Protein AF-0000000066530459 (afdb_homodimer)

Sequence (394 aa):
MNVKSRQQENAEATREALLESALSAFIEHGYGGVSIDAIAREARVTKGAFYHHFGSKQELLAECYERQVRTIAEDLDRVPAHVDKWAEAAALAEAFIDSVMARGKRQLSLQEVITVVGWERWKRIDSRHTLRYVGRLVDELAASGELKDYRRETLVGQLYGFLTQAAMSLRDARNKRQAANEVKAIIRDFLYSLRRGMNVKSRQQENAEATREALLESALSAFIEHGYGGVSIDAIAREARVTKGAFYHHFGSKQELLAECYERQVRTIAEDLDRVPAHVDKWAEAAALAEAFIDSVMARGKRQLSLQEVITVVGWERWKRIDSRHTLRYVGRLVDELAASGELKDYRRETLVGQLYGFLTQAAMSLRDARNKRQAANEVKAIIRDFLYSLRRG

InterPro domains:
  IPR001647 DNA-binding HTH domain, TetR-type [PF00440] (18-64)
  IPR001647 DNA-binding HTH domain, TetR-type [PR00455] (18-31)
  IPR001647 DNA-binding HTH domain, TetR-type [PR00455] (39-62)
  IPR001647 DNA-binding HTH domain, TetR-type [PS50977] (12-72)
  IPR009057 Homedomain-like superfamily [SSF46689] (5-86)
  IPR023772 DNA-binding HTH domain, TetR-type, conserved site [PS01081] (30-61)
  IPR049484 Transcriptional regulator Rv0078-like, C-terminal domain [PF21351] (86-192)
  IPR050109 HTH-type, TetR-like transcriptional regulator [PTHR30055] (4-196)

pLDDT: mean 91.23, std 6.56, range [52.97, 97.25]

Foldseek 3Di:
DPDDDPVRVVLVLLLVLLLVLLLQCCLVQNLVRDDLCNSCVSSVHDSVSVCVNAVDSLRSLLVNQLVLLQVLLVQLVPQDDDPPLLVNVLSSLLSSLVSLVVCQSSGHQPVRNCVRNHVVSSCVSNCVRPLVVLLVSLVVCVVVVFFPDDDSVVVSVVLVVLSVVLSNVLNPDPDNVVSSVVSSVVSSVVSNVRTDD/DPDDDPVRVVLVLLLVLLLVLLLQCCLVQNLVRDDLCNSCVSSPHDSVSVCVNAVDSLRSLLVNQLVLLQVLLVQLVPQDDDPPLLVNVLSSLLSSLVSLVVCQSSGHQPVRNCVRNHVVSSCVSNCVRPLVVLLVSLVVCVVVVFFPDDDSVVVSVVLVVLSVVLSNVLNPDPDNVVSSVVSSVVSSVVSNVRTDD

Solvent-accessible surface area (backbone atoms only — not comparable to full-atom values): 21341 Å² total; per-residue (Å²): 127,88,73,72,48,72,66,53,48,50,49,50,50,49,49,49,33,40,42,53,34,39,44,54,42,36,43,74,50,32,70,91,63,52,52,68,64,57,28,22,55,71,39,69,47,51,64,67,58,46,55,73,74,34,90,40,73,56,54,45,51,50,50,38,48,47,52,53,47,46,52,47,35,53,55,48,68,66,52,69,87,46,90,54,58,66,59,29,52,45,49,42,52,43,43,50,53,48,50,54,55,74,39,48,80,71,41,74,54,64,68,55,47,34,40,70,58,26,59,69,56,45,50,51,53,46,47,75,48,53,44,54,59,52,44,49,51,52,51,52,36,47,73,71,59,44,36,49,96,61,56,64,71,59,50,41,50,50,55,47,33,39,51,50,39,50,55,58,52,44,71,72,40,90,54,43,70,61,47,49,54,47,49,47,53,51,50,42,34,35,59,59,39,44,44,44,128,127,89,73,73,48,72,69,54,50,49,49,50,50,50,49,49,34,40,42,53,34,38,43,52,41,36,44,74,51,32,70,90,64,51,52,68,63,57,28,22,53,71,38,70,47,51,64,67,59,47,55,74,74,34,90,40,73,55,54,45,50,49,52,38,48,46,51,53,47,46,53,46,34,54,57,47,68,67,53,69,89,46,89,54,57,67,59,30,52,45,49,44,52,43,44,48,53,49,49,53,56,74,40,48,80,72,40,72,55,64,67,56,47,34,41,70,58,27,58,68,56,44,50,52,55,44,46,74,50,53,44,52,59,53,45,52,51,51,50,53,35,47,73,72,60,44,35,50,98,62,58,64,72,60,50,42,49,51,54,49,35,40,51,53,39,51,55,58,52,46,71,72,40,90,53,43,69,62,47,50,55,46,50,46,52,51,50,44,35,37,58,60,39,45,45,44,128

Radius of gyration: 23.61 Å; Cα contacts (8 Å, |Δi|>4): 405; chains: 2; bounding box: 79×58×45 Å

Structure (mmCIF, N/CA/C/O backbone):
data_AF-0000000066530459-model_v1
#
loop_
_entity.id
_entity.type
_entity.pdbx_description
1 polymer 'Probable transcriptional regulator'
#
loop_
_atom_site.group_PDB
_atom_site.id
_atom_site.type_symbol
_atom_site.label_atom_id
_atom_site.label_alt_id
_atom_site.label_comp_id
_atom_site.label_asym_id
_atom_site.label_entity_id
_atom_site.label_seq_id
_atom_site.pdbx_PDB_ins_code
_atom_site.Cartn_x
_atom_site.Cartn_y
_atom_site.Cartn_z
_atom_site.occupancy
_atom_site.B_iso_or_equiv
_atom_site.auth_seq_id
_atom_site.auth_comp_id
_atom_site.auth_asym_id
_atom_site.auth_atom_id
_atom_site.pdbx_PDB_model_num
ATOM 1 N N . MET A 1 1 ? -39.531 2.322 19.219 1 52.97 1 MET A N 1
ATOM 2 C CA . MET A 1 1 ? -38.75 3.045 18.219 1 52.97 1 MET A CA 1
ATOM 3 C C . MET A 1 1 ? -38.344 4.422 18.734 1 52.97 1 MET A C 1
ATOM 5 O O . MET A 1 1 ? -39.188 5.277 18.969 1 52.97 1 MET A O 1
ATOM 9 N N . ASN A 1 2 ? -37.344 4.508 19.516 1 60.09 2 ASN A N 1
ATOM 10 C CA . ASN A 1 2 ? -36.938 5.781 20.109 1 60.09 2 ASN A CA 1
ATOM 11 C C . ASN A 1 2 ? -36.812 6.875 19.062 1 60.09 2 ASN A C 1
ATOM 13 O O . ASN A 1 2 ? -35.906 6.852 18.234 1 60.09 2 ASN A O 1
ATOM 17 N N . VAL A 1 3 ? -37.844 7.559 18.812 1 75.12 3 VAL A N 1
ATOM 18 C CA . VAL A 1 3 ? -38 8.641 17.844 1 75.12 3 VAL A CA 1
ATOM 19 C C . VAL A 1 3 ? -37 9.75 18.141 1 75.12 3 VAL A C 1
ATOM 21 O O . VAL A 1 3 ? -36.906 10.227 19.281 1 75.12 3 VAL A O 1
ATOM 24 N N . LYS A 1 4 ? -36 9.938 17.203 1 76.38 4 LYS A N 1
ATOM 25 C CA . LYS A 1 4 ? -35.031 11.023 17.344 1 76.38 4 LYS A CA 1
ATOM 26 C C . LYS A 1 4 ? -35.75 12.359 17.562 1 76.38 4 LYS A C 1
ATOM 28 O O . LYS A 1 4 ? -36.781 12.633 16.953 1 76.38 4 LYS A O 1
ATOM 33 N N . SER A 1 5 ? -35.344 13.102 18.453 1 87.75 5 SER A N 1
ATOM 34 C CA . SER A 1 5 ? -35.844 14.461 18.656 1 87.75 5 SER A CA 1
ATOM 35 C C . SER A 1 5 ? -35.562 15.352 17.453 1 87.75 5 SER A C 1
ATOM 37 O O . SER A 1 5 ? -34.719 15 16.609 1 87.75 5 SER A O 1
ATOM 39 N N . ARG A 1 6 ? -36.344 16.344 17.25 1 87.94 6 ARG A N 1
ATOM 40 C CA . ARG A 1 6 ? -36.094 17.281 16.156 1 87.94 6 ARG A CA 1
ATOM 41 C C . ARG A 1 6 ? -34.656 17.797 16.172 1 87.94 6 ARG A C 1
ATOM 43 O O . ARG A 1 6 ? -34.062 17.984 15.117 1 87.94 6 ARG A O 1
ATOM 50 N N . GLN A 1 7 ? -34.156 18.062 17.453 1 86.5 7 GLN A N 1
ATOM 51 C CA . GLN A 1 7 ? -32.781 18.531 17.594 1 86.5 7 GLN A CA 1
ATOM 52 C C . GLN A 1 7 ? -31.781 17.5 17.078 1 86.5 7 GLN A C 1
ATOM 54 O O . GLN A 1 7 ? -30.812 17.844 16.406 1 86.5 7 GLN A O 1
ATOM 59 N N . GLN A 1 8 ? -32.062 16.266 17.406 1 86 8 GLN A N 1
ATOM 60 C CA . GLN A 1 8 ? -31.188 15.195 16.922 1 86 8 GLN A CA 1
ATOM 61 C C . GLN A 1 8 ? -31.25 15.07 15.406 1 86 8 GLN A C 1
ATOM 63 O O . GLN A 1 8 ? -30.234 14.859 14.758 1 86 8 GLN A O 1
ATOM 68 N N . GLU A 1 9 ? -32.344 15.211 14.898 1 86.69 9 GLU A N 1
ATOM 69 C CA . GLU A 1 9 ? -32.531 15.133 13.453 1 86.69 9 GLU A CA 1
ATOM 70 C C . GLU A 1 9 ? -31.797 16.25 12.734 1 86.69 9 GLU A C 1
ATOM 72 O O . GLU A 1 9 ? -31.156 16.031 11.703 1 86.69 9 GLU A O 1
ATOM 77 N N . ASN A 1 10 ? -31.938 17.422 13.289 1 88.06 10 ASN A N 1
ATOM 78 C CA . ASN A 1 10 ? -31.25 18.578 12.719 1 88.06 10 ASN A CA 1
ATOM 79 C C . ASN A 1 10 ? -29.734 18.406 12.781 1 88.06 10 ASN A C 1
ATOM 81 O O . ASN A 1 10 ? -29.031 18.75 11.828 1 88.06 10 ASN A O 1
ATOM 85 N N . ALA A 1 11 ? -29.328 17.906 13.867 1 90.38 11 ALA A N 1
ATOM 86 C CA . ALA A 1 11 ? -27.891 17.672 14.023 1 90.38 11 ALA A CA 1
ATOM 87 C C . ALA A 1 11 ? -27.391 16.641 13.008 1 90.38 11 ALA A C 1
ATOM 89 O O . ALA A 1 11 ? -26.328 16.828 12.398 1 90.38 11 ALA A O 1
ATOM 90 N N . GLU A 1 12 ? -28.141 15.641 12.883 1 92.06 12 GLU A N 1
ATOM 91 C CA . GLU A 1 12 ? -27.781 14.609 11.922 1 92.06 12 GLU A CA 1
ATOM 92 C C . GLU A 1 12 ? -27.797 15.156 10.492 1 92.06 12 GLU A C 1
ATOM 94 O O . GLU A 1 12 ? -26.922 14.82 9.688 1 92.06 12 GLU A O 1
ATOM 99 N N . ALA A 1 13 ? -28.766 15.953 10.273 1 92.75 13 ALA A N 1
ATOM 100 C CA . ALA A 1 13 ? -28.859 16.562 8.953 1 92.75 13 ALA A CA 1
ATOM 101 C C . ALA A 1 13 ? -27.656 17.469 8.672 1 92.75 13 ALA A C 1
ATOM 103 O O . ALA A 1 13 ? -27.125 17.484 7.562 1 92.75 13 ALA A O 1
ATOM 104 N N . THR A 1 14 ? -27.312 18.219 9.656 1 93.56 14 THR A N 1
ATOM 105 C CA . THR A 1 14 ? -26.156 19.109 9.523 1 93.56 14 THR A CA 1
ATOM 106 C C . THR A 1 14 ? -24.875 18.297 9.305 1 93.56 14 THR A C 1
ATOM 108 O O . THR A 1 14 ? -24.078 18.609 8.422 1 93.56 14 THR A O 1
ATOM 111 N N . ARG A 1 15 ? -24.734 17.312 10.086 1 95.44 15 ARG A N 1
ATOM 112 C CA . ARG A 1 15 ? -23.562 16.453 9.961 1 95.44 15 ARG A CA 1
ATOM 113 C C . ARG A 1 15 ? -23.484 15.836 8.57 1 95.44 15 ARG A C 1
ATOM 115 O O . ARG A 1 15 ? -22.406 15.805 7.961 1 95.44 15 ARG A O 1
ATOM 122 N N . GLU A 1 16 ? -24.578 15.375 8.086 1 95.44 16 GLU A N 1
ATOM 123 C CA . GLU A 1 16 ? -24.641 14.758 6.766 1 95.44 16 GLU A CA 1
ATOM 124 C C . GLU A 1 16 ? -24.312 15.773 5.672 1 95.44 16 GLU A C 1
ATOM 126 O O . GLU A 1 16 ? -23.609 15.453 4.715 1 95.44 16 GLU A O 1
ATOM 131 N N . ALA A 1 17 ? -24.828 16.938 5.832 1 95.56 17 ALA A N 1
ATOM 132 C CA . ALA A 1 17 ? -24.562 18 4.855 1 95.56 17 ALA A CA 1
ATOM 133 C C . ALA A 1 17 ? -23.078 18.328 4.809 1 95.56 17 ALA A C 1
ATOM 135 O O . ALA A 1 17 ? -22.516 18.531 3.729 1 95.56 17 ALA A O 1
ATOM 136 N N . LEU A 1 18 ? -22.5 18.375 5.93 1 96.38 18 LEU A N 1
ATOM 137 C CA . LEU A 1 18 ? -21.062 18.641 6.02 1 96.38 18 LEU A CA 1
ATOM 138 C C . LEU A 1 18 ? -20.25 17.516 5.387 1 96.38 18 LEU A C 1
ATOM 140 O O . LEU A 1 18 ? -19.312 17.766 4.633 1 96.38 18 LEU A O 1
ATOM 144 N N . LEU A 1 19 ? -20.625 16.312 5.648 1 96.5 19 LEU A N 1
ATOM 145 C CA . LEU A 1 19 ? -19.938 15.148 5.102 1 96.5 19 LEU A CA 1
ATOM 146 C C . LEU A 1 19 ? -20.031 15.125 3.58 1 96.5 19 LEU A C 1
ATOM 148 O O . LEU A 1 19 ? -19.047 14.898 2.887 1 96.5 19 LEU A O 1
ATOM 152 N N . GLU A 1 20 ? -21.188 15.375 3.111 1 95.38 20 GLU A N 1
ATOM 153 C CA . GLU A 1 20 ? -21.422 15.367 1.67 1 95.38 20 GLU A CA 1
ATOM 154 C C . GLU A 1 20 ? -20.625 16.469 0.978 1 95.38 20 GLU A C 1
ATOM 156 O O . GLU A 1 20 ? -20 16.234 -0.057 1 95.38 20 GLU A O 1
ATOM 161 N N . SER A 1 21 ? -20.703 17.609 1.563 1 96.06 21 SER A N 1
ATOM 162 C CA . SER A 1 21 ? -19.969 18.75 1.021 1 96.06 21 SER A CA 1
ATOM 163 C C . SER A 1 21 ? -18.469 18.484 1.033 1 96.06 21 SER A C 1
ATOM 165 O O . SER A 1 21 ? -17.781 18.781 0.053 1 96.06 21 SER A O 1
ATOM 167 N N . ALA A 1 22 ? -18.031 18 2.115 1 97.12 22 ALA A N 1
ATOM 168 C CA . ALA A 1 22 ? -16.609 17.734 2.277 1 97.12 22 ALA A CA 1
ATOM 169 C C . ALA A 1 22 ? -16.141 16.672 1.286 1 97.12 22 ALA A C 1
ATOM 171 O O . ALA A 1 22 ? -15.094 16.844 0.641 1 97.12 22 ALA A O 1
ATOM 172 N N . LEU A 1 23 ? -16.891 15.609 1.197 1 95.31 23 LEU A N 1
ATOM 173 C CA . LEU A 1 23 ? -16.531 14.523 0.299 1 95.31 23 LEU A CA 1
ATOM 174 C C . LEU A 1 23 ? -16.375 15.023 -1.134 1 95.31 23 LEU A C 1
ATOM 176 O O . LEU A 1 23 ? -15.359 14.781 -1.781 1 95.31 23 LEU A O 1
ATOM 180 N N . SER A 1 24 ? -17.359 15.773 -1.554 1 94.31 24 SER A N 1
ATOM 181 C CA . SER A 1 24 ? -17.312 16.328 -2.9 1 94.31 24 SER A CA 1
ATOM 182 C C . SER A 1 24 ? -16.125 17.266 -3.082 1 94.31 24 SER A C 1
ATOM 184 O O . SER A 1 24 ? -15.438 17.203 -4.102 1 94.31 24 SER A O 1
ATOM 186 N N . ALA A 1 25 ? -15.859 18.062 -2.143 1 95.94 25 ALA A N 1
ATOM 187 C CA . ALA A 1 25 ? -14.781 19.047 -2.211 1 95.94 25 ALA A CA 1
ATOM 188 C C . ALA A 1 25 ? -13.414 18.375 -2.209 1 95.94 25 ALA A C 1
ATOM 190 O O . ALA A 1 25 ? -12.539 18.734 -2.996 1 95.94 25 ALA A O 1
ATOM 191 N N . PHE A 1 26 ? -13.273 17.391 -1.336 1 96.31 26 PHE A N 1
ATOM 192 C CA . PHE A 1 26 ? -12.008 16.672 -1.255 1 96.31 26 PHE A CA 1
ATOM 193 C C . PHE A 1 26 ? -11.719 15.938 -2.559 1 96.31 26 PHE A C 1
ATOM 195 O O . PHE A 1 26 ? -10.57 15.875 -3.004 1 96.31 26 PHE A O 1
ATOM 202 N N . ILE A 1 27 ? -12.734 15.391 -3.133 1 93.25 27 ILE A N 1
ATOM 203 C CA . ILE A 1 27 ? -12.578 14.648 -4.375 1 93.25 27 ILE A CA 1
ATOM 204 C C . ILE A 1 27 ? -12.211 15.602 -5.508 1 93.25 27 ILE A C 1
ATOM 206 O O . ILE A 1 27 ? -11.32 15.312 -6.312 1 93.25 27 ILE A O 1
ATOM 210 N N . GLU A 1 28 ? -12.805 16.75 -5.535 1 92.25 28 GLU A N 1
ATOM 211 C CA . GLU A 1 28 ? -12.656 17.688 -6.641 1 92.25 28 GLU A CA 1
ATOM 212 C C . GLU A 1 28 ? -11.367 18.484 -6.508 1 92.25 28 GLU A C 1
ATOM 214 O O . GLU A 1 28 ? -10.68 18.734 -7.5 1 92.25 28 GLU A O 1
ATOM 219 N N . HIS A 1 29 ? -10.992 18.859 -5.258 1 93.69 29 HIS A N 1
ATOM 220 C CA . HIS A 1 29 ? -9.938 19.859 -5.102 1 93.69 29 HIS A CA 1
ATOM 221 C C . HIS A 1 29 ? -8.758 19.297 -4.309 1 93.69 29 HIS A C 1
ATOM 223 O O . HIS A 1 29 ? -7.719 19.938 -4.195 1 93.69 29 HIS A O 1
ATOM 229 N N . GLY A 1 30 ? -8.977 18.078 -3.826 1 93.31 30 GLY A N 1
ATOM 230 C CA . GLY A 1 30 ? -7.953 17.562 -2.93 1 93.31 30 GLY A CA 1
ATOM 231 C C . GLY A 1 30 ? -8.047 18.125 -1.525 1 93.31 30 GLY A C 1
ATOM 232 O O . GLY A 1 30 ? -8.664 19.172 -1.312 1 93.31 30 GLY A O 1
ATOM 233 N N . TYR A 1 31 ? -7.426 17.453 -0.611 1 93.94 31 TYR A N 1
ATOM 234 C CA . TYR A 1 31 ? -7.477 17.844 0.796 1 93.94 31 TYR A CA 1
ATOM 235 C C . TYR A 1 31 ? -6.91 19.234 1.004 1 93.94 31 TYR A C 1
ATOM 237 O O . TYR A 1 31 ? -7.512 20.062 1.705 1 93.94 31 TYR A O 1
ATOM 245 N N . GLY A 1 32 ? -5.754 19.484 0.498 1 92.75 32 GLY A N 1
ATOM 246 C CA . GLY A 1 32 ? -5.086 20.766 0.668 1 92.75 32 GLY A CA 1
ATOM 247 C C . GLY A 1 32 ? -5.801 21.906 -0.029 1 92.75 32 GLY A C 1
ATOM 248 O O . GLY A 1 32 ? -5.594 23.078 0.308 1 92.75 32 GLY A O 1
ATOM 249 N N . GLY A 1 33 ? -6.621 21.625 -0.946 1 94.62 33 GLY A N 1
ATOM 250 C CA . GLY A 1 33 ? -7.258 22.625 -1.778 1 94.62 33 GLY A CA 1
ATOM 251 C C . GLY A 1 33 ? -8.594 23.094 -1.236 1 94.62 33 GLY A C 1
ATOM 252 O O . GLY A 1 33 ? -9.297 23.875 -1.885 1 94.62 33 GLY A O 1
ATOM 253 N N . VAL A 1 34 ? -8.961 22.578 -0.111 1 95.56 34 VAL A N 1
ATOM 254 C CA . VAL A 1 34 ? -10.281 22.906 0.428 1 95.56 34 VAL A CA 1
ATOM 255 C C . VAL A 1 34 ? -10.141 23.391 1.869 1 95.56 34 VAL A C 1
ATOM 257 O O . VAL A 1 34 ? -9.359 22.828 2.646 1 95.56 34 VAL A O 1
ATOM 260 N N . SER A 1 35 ? -10.836 24.438 2.205 1 96.5 35 SER A N 1
ATOM 261 C CA . SER A 1 35 ? -10.844 24.938 3.576 1 96.5 35 SER A CA 1
ATOM 262 C C . SER A 1 35 ? -12.125 24.547 4.301 1 96.5 35 SER A C 1
ATOM 264 O O . SER A 1 35 ? -13.133 24.219 3.666 1 96.5 35 SER A O 1
ATOM 266 N N . ILE A 1 36 ? -12.07 24.562 5.578 1 96.38 36 ILE A N 1
ATOM 267 C CA . ILE A 1 36 ? -13.242 24.297 6.398 1 96.38 36 ILE A CA 1
ATOM 268 C C . ILE A 1 36 ? -14.328 25.328 6.109 1 96.38 36 ILE A C 1
ATOM 270 O O . ILE A 1 36 ? -15.508 25 6.035 1 96.38 36 ILE A O 1
ATOM 274 N N . ASP A 1 37 ? -13.891 26.562 5.91 1 96.38 37 ASP A N 1
ATOM 275 C CA . ASP A 1 37 ? -14.836 27.625 5.598 1 96.38 37 ASP A CA 1
ATOM 276 C C . ASP A 1 37 ? -15.602 27.312 4.312 1 96.38 37 ASP A C 1
ATOM 278 O O . ASP A 1 37 ? -16.812 27.484 4.25 1 96.38 37 ASP A O 1
ATOM 282 N N . ALA A 1 38 ? -14.938 26.906 3.346 1 96.75 38 ALA A N 1
ATOM 283 C CA . ALA A 1 38 ? -15.562 26.578 2.064 1 96.75 38 ALA A CA 1
ATOM 284 C C . ALA A 1 38 ? -16.547 25.406 2.209 1 96.75 38 ALA A C 1
ATOM 286 O O . ALA A 1 38 ? -17.625 25.438 1.63 1 96.75 38 ALA A O 1
ATOM 287 N N . ILE A 1 39 ? -16.156 24.391 2.949 1 97.25 39 ILE A N 1
ATOM 288 C CA . ILE A 1 39 ? -17 23.219 3.182 1 97.25 39 ILE A CA 1
ATOM 289 C C . ILE A 1 39 ? -18.281 23.641 3.904 1 97.25 39 ILE A C 1
ATOM 291 O O . ILE A 1 39 ? -19.391 23.266 3.512 1 97.25 39 ILE A O 1
ATOM 295 N N . ALA A 1 40 ? -18.078 24.422 4.969 1 97.06 40 ALA A N 1
ATOM 296 C CA . ALA A 1 40 ? -19.219 24.891 5.754 1 97.06 40 ALA A CA 1
ATOM 297 C C . ALA A 1 40 ? -20.156 25.734 4.902 1 97.06 40 ALA A C 1
ATOM 299 O O . ALA A 1 40 ? -21.375 25.547 4.969 1 97.06 40 ALA A O 1
ATOM 300 N N . ARG A 1 41 ? -19.641 26.594 4.141 1 96.62 41 ARG A N 1
ATOM 301 C CA . ARG A 1 41 ? -20.438 27.438 3.256 1 96.62 41 ARG A CA 1
ATOM 302 C C . ARG A 1 41 ? -21.25 26.594 2.279 1 96.62 41 ARG A C 1
ATOM 304 O O . ARG A 1 41 ? -22.438 26.844 2.088 1 96.62 41 ARG A O 1
ATOM 311 N N . GLU A 1 42 ? -20.609 25.656 1.695 1 96 42 GLU A N 1
ATOM 312 C CA . GLU A 1 42 ? -21.297 24.781 0.745 1 96 42 GLU A CA 1
ATOM 313 C C . GLU A 1 42 ? -22.391 23.984 1.427 1 96 42 GLU A C 1
ATOM 315 O O . GLU A 1 42 ? -23.438 23.703 0.825 1 96 42 GLU A O 1
ATOM 320 N N . ALA A 1 43 ? -22.125 23.562 2.617 1 96.31 43 ALA A N 1
ATOM 321 C CA . ALA A 1 43 ? -23.094 22.797 3.396 1 96.31 43 ALA A CA 1
ATOM 322 C C . ALA A 1 43 ? -24.172 23.719 3.963 1 96.31 43 ALA A C 1
ATOM 324 O O . ALA A 1 43 ? -25.141 23.25 4.578 1 96.31 43 ALA A O 1
ATOM 325 N N . ARG A 1 44 ? -23.953 25.031 3.809 1 96.69 44 ARG A N 1
ATOM 326 C CA . ARG A 1 44 ? -24.891 26.031 4.281 1 96.69 44 ARG A CA 1
ATOM 327 C C . ARG A 1 44 ? -25.016 26 5.801 1 96.69 44 ARG A C 1
ATOM 329 O O . ARG A 1 44 ? -26.125 26.016 6.336 1 96.69 44 ARG A O 1
ATOM 336 N N . VAL A 1 45 ? -23.953 25.859 6.465 1 95.31 45 VAL A N 1
ATOM 337 C CA . VAL A 1 45 ? -23.891 25.906 7.922 1 95.31 45 VAL A CA 1
ATOM 338 C C . VAL A 1 45 ? -22.781 26.859 8.359 1 95.31 45 VAL A C 1
ATOM 340 O O . VAL A 1 45 ? -21.953 27.281 7.543 1 95.31 45 VAL A O 1
ATOM 343 N N . THR A 1 46 ? -22.797 27.188 9.633 1 92.5 46 THR A N 1
ATOM 344 C CA . THR A 1 46 ? -21.75 28.062 10.164 1 92.5 46 THR A CA 1
ATOM 345 C C . THR A 1 46 ? -20.484 27.281 10.461 1 92.5 46 THR A C 1
ATOM 347 O O . THR A 1 46 ? -20.531 26.062 10.633 1 92.5 46 THR A O 1
ATOM 350 N N . LYS A 1 47 ? -19.375 27.938 10.484 1 92.31 47 LYS A N 1
ATOM 351 C CA . LYS A 1 47 ? -18.109 27.344 10.883 1 92.31 47 LYS A CA 1
ATOM 352 C C . LYS A 1 47 ? -18.203 26.766 12.297 1 92.31 47 LYS A C 1
ATOM 354 O O . LYS A 1 47 ? -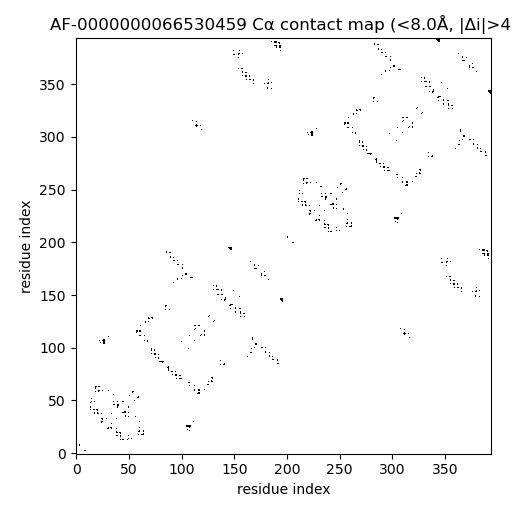17.609 25.719 12.586 1 92.31 47 LYS A O 1
ATOM 359 N N . GLY A 1 48 ? -18.922 27.469 13.133 1 92.81 48 GLY A N 1
ATOM 360 C CA . GLY A 1 48 ? -19.156 26.969 14.477 1 92.81 48 GLY A CA 1
ATOM 361 C C . GLY A 1 48 ? -19.859 25.625 14.508 1 92.81 48 GLY A C 1
ATOM 362 O O . GLY A 1 48 ? -19.5 24.734 15.281 1 92.81 48 GLY A O 1
ATOM 363 N N . ALA A 1 49 ? -20.875 25.516 13.719 1 92.62 49 ALA A N 1
ATOM 364 C CA . ALA A 1 49 ? -21.594 24.25 13.602 1 92.62 49 ALA A CA 1
ATOM 365 C C . ALA A 1 49 ? -20.656 23.125 13.164 1 92.62 49 ALA A C 1
ATOM 367 O O . ALA A 1 49 ? -20.781 21.984 13.617 1 92.62 49 ALA A O 1
ATOM 368 N N . PHE A 1 50 ? -19.688 23.422 12.211 1 94.38 50 PHE A N 1
ATOM 369 C CA . PHE A 1 50 ? -18.688 22.438 11.805 1 94.38 50 PHE A CA 1
ATOM 370 C C . PHE A 1 50 ? -17.953 21.875 13.016 1 94.38 50 PHE A C 1
ATOM 372 O O . PHE A 1 50 ? -17.891 20.656 13.18 1 94.38 50 PHE A O 1
ATOM 379 N N . TYR A 1 51 ? -17.5 22.703 13.844 1 94.38 51 TYR A N 1
ATOM 380 C CA . TYR A 1 51 ? -16.656 22.297 14.953 1 94.38 51 TYR A CA 1
ATOM 381 C C . TYR A 1 51 ? -17.469 21.609 16.047 1 94.38 51 TYR A C 1
ATOM 383 O O . TYR A 1 51 ? -16.922 20.938 16.906 1 94.38 51 TYR A O 1
ATOM 391 N N . HIS A 1 52 ? -18.781 21.844 16.031 1 93.94 52 HIS A N 1
ATOM 392 C CA . HIS A 1 52 ? -19.656 21.062 16.906 1 93.94 52 HIS A CA 1
ATOM 393 C C . HIS A 1 52 ? -19.688 19.594 16.5 1 93.94 52 HIS A C 1
ATOM 395 O O . HIS A 1 52 ? -19.812 18.719 17.359 1 93.94 52 HIS A O 1
ATOM 401 N N . HIS A 1 53 ? -19.5 19.391 15.219 1 95 53 HIS A N 1
ATOM 402 C CA . HIS A 1 53 ? -19.672 18.031 14.688 1 95 53 HIS A CA 1
ATOM 403 C C . HIS A 1 53 ? -18.312 17.375 14.422 1 95 53 HIS A C 1
ATOM 405 O O . HIS A 1 53 ? -18.203 16.156 14.508 1 95 53 HIS A O 1
ATOM 411 N N . PHE A 1 54 ? -17.328 18.156 14.008 1 95.88 54 PHE A N 1
ATOM 412 C CA . PHE A 1 54 ? -16.016 17.609 13.656 1 95.88 54 PHE A CA 1
ATOM 413 C C . PHE A 1 54 ? -14.914 18.406 14.336 1 95.88 54 PHE A C 1
ATOM 415 O O . PHE A 1 54 ? -14.961 19.641 14.367 1 95.88 54 PHE A O 1
ATOM 422 N N . GLY A 1 55 ? -13.945 17.719 14.812 1 93.25 55 GLY A N 1
ATOM 423 C CA . GLY A 1 55 ? -12.867 18.344 15.547 1 93.25 55 GLY A CA 1
ATOM 424 C C . GLY A 1 55 ? -11.836 19 14.656 1 93.25 55 GLY A C 1
ATOM 425 O O . GLY A 1 55 ? -11.109 19.906 15.086 1 93.25 55 GLY A O 1
ATOM 426 N N . SER A 1 56 ? -11.68 18.469 13.445 1 95.56 56 SER A N 1
ATOM 427 C CA . SER A 1 56 ? -10.672 18.969 12.523 1 95.56 56 SER A CA 1
ATOM 428 C C . SER A 1 56 ? -11 18.578 11.086 1 95.56 56 SER A C 1
ATOM 430 O O . SER A 1 56 ? -11.852 17.719 10.852 1 95.56 56 SER A O 1
ATOM 432 N N . LYS A 1 57 ? -10.352 19.25 10.219 1 96.12 57 LYS A N 1
ATOM 433 C CA . LYS A 1 57 ? -10.469 18.875 8.812 1 96.12 57 LYS A CA 1
ATOM 434 C C . LYS A 1 57 ? -10.023 17.438 8.578 1 96.12 57 LYS A C 1
ATOM 436 O O . LYS A 1 57 ? -10.609 16.719 7.766 1 96.12 57 LYS A O 1
ATOM 441 N N . GLN A 1 58 ? -9 16.984 9.305 1 95.12 58 GLN A N 1
ATOM 442 C CA . GLN A 1 58 ? -8.5 15.609 9.219 1 95.12 58 GLN A CA 1
ATOM 443 C C . GLN A 1 58 ? -9.562 14.609 9.656 1 95.12 58 GLN A C 1
ATOM 445 O O . GLN A 1 58 ? -9.75 13.57 9.016 1 95.12 58 GLN A O 1
ATOM 450 N N . GLU A 1 59 ? -10.148 14.914 10.711 1 95.88 59 GLU A N 1
ATOM 451 C CA . GLU A 1 59 ? -11.227 14.055 11.188 1 95.88 59 GLU A CA 1
ATOM 452 C C . GLU A 1 59 ? -12.359 13.961 10.172 1 95.88 59 GLU A C 1
ATOM 454 O O . GLU A 1 59 ? -12.938 12.891 9.977 1 95.88 59 GLU A O 1
ATOM 459 N N . LEU A 1 60 ? -12.648 15.109 9.656 1 97 60 LEU A N 1
ATOM 460 C CA . LEU A 1 60 ? -13.68 15.133 8.625 1 97 60 LEU A CA 1
ATOM 461 C C . LEU A 1 60 ? -13.297 14.25 7.445 1 97 60 LEU A C 1
ATOM 463 O O . LEU A 1 60 ? -14.125 13.492 6.938 1 97 60 LEU A O 1
ATOM 467 N N . LEU A 1 61 ? -12.078 14.281 7.004 1 97.19 61 LEU A N 1
ATOM 468 C CA . LEU A 1 61 ? -11.602 13.422 5.922 1 97.19 61 LEU A CA 1
ATOM 469 C C . LEU A 1 61 ? -11.734 11.953 6.297 1 97.19 61 LEU A C 1
ATOM 471 O O . LEU A 1 61 ? -12.156 11.133 5.477 1 97.19 61 LEU A O 1
ATOM 475 N N . ALA A 1 62 ? -11.375 11.641 7.477 1 96.38 62 ALA A N 1
ATOM 476 C CA . ALA A 1 62 ? -11.469 10.266 7.957 1 96.38 62 ALA A CA 1
ATOM 477 C C . ALA A 1 62 ? -12.906 9.758 7.895 1 96.38 62 ALA A C 1
ATOM 479 O O . ALA A 1 62 ? -13.156 8.625 7.484 1 96.38 62 ALA A O 1
ATOM 480 N N . GLU A 1 63 ? -13.781 10.586 8.273 1 96.56 63 GLU A N 1
ATOM 481 C CA . GLU A 1 63 ? -15.18 10.18 8.266 1 96.56 63 GLU A CA 1
ATOM 482 C C . GLU A 1 63 ? -15.719 10.07 6.84 1 96.56 63 GLU A C 1
ATOM 484 O O . GLU A 1 63 ? -16.547 9.219 6.547 1 96.56 63 GLU A O 1
ATOM 489 N N . CYS A 1 64 ? -15.297 11 6 1 96.5 64 CYS A N 1
ATOM 490 C CA . CYS A 1 64 ? -15.633 10.867 4.586 1 96.5 64 CYS A CA 1
ATOM 491 C C . CYS A 1 64 ? -15.133 9.539 4.027 1 96.5 64 CYS A C 1
ATOM 493 O O . CYS A 1 64 ? -15.867 8.852 3.307 1 96.5 64 CYS A O 1
ATOM 495 N N . TYR A 1 65 ? -13.969 9.203 4.355 1 95.81 65 TYR A N 1
ATOM 496 C CA . TYR A 1 65 ? -13.391 7.941 3.895 1 95.81 65 TYR A CA 1
ATOM 497 C C . TYR A 1 65 ? -14.172 6.754 4.445 1 95.81 65 TYR A C 1
ATOM 499 O O . TYR A 1 65 ? -14.438 5.785 3.725 1 95.81 65 TYR A O 1
ATOM 507 N N . GLU A 1 66 ? -14.484 6.82 5.707 1 95.81 66 GLU A N 1
ATOM 508 C CA . GLU A 1 66 ? -15.258 5.734 6.301 1 95.81 66 GLU A CA 1
ATOM 509 C C . GLU A 1 66 ? -16.578 5.539 5.57 1 95.81 66 GLU A C 1
ATOM 511 O O . GLU A 1 66 ? -17.016 4.406 5.359 1 95.81 66 GLU A O 1
ATOM 516 N N . ARG A 1 67 ? -17.203 6.633 5.227 1 93.69 67 ARG A N 1
ATOM 517 C CA . ARG A 1 67 ? -18.438 6.551 4.441 1 93.69 67 ARG A CA 1
ATOM 518 C C . ARG A 1 67 ? -18.188 5.844 3.111 1 93.69 67 ARG A C 1
ATOM 520 O O . ARG A 1 67 ? -19 5.02 2.684 1 93.69 67 ARG A O 1
ATOM 527 N N . GLN A 1 68 ? -17.156 6.211 2.49 1 92.75 68 GLN A N 1
ATOM 528 C CA . GLN A 1 68 ? -16.781 5.578 1.229 1 92.75 68 GLN A CA 1
ATOM 529 C C . GLN A 1 68 ? -16.578 4.074 1.406 1 92.75 68 GLN A C 1
ATOM 531 O O . GLN A 1 68 ? -17.094 3.277 0.61 1 92.75 68 GLN A O 1
ATOM 536 N N . VAL A 1 69 ? -15.914 3.67 2.416 1 93 69 VAL A N 1
ATOM 537 C CA . VAL A 1 69 ? -15.633 2.264 2.684 1 93 69 VAL A CA 1
ATOM 538 C C . VAL A 1 69 ? -16.938 1.526 3.002 1 93 69 VAL A C 1
ATOM 540 O O . VAL A 1 69 ? -17.109 0.375 2.598 1 93 69 VAL A O 1
ATOM 543 N N . ARG A 1 70 ? -17.797 2.188 3.723 1 93.31 70 ARG A N 1
ATOM 544 C CA . ARG A 1 70 ? -19.078 1.587 4.062 1 93.31 70 ARG A CA 1
ATOM 545 C C . ARG A 1 70 ? -19.906 1.309 2.809 1 93.31 70 ARG A C 1
ATOM 547 O O . ARG A 1 70 ? -20.594 0.297 2.73 1 93.31 70 ARG A O 1
ATOM 554 N N . THR A 1 71 ? -19.828 2.193 1.953 1 92.25 71 THR A N 1
ATOM 555 C CA . THR A 1 71 ? -20.547 2.002 0.703 1 92.25 71 THR A CA 1
ATOM 556 C C . THR A 1 71 ? -20.016 0.783 -0.048 1 92.25 71 THR A C 1
ATOM 558 O O . THR A 1 71 ? -20.797 0.009 -0.611 1 92.25 71 THR A O 1
ATOM 561 N N . ILE A 1 72 ? -18.75 0.613 -0.074 1 92.94 72 ILE A N 1
ATOM 562 C CA . ILE 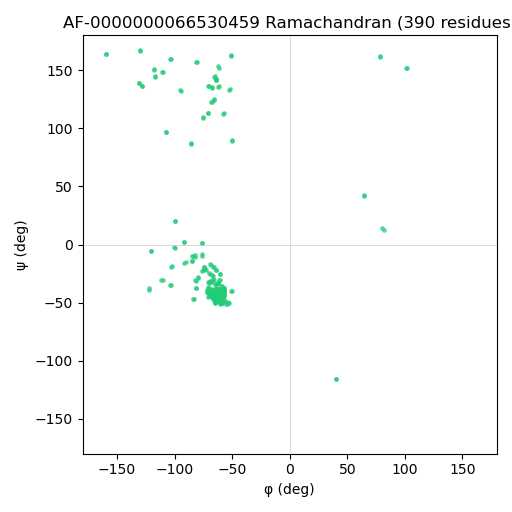A 1 72 ? -18.141 -0.556 -0.697 1 92.94 72 ILE A CA 1
ATOM 563 C C . ILE A 1 72 ? -18.578 -1.821 0.036 1 92.94 72 ILE A C 1
ATOM 565 O O . ILE A 1 72 ? -18.953 -2.814 -0.595 1 92.94 72 ILE A O 1
ATOM 569 N N . ALA A 1 73 ? -18.531 -1.74 1.356 1 93.94 73 ALA A N 1
ATOM 570 C CA . ALA A 1 73 ? -18.969 -2.875 2.17 1 93.94 73 ALA A CA 1
ATOM 571 C C . ALA A 1 73 ? -20.406 -3.256 1.857 1 93.94 73 ALA A C 1
ATOM 573 O O . ALA A 1 73 ? -20.734 -4.441 1.784 1 93.94 73 ALA A O 1
ATOM 574 N N . GLU A 1 74 ? -21.234 -2.262 1.656 1 94.19 74 GLU A N 1
ATOM 575 C CA . GLU A 1 74 ? -22.625 -2.508 1.313 1 94.19 74 GLU A CA 1
ATOM 576 C C . GLU A 1 74 ? -22.75 -3.236 -0.022 1 94.19 74 GLU A C 1
ATOM 578 O O . GLU A 1 74 ? -23.609 -4.105 -0.186 1 94.19 74 GLU A O 1
ATOM 583 N N . ASP A 1 75 ? -21.922 -2.857 -0.962 1 94.56 75 ASP A N 1
ATOM 584 C CA . ASP A 1 75 ? -21.891 -3.555 -2.244 1 94.56 75 ASP A CA 1
ATOM 585 C C . ASP A 1 75 ? -21.484 -5.012 -2.066 1 94.56 75 ASP A C 1
ATOM 587 O O . ASP A 1 75 ? -22.016 -5.902 -2.725 1 94.56 75 ASP A O 1
ATOM 591 N N . LEU A 1 76 ? -20.547 -5.242 -1.175 1 95.38 76 LEU A N 1
ATOM 592 C CA . LEU A 1 76 ? -20.062 -6.594 -0.932 1 95.38 76 LEU A CA 1
ATOM 593 C C . LEU A 1 76 ? -21.109 -7.434 -0.219 1 95.38 76 LEU A C 1
ATOM 595 O O . LEU A 1 76 ? -21.203 -8.641 -0.453 1 95.38 76 LEU A O 1
ATOM 599 N N . ASP A 1 77 ? -21.891 -6.766 0.621 1 95.38 77 ASP A N 1
ATOM 600 C CA . ASP A 1 77 ? -22.953 -7.453 1.343 1 95.38 77 ASP A CA 1
ATOM 601 C C . ASP A 1 77 ? -24 -7.992 0.38 1 95.38 77 ASP A C 1
ATOM 603 O O . ASP A 1 77 ? -24.766 -8.906 0.724 1 95.38 77 ASP A O 1
ATOM 607 N N . ARG A 1 78 ? -24.078 -7.441 -0.774 1 95.69 78 ARG A N 1
ATOM 608 C CA . ARG A 1 78 ? -25.094 -7.816 -1.746 1 95.69 78 ARG A CA 1
ATOM 609 C C . ARG A 1 78 ? -24.656 -9.031 -2.557 1 95.69 78 ARG A C 1
ATOM 611 O O . ARG A 1 78 ? -25.453 -9.602 -3.309 1 95.69 78 ARG A O 1
ATOM 618 N N . VAL A 1 79 ? -23.359 -9.359 -2.469 1 96 79 VAL A N 1
ATOM 619 C CA . VAL A 1 79 ? -22.891 -10.539 -3.174 1 96 79 VAL A CA 1
ATOM 620 C C . VAL A 1 79 ? -23.516 -11.797 -2.568 1 96 79 VAL A C 1
ATOM 622 O O . VAL A 1 79 ? -23.406 -12.031 -1.363 1 96 79 VAL A O 1
ATOM 625 N N . PRO A 1 80 ? -24.141 -12.523 -3.387 1 94.31 80 PRO A N 1
ATOM 626 C CA . PRO A 1 80 ? -24.781 -13.727 -2.857 1 94.31 80 PRO A CA 1
ATOM 627 C C . PRO A 1 80 ? -23.781 -14.742 -2.314 1 94.31 80 PRO A C 1
ATOM 629 O O . PRO A 1 80 ? -22.672 -14.859 -2.834 1 94.31 80 PRO A O 1
ATOM 632 N N . ALA A 1 81 ? -24.25 -15.383 -1.25 1 91.5 81 ALA A N 1
ATOM 633 C CA . ALA A 1 81 ? -23.453 -16.5 -0.766 1 91.5 81 ALA A CA 1
ATOM 634 C C . ALA A 1 81 ? -23.375 -17.625 -1.807 1 91.5 81 ALA A C 1
ATOM 636 O O . ALA A 1 81 ? -24.312 -17.797 -2.598 1 91.5 81 ALA A O 1
ATOM 637 N N . HIS A 1 82 ? -22.203 -18.25 -1.892 1 93.25 82 HIS A N 1
ATOM 638 C CA . HIS A 1 82 ? -22 -19.422 -2.748 1 93.25 82 HIS A CA 1
ATOM 639 C C . HIS A 1 82 ? -21.641 -20.656 -1.926 1 93.25 82 HIS A C 1
ATOM 641 O O . HIS A 1 82 ? -20.938 -20.547 -0.921 1 93.25 82 HIS A O 1
ATOM 647 N N . VAL A 1 83 ? -22.172 -21.75 -2.443 1 92.62 83 VAL A N 1
ATOM 648 C CA . VAL A 1 83 ? -21.781 -23.016 -1.815 1 92.62 83 VAL A CA 1
ATOM 649 C C . VAL A 1 83 ? -20.281 -23.234 -1.977 1 92.62 83 VAL A C 1
ATOM 651 O O . VAL A 1 83 ? -19.594 -23.578 -1.016 1 92.62 83 VAL A O 1
ATOM 654 N N . ASP A 1 84 ? -19.828 -23.031 -3.229 1 95.19 84 ASP A N 1
ATOM 655 C CA . ASP A 1 84 ? -18.391 -23.047 -3.475 1 95.19 84 ASP A CA 1
ATOM 656 C C . ASP A 1 84 ? -17.734 -21.766 -2.969 1 95.19 84 ASP A C 1
ATOM 658 O O . ASP A 1 84 ? -17.875 -20.703 -3.584 1 95.19 84 ASP A O 1
ATOM 662 N N . LYS A 1 85 ? -16.969 -21.875 -1.903 1 95.31 85 LYS A N 1
ATOM 663 C CA . LYS A 1 85 ? -16.406 -20.703 -1.235 1 95.31 85 LYS A CA 1
ATOM 664 C C . LYS A 1 85 ? -15.328 -20.047 -2.094 1 95.31 85 LYS A C 1
ATOM 666 O O . LYS A 1 85 ? -15.055 -18.844 -1.954 1 95.31 85 LYS A O 1
ATOM 671 N N . TRP A 1 86 ? -14.703 -20.812 -2.994 1 95.94 86 TRP A N 1
ATOM 672 C CA . TRP A 1 86 ? -13.773 -20.203 -3.934 1 95.94 86 TRP A CA 1
ATOM 673 C C . TRP A 1 86 ? -14.508 -19.312 -4.926 1 95.94 86 TRP A C 1
ATOM 675 O O . TRP A 1 86 ? -14.047 -18.219 -5.258 1 95.94 86 TRP A O 1
ATOM 685 N N . ALA A 1 87 ? -15.672 -19.797 -5.395 1 95.94 87 ALA A N 1
ATOM 686 C CA . ALA A 1 87 ? -16.5 -18.984 -6.266 1 95.94 87 ALA A CA 1
ATOM 687 C C . ALA A 1 87 ? -17 -17.734 -5.539 1 95.94 87 ALA A C 1
ATOM 689 O O . ALA A 1 87 ? -17.078 -16.656 -6.133 1 95.94 87 ALA A O 1
ATOM 690 N N . GLU A 1 88 ? -17.312 -17.891 -4.309 1 96.44 88 GLU A N 1
ATOM 691 C CA . GLU A 1 88 ? -17.719 -16.734 -3.51 1 96.44 88 GLU A CA 1
ATOM 692 C C . GLU A 1 88 ? -16.594 -15.727 -3.371 1 96.44 88 GLU A C 1
ATOM 694 O O . GLU A 1 88 ? -16.797 -14.516 -3.48 1 96.44 88 GLU A O 1
ATOM 699 N N . ALA A 1 89 ? -15.391 -16.219 -3.084 1 96.25 89 ALA A N 1
ATOM 700 C CA . ALA A 1 89 ? -14.219 -15.352 -2.959 1 96.25 89 ALA A CA 1
ATOM 701 C C . ALA A 1 89 ? -13.977 -14.57 -4.246 1 96.25 89 ALA A C 1
ATOM 703 O O . ALA A 1 89 ? -13.734 -13.359 -4.207 1 96.25 89 ALA A O 1
ATOM 704 N N . ALA A 1 90 ? -14.094 -15.289 -5.332 1 96.12 90 ALA A N 1
ATOM 705 C CA . ALA A 1 90 ? -13.906 -14.633 -6.629 1 96.12 90 ALA A CA 1
ATOM 706 C C . ALA A 1 90 ? -14.992 -13.586 -6.875 1 96.12 90 ALA A C 1
ATOM 708 O O . ALA A 1 90 ? -14.695 -12.484 -7.344 1 96.12 90 ALA A O 1
ATOM 709 N N . ALA A 1 91 ? -16.203 -13.914 -6.523 1 96.94 91 ALA A N 1
ATOM 710 C CA . ALA A 1 91 ? -17.312 -12.992 -6.719 1 96.94 91 ALA A CA 1
ATOM 711 C C . ALA A 1 91 ? -17.156 -11.75 -5.852 1 96.94 91 ALA A C 1
ATOM 713 O O . ALA A 1 91 ? -17.453 -10.633 -6.293 1 96.94 91 ALA A O 1
ATOM 714 N N . LEU A 1 92 ? -16.75 -11.938 -4.66 1 96.5 92 LEU A N 1
ATOM 715 C CA . LEU A 1 92 ? -16.531 -10.812 -3.756 1 96.5 92 LEU A CA 1
ATOM 716 C C . LEU A 1 92 ? -15.406 -9.914 -4.262 1 96.5 92 LEU A C 1
ATOM 718 O O . LEU A 1 92 ? -15.516 -8.688 -4.223 1 96.5 92 LEU A O 1
ATOM 722 N N . ALA A 1 93 ? -14.32 -10.523 -4.695 1 95.94 93 ALA A N 1
ATOM 723 C CA . ALA A 1 93 ? -13.219 -9.742 -5.254 1 95.94 93 ALA A CA 1
ATOM 724 C C . ALA A 1 93 ? -13.68 -8.93 -6.461 1 95.94 93 ALA A C 1
ATOM 726 O O . ALA A 1 93 ? -13.344 -7.754 -6.59 1 95.94 93 ALA A O 1
ATOM 727 N N . GLU A 1 94 ? -14.461 -9.562 -7.312 1 96 94 GLU A N 1
ATOM 728 C CA . GLU A 1 94 ? -14.984 -8.867 -8.492 1 96 94 GLU A CA 1
ATOM 729 C C . GLU A 1 94 ? -15.914 -7.73 -8.094 1 96 94 GLU A C 1
ATOM 731 O O . GLU A 1 94 ? -15.852 -6.641 -8.664 1 96 94 GLU A O 1
ATOM 736 N N . ALA A 1 95 ? -16.734 -8.008 -7.129 1 95.62 95 ALA A N 1
ATOM 737 C CA . ALA A 1 95 ? -17.656 -6.977 -6.645 1 95.62 95 ALA A CA 1
ATOM 738 C C . ALA A 1 95 ? -16.875 -5.793 -6.07 1 95.62 95 ALA A C 1
ATOM 740 O O . ALA A 1 95 ? -17.281 -4.637 -6.242 1 95.62 95 ALA A O 1
ATOM 741 N N . PHE A 1 96 ? -15.836 -6.086 -5.359 1 95.19 96 PHE A N 1
ATOM 742 C CA . PHE A 1 96 ? -14.984 -5.035 -4.812 1 95.19 96 PHE A CA 1
ATOM 743 C C . PHE A 1 96 ? -14.422 -4.164 -5.93 1 95.19 96 PHE A C 1
ATOM 745 O O . PHE A 1 96 ? -14.531 -2.938 -5.883 1 95.19 96 PHE A O 1
ATOM 752 N N . ILE A 1 97 ? -13.852 -4.789 -6.93 1 94.75 97 ILE A N 1
ATOM 753 C CA . ILE A 1 97 ? -13.266 -4.074 -8.062 1 94.75 97 ILE A CA 1
ATOM 754 C C . ILE A 1 97 ? -14.344 -3.254 -8.766 1 94.75 97 ILE A C 1
ATOM 756 O O . ILE A 1 97 ? -14.133 -2.086 -9.094 1 94.75 97 ILE A O 1
ATOM 760 N N . ASP A 1 98 ? -15.5 -3.857 -8.961 1 94.44 98 ASP A N 1
ATOM 761 C CA . ASP A 1 98 ? -16.594 -3.168 -9.625 1 94.44 98 ASP A CA 1
ATOM 762 C C . ASP A 1 98 ? -17.062 -1.958 -8.82 1 94.44 98 ASP A C 1
ATOM 764 O O . ASP A 1 98 ? -17.406 -0.922 -9.383 1 94.44 98 ASP A O 1
ATOM 768 N N . SER A 1 99 ? -17.078 -2.133 -7.535 1 92.94 99 SER A N 1
ATOM 769 C CA . SER A 1 99 ? -17.484 -1.032 -6.668 1 92.94 99 SER A CA 1
ATOM 770 C C . SER A 1 99 ? -16.516 0.133 -6.758 1 92.94 99 SER A C 1
ATOM 772 O O . SER A 1 99 ? -16.922 1.293 -6.824 1 92.94 99 SER A O 1
ATOM 774 N N . VAL A 1 100 ? -15.273 -0.205 -6.742 1 90.06 100 VAL A N 1
ATOM 775 C CA . VAL A 1 100 ? -14.234 0.809 -6.867 1 90.06 100 VAL A CA 1
ATOM 776 C C . VAL A 1 100 ? -14.352 1.502 -8.219 1 90.06 100 VAL A C 1
ATOM 778 O O . VAL A 1 100 ? -14.25 2.729 -8.312 1 90.06 100 VAL A O 1
ATOM 781 N N . MET A 1 101 ? -14.625 0.76 -9.273 1 88.56 101 MET A N 1
ATOM 782 C CA . MET A 1 101 ? -14.742 1.28 -10.633 1 88.56 101 MET A CA 1
ATOM 783 C C . MET A 1 101 ? -15.969 2.174 -10.766 1 88.56 101 MET A C 1
ATOM 785 O O . MET A 1 101 ? -15.922 3.205 -11.438 1 88.56 101 MET A O 1
ATOM 789 N N . ALA A 1 102 ? -17.031 1.747 -10.18 1 86.06 102 ALA A N 1
ATOM 790 C CA . ALA A 1 102 ? -18.297 2.451 -10.32 1 86.06 102 ALA A CA 1
ATOM 791 C C . ALA A 1 102 ? -18.203 3.877 -9.781 1 86.06 102 ALA A C 1
ATOM 793 O O . ALA A 1 102 ? -18.859 4.785 -10.289 1 86.06 102 ALA A O 1
ATOM 794 N N . ARG A 1 103 ? -17.328 4.078 -8.914 1 81.5 103 ARG A N 1
ATOM 795 C CA . ARG A 1 103 ? -17.234 5.398 -8.297 1 81.5 103 ARG A CA 1
ATOM 796 C C . ARG A 1 103 ? -16.062 6.184 -8.883 1 81.5 103 ARG A C 1
ATOM 798 O O . ARG A 1 103 ? -16.047 7.414 -8.828 1 81.5 103 ARG A O 1
ATOM 805 N N . GLY A 1 104 ? -15.141 5.422 -9.5 1 69.5 104 GLY A N 1
ATOM 806 C CA . GLY A 1 104 ? -14.047 6.012 -10.266 1 69.5 104 GLY A CA 1
ATOM 807 C C . GLY A 1 104 ? -13.461 7.246 -9.602 1 69.5 104 GLY A C 1
ATOM 808 O O . GLY A 1 104 ? -12.977 7.18 -8.469 1 69.5 104 GLY A O 1
ATOM 809 N N . LYS A 1 105 ? -13.664 8.312 -10.352 1 66.62 105 LYS A N 1
ATOM 810 C CA . LYS A 1 105 ? -13.117 9.602 -9.945 1 66.62 105 LYS A CA 1
ATOM 811 C C . LYS A 1 105 ? -13.938 10.211 -8.805 1 66.62 105 LYS A C 1
ATOM 813 O O . LYS A 1 105 ? -13.562 11.25 -8.25 1 66.62 105 LYS A O 1
ATOM 818 N N . ARG A 1 106 ? -14.914 9.508 -8.398 1 79.88 106 ARG A N 1
ATOM 819 C CA . ARG A 1 106 ? -15.766 10.031 -7.34 1 79.88 106 ARG A CA 1
ATOM 820 C C . ARG A 1 106 ? -15.391 9.438 -5.988 1 79.88 106 ARG A C 1
ATOM 822 O O . ARG A 1 106 ? -16.219 9.391 -5.07 1 79.88 106 ARG A O 1
ATOM 829 N N . GLN A 1 107 ? -14.219 8.945 -5.926 1 88.38 107 GLN A N 1
ATOM 830 C CA . GLN A 1 107 ? -13.727 8.406 -4.664 1 88.38 107 GLN A CA 1
ATOM 831 C C . GLN A 1 107 ? -12.508 9.18 -4.172 1 88.38 107 GLN A C 1
ATOM 833 O O . GLN A 1 107 ? -11.781 9.773 -4.973 1 88.38 107 GLN A O 1
ATOM 838 N N . LEU A 1 108 ? -12.477 9.148 -2.895 1 91.94 108 LEU A N 1
ATOM 839 C CA . LEU A 1 108 ? -11.273 9.719 -2.297 1 91.94 108 LEU A 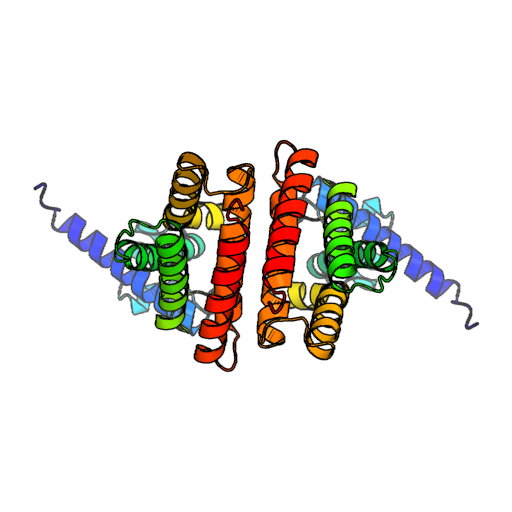CA 1
ATOM 840 C C . LEU A 1 108 ? -10.039 8.906 -2.686 1 91.94 108 LEU A C 1
ATOM 842 O O . LEU A 1 108 ? -10.094 7.676 -2.756 1 91.94 108 LEU A O 1
ATOM 846 N N . SER A 1 109 ? -8.984 9.609 -2.914 1 86.69 109 SER A N 1
ATOM 847 C CA . SER A 1 109 ? -7.707 8.961 -3.178 1 86.69 109 SER A CA 1
ATOM 848 C C . SER A 1 109 ? -7.176 8.258 -1.932 1 86.69 109 SER A C 1
ATOM 850 O O . SER A 1 109 ? -6.957 8.898 -0.899 1 86.69 109 SER A O 1
ATOM 852 N N . LEU A 1 110 ? -6.945 6.973 -2.092 1 86.5 110 LEU A N 1
ATOM 853 C CA . LEU A 1 110 ? -6.402 6.207 -0.972 1 86.5 110 LEU A CA 1
ATOM 854 C C . LEU A 1 110 ? -5.055 6.766 -0.537 1 86.5 110 LEU A C 1
ATOM 856 O O . LEU A 1 110 ? -4.762 6.84 0.659 1 86.5 110 LEU A O 1
ATOM 860 N N . GLN A 1 111 ? -4.301 7.148 -1.506 1 82.56 111 GLN A N 1
ATOM 861 C CA . GLN A 1 111 ? -2.977 7.695 -1.245 1 82.56 111 GLN A CA 1
ATOM 862 C C . GLN A 1 111 ? -3.061 8.953 -0.38 1 82.56 111 GLN A C 1
ATOM 864 O O . GLN A 1 111 ? -2.299 9.102 0.577 1 82.56 111 GLN A O 1
ATOM 869 N N . GLU A 1 112 ? -3.988 9.758 -0.695 1 85.94 112 GLU A N 1
ATOM 870 C CA . GLU A 1 112 ? -4.16 10.992 0.063 1 85.94 112 GLU A CA 1
ATOM 871 C C . GLU A 1 112 ? -4.691 10.711 1.466 1 85.94 112 GLU A C 1
ATOM 873 O O . GLU A 1 112 ? -4.223 11.297 2.443 1 85.94 112 GLU A O 1
ATOM 878 N N . VAL A 1 113 ? -5.637 9.766 1.508 1 91.12 113 VAL A N 1
ATOM 879 C CA . VAL A 1 113 ? -6.23 9.438 2.801 1 91.12 113 VAL A CA 1
ATOM 880 C C . VAL A 1 113 ? -5.156 8.883 3.734 1 91.12 113 VAL A C 1
ATOM 882 O O . VAL A 1 113 ? -5.043 9.305 4.883 1 91.12 113 VAL A O 1
ATOM 885 N N . ILE A 1 114 ? -4.375 8.039 3.215 1 85.19 114 ILE A N 1
ATOM 886 C CA . ILE A 1 114 ? -3.334 7.406 4.02 1 85.19 114 ILE A CA 1
ATOM 887 C C . ILE A 1 114 ? -2.336 8.461 4.488 1 85.19 114 ILE A C 1
ATOM 889 O O . ILE A 1 114 ? -1.911 8.453 5.645 1 85.19 114 ILE A O 1
ATOM 893 N N . THR A 1 115 ? -2.055 9.383 3.635 1 83.06 115 THR A N 1
ATOM 894 C CA . THR A 1 115 ? -1.081 10.422 3.941 1 83.06 115 THR A CA 1
ATOM 895 C C . THR A 1 115 ? -1.63 11.383 4.996 1 83.06 115 THR A C 1
ATOM 897 O O . THR A 1 115 ? -0.93 11.727 5.949 1 83.06 115 THR A O 1
ATOM 900 N N . VAL A 1 116 ? -2.814 11.781 4.918 1 88.31 116 VAL A N 1
ATOM 901 C CA . VAL A 1 116 ? -3.393 12.828 5.758 1 88.31 116 VAL A CA 1
ATOM 902 C C . VAL A 1 116 ? -3.85 12.227 7.086 1 88.31 116 VAL A C 1
ATOM 904 O O . VAL A 1 116 ? -3.529 12.758 8.156 1 88.31 116 VAL A O 1
ATOM 907 N N . VAL A 1 117 ? -4.547 11.117 7.004 1 90.88 117 VAL A N 1
ATOM 908 C CA . VAL A 1 117 ? -5.168 10.531 8.188 1 90.88 117 VAL A CA 1
ATOM 909 C C . VAL A 1 117 ? -4.137 9.711 8.961 1 90.88 117 VAL A C 1
ATOM 911 O O . VAL A 1 117 ? -4.219 9.602 10.188 1 90.88 117 VAL A O 1
ATOM 914 N N . GLY A 1 118 ? -3.219 9.18 8.219 1 83.56 118 GLY A N 1
ATOM 915 C CA . GLY A 1 118 ? -2.223 8.305 8.82 1 83.56 118 GLY A CA 1
ATOM 916 C C . GLY A 1 118 ? -2.504 6.832 8.594 1 83.56 118 GLY A C 1
ATOM 917 O O . GLY A 1 118 ? -3.664 6.418 8.531 1 83.56 118 GLY A O 1
ATOM 918 N N . TRP A 1 119 ? -1.466 6.02 8.578 1 80.12 119 TRP A N 1
ATOM 919 C CA . TRP A 1 119 ? -1.525 4.605 8.219 1 80.12 119 TRP A CA 1
ATOM 920 C C . TRP A 1 119 ? -2.365 3.824 9.227 1 80.12 119 TRP A C 1
ATOM 922 O O . TRP A 1 119 ? -3.26 3.068 8.844 1 80.12 119 TRP A O 1
ATOM 932 N N . GLU A 1 120 ? -2.08 4.02 10.461 1 82.81 120 GLU A N 1
ATOM 933 C CA . GLU A 1 120 ? -2.74 3.236 11.5 1 82.81 120 GLU A CA 1
ATOM 934 C C . GLU A 1 120 ? -4.242 3.514 11.531 1 82.81 120 GLU A C 1
ATOM 936 O O . GLU A 1 120 ? -5.047 2.588 11.648 1 82.81 120 GLU A O 1
ATOM 941 N N . ARG A 1 121 ? -4.512 4.781 11.453 1 88.31 121 ARG A N 1
ATOM 942 C CA . ARG A 1 121 ? -5.926 5.141 11.477 1 88.31 121 ARG A CA 1
ATOM 943 C C . ARG A 1 121 ? -6.633 4.66 10.211 1 88.31 121 ARG A C 1
ATOM 945 O O . ARG A 1 121 ? -7.762 4.168 10.281 1 88.31 121 ARG A O 1
ATOM 952 N N . TRP A 1 122 ? -6.035 4.828 9.109 1 88.25 122 TRP A N 1
ATOM 953 C CA . TRP A 1 122 ? -6.59 4.305 7.867 1 88.25 122 TRP A CA 1
ATOM 954 C C . TRP A 1 122 ? -6.855 2.805 7.98 1 88.25 122 TRP A C 1
ATOM 956 O O . TRP A 1 122 ? -7.941 2.334 7.645 1 88.25 122 TRP A O 1
ATOM 966 N N . LYS A 1 123 ? -5.895 2.055 8.406 1 83.75 123 LYS A N 1
ATOM 967 C CA . LYS A 1 123 ? -6.008 0.605 8.547 1 83.75 123 LYS A CA 1
ATOM 968 C C . LYS A 1 123 ? -7.16 0.229 9.469 1 83.75 123 LYS A C 1
ATOM 970 O O . LYS A 1 123 ? -7.887 -0.729 9.211 1 83.75 123 LYS A O 1
ATOM 975 N N . ARG A 1 124 ? -7.316 0.956 10.492 1 88.25 124 ARG A N 1
ATOM 976 C CA . ARG A 1 124 ? -8.391 0.697 11.445 1 88.25 124 ARG A CA 1
ATOM 977 C C . ARG A 1 124 ? -9.758 0.882 10.789 1 88.25 124 ARG A C 1
ATOM 979 O O . ARG A 1 124 ? -10.664 0.071 10.992 1 88.25 124 ARG A O 1
ATOM 986 N N . ILE A 1 125 ? -9.883 1.933 10.062 1 90.19 125 ILE A N 1
ATOM 987 C CA . ILE A 1 125 ? -11.141 2.201 9.375 1 90.19 125 ILE A CA 1
ATOM 988 C C . ILE A 1 125 ? -11.438 1.081 8.383 1 90.19 125 ILE A C 1
ATOM 990 O O . ILE A 1 125 ? -12.539 0.523 8.375 1 90.19 125 ILE A O 1
ATOM 994 N N . ASP A 1 126 ? -10.445 0.784 7.66 1 84.94 126 ASP A N 1
ATOM 995 C CA . ASP A 1 126 ? -10.633 -0.203 6.602 1 84.94 126 ASP A CA 1
ATOM 996 C C . ASP A 1 126 ? -10.875 -1.593 7.184 1 84.94 126 ASP A C 1
ATOM 998 O O . ASP A 1 126 ? -11.703 -2.352 6.664 1 84.94 126 ASP A O 1
ATOM 1002 N N . SER A 1 127 ? -10.172 -1.964 8.188 1 82.81 127 SER A N 1
ATOM 1003 C CA . SER A 1 127 ? -10.289 -3.273 8.82 1 82.81 127 SER A CA 1
ATOM 1004 C C . SER A 1 127 ? -11.688 -3.484 9.391 1 82.81 127 SER A C 1
ATOM 1006 O O . SER A 1 127 ? -12.203 -4.605 9.398 1 82.81 127 SER A O 1
ATOM 1008 N N . ARG A 1 128 ? -12.281 -2.428 9.789 1 86.88 128 ARG A N 1
ATOM 1009 C CA . ARG A 1 128 ? -13.602 -2.514 10.406 1 86.88 128 ARG A CA 1
ATOM 1010 C C . ARG A 1 128 ? -14.672 -2.834 9.367 1 86.88 128 ARG A C 1
ATOM 1012 O O . ARG A 1 128 ? -15.727 -3.381 9.703 1 86.88 128 ARG A O 1
ATOM 1019 N N . HIS A 1 129 ? -14.383 -2.559 8.148 1 87.5 129 HIS A N 1
ATOM 1020 C CA . HIS A 1 129 ? -15.477 -2.631 7.184 1 87.5 129 HIS A CA 1
ATOM 1021 C C . HIS A 1 129 ? -15.164 -3.621 6.066 1 87.5 129 HIS A C 1
ATOM 1023 O O . HIS A 1 129 ? -16.062 -4.328 5.59 1 87.5 129 HIS A O 1
ATOM 1029 N N . THR A 1 130 ? -13.969 -3.719 5.609 1 85.19 130 THR A N 1
ATOM 1030 C CA . THR A 1 130 ? -13.711 -4.488 4.398 1 85.19 130 THR A CA 1
ATOM 1031 C C . THR A 1 130 ? -12.906 -5.746 4.719 1 85.19 130 THR A C 1
ATOM 1033 O O . THR A 1 130 ? -13.125 -6.801 4.121 1 85.19 130 THR A O 1
ATOM 1036 N N . LEU A 1 131 ? -12.062 -5.73 5.738 1 87.25 131 LEU A N 1
ATOM 1037 C CA . LEU A 1 131 ? -11.188 -6.848 6.082 1 87.25 131 LEU A CA 1
ATOM 1038 C C . LEU A 1 131 ? -12 -8.047 6.555 1 87.25 131 LEU A C 1
ATOM 1040 O O . LEU A 1 131 ? -11.562 -9.188 6.414 1 87.25 131 LEU A O 1
ATOM 1044 N N . ARG A 1 132 ? -13.125 -7.793 7.078 1 89 132 ARG A N 1
ATOM 1045 C CA . ARG A 1 132 ? -13.953 -8.859 7.625 1 89 132 ARG A CA 1
ATOM 1046 C C . ARG A 1 132 ? -14.352 -9.852 6.535 1 89 132 ARG A C 1
ATOM 1048 O O . ARG A 1 132 ? -14.508 -11.047 6.805 1 89 132 ARG A O 1
ATOM 1055 N N . TYR A 1 133 ? -14.539 -9.391 5.328 1 93.38 133 TYR A N 1
ATOM 1056 C CA . TYR A 1 133 ? -14.914 -10.273 4.23 1 93.38 133 TYR A CA 1
ATOM 1057 C C . TYR A 1 133 ? -13.781 -11.234 3.891 1 93.38 133 TYR A C 1
ATOM 1059 O O . TYR A 1 133 ? -14.008 -12.438 3.699 1 93.38 133 TYR A O 1
ATOM 1067 N N . VAL A 1 134 ? -12.57 -10.703 3.863 1 94.31 134 VAL A N 1
ATOM 1068 C CA . VAL A 1 134 ? -11.406 -11.523 3.568 1 94.31 134 VAL A CA 1
ATOM 1069 C C . VAL A 1 134 ? -11.18 -12.531 4.695 1 94.31 134 VAL A C 1
ATOM 1071 O O . VAL A 1 134 ? -10.984 -13.719 4.441 1 94.31 134 VAL A O 1
ATOM 1074 N N . GLY A 1 135 ? -11.234 -12.023 5.91 1 94.31 135 GLY A N 1
ATOM 1075 C CA . GLY A 1 135 ? -11.055 -12.891 7.062 1 94.31 135 GLY A CA 1
ATOM 1076 C C . GLY A 1 135 ? -12.062 -14.023 7.121 1 94.31 135 GLY A C 1
ATOM 1077 O O . GLY A 1 135 ? -11.695 -15.18 7.363 1 94.31 135 GLY A O 1
ATOM 1078 N N . ARG A 1 136 ? -13.289 -13.695 6.887 1 94.5 136 ARG A N 1
ATOM 1079 C CA . ARG A 1 136 ? -14.359 -14.695 6.922 1 94.5 136 ARG A CA 1
ATOM 1080 C C . ARG A 1 136 ? -14.117 -15.789 5.887 1 94.5 136 ARG A C 1
ATOM 1082 O O . ARG A 1 136 ? -14.227 -16.969 6.195 1 94.5 136 ARG A O 1
ATOM 1089 N N . LEU A 1 137 ? -13.766 -15.422 4.676 1 94.69 137 LEU A N 1
ATOM 1090 C CA . LEU A 1 137 ? -13.562 -16.406 3.609 1 94.69 137 LEU A CA 1
ATOM 1091 C C . LEU A 1 137 ? -12.344 -17.266 3.891 1 94.69 137 LEU A C 1
ATOM 1093 O O . LEU A 1 137 ? -12.367 -18.484 3.658 1 94.69 137 LEU A O 1
ATOM 1097 N N . VAL A 1 138 ? -11.281 -16.641 4.41 1 96.19 138 VAL A N 1
ATOM 1098 C CA . VAL A 1 138 ? -10.086 -17.391 4.77 1 96.19 138 VAL A CA 1
ATOM 1099 C C . VAL A 1 138 ? -10.422 -18.406 5.848 1 96.19 138 VAL A C 1
ATOM 1101 O O . VAL A 1 138 ? -10.008 -19.578 5.762 1 96.19 138 VAL A O 1
ATOM 1104 N N . ASP A 1 139 ? -11.219 -17.969 6.832 1 96.5 139 ASP A N 1
ATOM 1105 C CA . ASP A 1 139 ? -11.625 -18.859 7.914 1 96.5 139 ASP A CA 1
ATOM 1106 C C . ASP A 1 139 ? -12.445 -20.031 7.379 1 96.5 139 ASP A C 1
ATOM 1108 O O . ASP A 1 139 ? -12.211 -21.188 7.75 1 96.5 139 ASP A O 1
ATOM 1112 N N . GLU A 1 140 ? -13.352 -19.797 6.52 1 95.81 140 GLU A N 1
ATOM 1113 C CA . GLU A 1 140 ? -14.234 -20.812 5.977 1 95.81 140 GLU A CA 1
ATOM 1114 C C . GLU A 1 140 ? -13.477 -21.797 5.082 1 95.81 140 GLU A C 1
ATOM 1116 O O . GLU A 1 140 ? -13.688 -23 5.152 1 95.81 140 GLU A O 1
ATOM 1121 N N . LEU A 1 141 ? -12.578 -21.281 4.27 1 96.12 141 LEU A N 1
ATOM 1122 C CA . LEU A 1 141 ? -11.797 -22.125 3.369 1 96.12 141 LEU A CA 1
ATOM 1123 C C . LEU A 1 141 ? -10.797 -22.969 4.152 1 96.12 141 LEU A C 1
ATOM 1125 O O . LEU A 1 141 ? -10.523 -24.109 3.787 1 96.12 141 LEU A O 1
ATOM 1129 N N . ALA A 1 142 ? -10.242 -22.359 5.195 1 95.75 142 ALA A N 1
ATOM 1130 C CA . ALA A 1 142 ? -9.344 -23.109 6.07 1 95.75 142 ALA A CA 1
ATOM 1131 C C . ALA A 1 142 ? -10.094 -24.234 6.781 1 95.75 142 ALA A C 1
ATOM 1133 O O . ALA A 1 142 ? -9.602 -25.359 6.867 1 95.75 142 ALA A O 1
ATOM 1134 N N . ALA A 1 143 ? -11.289 -23.953 7.258 1 95.19 143 ALA A N 1
ATOM 1135 C CA . ALA A 1 143 ? -12.102 -24.906 8.008 1 95.19 143 ALA A CA 1
ATOM 1136 C C . ALA A 1 143 ? -12.5 -26.094 7.125 1 95.19 143 ALA A C 1
ATOM 1138 O O . ALA A 1 143 ? -12.609 -27.219 7.605 1 95.19 143 ALA A O 1
ATOM 1139 N N . SER A 1 144 ? -12.711 -25.875 5.859 1 94.62 144 SER A N 1
ATOM 1140 C CA . SER A 1 144 ? -13.125 -26.922 4.934 1 94.62 144 SER A CA 1
ATOM 1141 C C . SER A 1 144 ? -11.922 -27.734 4.449 1 94.62 144 SER A C 1
ATOM 1143 O O . SER A 1 144 ? -12.078 -28.719 3.74 1 94.62 144 SER A O 1
ATOM 1145 N N . GLY A 1 145 ? -10.711 -27.25 4.746 1 94.44 145 GLY A N 1
ATOM 1146 C CA . GLY A 1 145 ? -9.5 -27.953 4.348 1 94.44 145 GLY A CA 1
ATOM 1147 C C . GLY A 1 145 ? -9.109 -27.688 2.904 1 94.44 145 GLY A C 1
ATOM 1148 O O . GLY A 1 145 ? -8.25 -28.375 2.357 1 94.44 145 GLY A O 1
ATOM 1149 N N . GLU A 1 146 ? -9.703 -26.719 2.271 1 95.44 146 GLU A N 1
ATOM 1150 C CA . GLU A 1 146 ? -9.469 -26.453 0.854 1 95.44 146 GLU A CA 1
ATOM 1151 C C . GLU A 1 146 ? -8.32 -25.469 0.657 1 95.44 146 GLU A C 1
ATOM 1153 O O . GLU A 1 146 ? -7.816 -25.312 -0.456 1 95.44 146 GLU A O 1
ATOM 1158 N N . LEU A 1 147 ? -7.961 -24.812 1.716 1 96.31 147 LEU A N 1
ATOM 115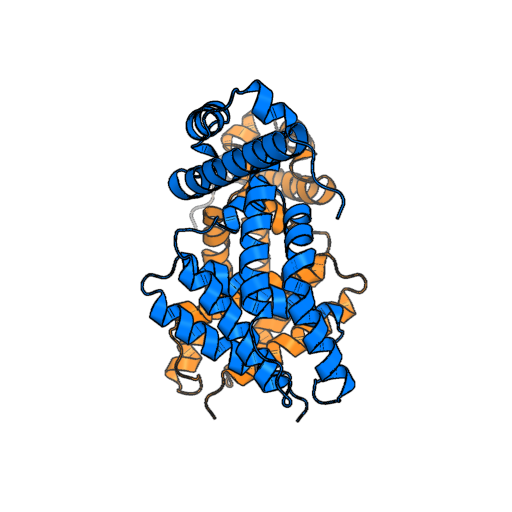9 C CA . LEU A 1 147 ? -6.918 -23.797 1.677 1 96.31 147 LEU A CA 1
ATOM 1160 C C . LEU A 1 147 ? -5.566 -24.391 2.074 1 96.31 147 LEU A C 1
ATOM 1162 O O . LEU A 1 147 ? -5.484 -25.172 3.018 1 96.31 147 LEU A O 1
ATOM 1166 N N . LYS A 1 148 ? -4.516 -24.125 1.318 1 96.44 148 LYS A N 1
ATOM 1167 C CA . LYS A 1 148 ? -3.168 -24.484 1.764 1 96.44 148 LYS A CA 1
ATOM 1168 C C . LYS A 1 148 ? -2.904 -23.969 3.174 1 96.44 148 LYS A C 1
ATOM 1170 O O . LYS A 1 148 ? -3.576 -23.047 3.639 1 96.44 148 LYS A O 1
ATOM 1175 N N . ASP A 1 149 ? -1.924 -24.5 3.803 1 92.75 149 ASP A N 1
ATOM 1176 C CA . ASP A 1 149 ? -1.699 -24.234 5.219 1 92.75 149 ASP A CA 1
ATOM 1177 C C . ASP A 1 149 ? -0.883 -22.953 5.41 1 92.75 149 ASP A C 1
ATOM 1179 O O . ASP A 1 149 ? 0.343 -23 5.531 1 92.75 149 ASP A O 1
ATOM 1183 N N . TYR A 1 150 ? -1.542 -21.781 5.469 1 93.12 150 TYR A N 1
ATOM 1184 C CA . TYR A 1 150 ? -0.956 -20.484 5.758 1 93.12 150 TYR A CA 1
ATOM 1185 C C . TYR A 1 150 ? -1.406 -19.969 7.121 1 93.12 150 TYR A C 1
ATOM 1187 O O . TYR A 1 150 ? -2.492 -20.328 7.594 1 93.12 150 TYR A O 1
ATOM 1195 N N . ARG A 1 151 ? -0.63 -19.297 7.691 1 91.94 151 ARG A N 1
ATOM 1196 C CA . ARG A 1 151 ? -1.11 -18.562 8.852 1 91.94 151 ARG A CA 1
ATOM 1197 C C . ARG A 1 151 ? -2.188 -17.562 8.461 1 91.94 151 ARG A C 1
ATOM 1199 O O . ARG A 1 151 ? -2.014 -16.797 7.508 1 91.94 151 ARG A O 1
ATOM 1206 N N . ARG A 1 152 ? -3.199 -17.531 9.234 1 92.25 152 ARG A N 1
ATOM 1207 C CA . ARG A 1 152 ? -4.375 -16.719 8.938 1 92.25 152 ARG A CA 1
ATOM 1208 C C . ARG A 1 152 ? -4.004 -15.242 8.805 1 92.25 152 ARG A C 1
ATOM 1210 O O . ARG A 1 152 ? -4.355 -14.586 7.82 1 92.25 152 ARG A O 1
ATOM 1217 N N . GLU A 1 153 ? -3.279 -14.727 9.789 1 88.94 153 GLU A N 1
ATOM 1218 C CA . GLU A 1 153 ? -2.957 -13.305 9.82 1 88.94 153 GLU A CA 1
ATOM 1219 C C . GLU A 1 153 ? -2.15 -12.891 8.594 1 88.94 153 GLU A C 1
ATOM 1221 O O . GLU A 1 153 ? -2.422 -11.852 7.984 1 88.94 153 GLU A O 1
ATOM 1226 N N . THR A 1 154 ? -1.251 -13.727 8.18 1 91.38 154 THR A N 1
ATOM 1227 C CA . THR A 1 154 ? -0.399 -13.422 7.035 1 91.38 154 THR A CA 1
ATOM 1228 C C . THR A 1 154 ? -1.203 -13.461 5.738 1 91.38 154 THR A C 1
ATOM 1230 O O . THR A 1 154 ? -1.1 -12.555 4.91 1 91.38 154 THR A O 1
ATOM 1233 N N . LEU A 1 155 ? -1.994 -14.438 5.594 1 93.38 155 LEU A N 1
ATOM 1234 C CA . LEU A 1 155 ? -2.762 -14.594 4.363 1 93.38 155 LEU A CA 1
ATOM 1235 C C . LEU A 1 155 ? -3.799 -13.484 4.227 1 93.38 155 LEU A C 1
ATOM 1237 O O . LEU A 1 155 ? -3.932 -12.883 3.158 1 93.38 155 LEU A O 1
ATOM 1241 N N . VAL A 1 156 ? -4.504 -13.188 5.301 1 92.38 156 VAL A N 1
ATOM 1242 C CA . VAL A 1 156 ? -5.516 -12.133 5.281 1 92.38 156 VAL A CA 1
ATOM 1243 C C . VAL A 1 156 ? -4.867 -10.797 4.938 1 92.38 156 VAL A C 1
ATOM 1245 O O . VAL A 1 156 ? -5.379 -10.047 4.105 1 92.38 156 VAL A O 1
ATOM 1248 N N . GLY A 1 157 ? -3.73 -10.531 5.543 1 88.31 157 GLY A N 1
ATOM 1249 C CA . GLY A 1 157 ? -3.004 -9.305 5.262 1 88.31 157 GLY A CA 1
ATOM 1250 C C . GLY A 1 157 ? -2.564 -9.188 3.814 1 88.31 157 GLY A C 1
ATOM 1251 O O . GLY A 1 157 ? -2.705 -8.125 3.199 1 88.31 157 GLY A O 1
ATOM 1252 N N . GLN A 1 158 ? -2.057 -10.25 3.297 1 90.38 158 GLN A N 1
ATOM 1253 C CA . GLN A 1 158 ? -1.564 -10.242 1.923 1 90.38 158 GLN A CA 1
ATOM 1254 C C . GLN A 1 158 ? -2.711 -10.078 0.929 1 90.38 158 GLN A C 1
ATOM 1256 O O . GLN A 1 158 ? -2.604 -9.312 -0.034 1 90.38 158 GLN A O 1
ATOM 1261 N N . LEU A 1 159 ? -3.807 -10.82 1.173 1 92.44 159 LEU A N 1
ATOM 1262 C CA . LEU A 1 159 ? -4.969 -10.703 0.3 1 92.44 159 LEU A CA 1
ATOM 1263 C C . LEU A 1 159 ? -5.523 -9.281 0.318 1 92.44 159 LEU A C 1
ATOM 1265 O O . LEU A 1 159 ? -5.828 -8.719 -0.735 1 92.44 159 LEU A O 1
ATOM 1269 N N . TYR A 1 160 ? -5.586 -8.836 1.463 1 87.75 160 TYR A N 1
ATOM 1270 C CA . TYR A 1 160 ? -6.082 -7.477 1.627 1 87.75 160 TYR A CA 1
ATOM 1271 C C . TYR A 1 160 ? -5.168 -6.477 0.926 1 87.75 160 TYR A C 1
ATOM 1273 O O . TYR A 1 160 ? -5.645 -5.59 0.212 1 87.75 160 TYR A O 1
ATOM 1281 N N . GLY A 1 161 ? -3.885 -6.602 1.162 1 85.81 161 GLY A N 1
ATOM 1282 C CA . GLY A 1 161 ? -2.932 -5.734 0.488 1 85.81 161 GLY A CA 1
ATOM 1283 C C . GLY A 1 161 ? -3.016 -5.82 -1.024 1 85.81 161 GLY A C 1
ATOM 1284 O O . GLY A 1 161 ? -2.906 -4.805 -1.716 1 85.81 161 GLY A O 1
ATOM 1285 N N . PHE A 1 162 ? -3.213 -6.969 -1.463 1 89.5 162 PHE A N 1
ATOM 1286 C CA . PHE A 1 162 ? -3.336 -7.215 -2.895 1 89.5 162 PHE A CA 1
ATOM 1287 C C . PHE A 1 162 ? -4.547 -6.484 -3.467 1 89.5 162 PHE A C 1
ATOM 1289 O O . PHE A 1 162 ? -4.453 -5.848 -4.52 1 89.5 162 PHE A O 1
ATOM 1296 N N . LEU A 1 163 ? -5.648 -6.48 -2.783 1 91.06 163 LEU A N 1
ATOM 1297 C CA . LEU A 1 163 ? -6.875 -5.828 -3.223 1 91.06 163 LEU A CA 1
ATOM 1298 C C . LEU A 1 163 ? -6.742 -4.312 -3.141 1 91.06 163 LEU A C 1
ATOM 1300 O O . LEU A 1 163 ? -7.223 -3.594 -4.023 1 91.06 163 LEU A O 1
ATOM 1304 N N . THR A 1 164 ? -6.141 -3.861 -2.096 1 86.81 164 THR A N 1
ATOM 1305 C CA . THR A 1 164 ? -5.902 -2.43 -1.944 1 86.81 164 THR A CA 1
ATOM 1306 C C . THR A 1 164 ? -5.031 -1.904 -3.082 1 86.81 164 THR A C 1
ATOM 1308 O O . THR A 1 164 ? -5.305 -0.84 -3.639 1 86.81 164 THR A O 1
ATOM 1311 N N . GLN A 1 165 ? -4.031 -2.654 -3.371 1 84.88 165 GLN A N 1
ATOM 1312 C CA . GLN A 1 165 ? -3.182 -2.291 -4.5 1 84.88 165 GLN A CA 1
ATOM 1313 C C . GLN A 1 165 ? -3.982 -2.234 -5.797 1 84.88 165 GLN A C 1
ATOM 1315 O O . GLN A 1 165 ? -3.76 -1.355 -6.633 1 84.88 165 GLN A O 1
ATOM 1320 N N . ALA A 1 166 ? -4.832 -3.182 -6.027 1 89.06 166 ALA A N 1
ATOM 1321 C CA . ALA A 1 166 ? -5.684 -3.203 -7.215 1 89.06 166 ALA A CA 1
ATOM 1322 C C . ALA A 1 166 ? -6.527 -1.937 -7.305 1 89.06 166 ALA A C 1
ATOM 1324 O O . ALA A 1 166 ? -6.625 -1.321 -8.367 1 89.06 166 ALA A O 1
ATOM 1325 N N . ALA A 1 167 ? -7.078 -1.572 -6.203 1 87.25 167 ALA A N 1
ATOM 1326 C CA . ALA A 1 167 ? -7.902 -0.368 -6.16 1 87.25 167 ALA A CA 1
ATOM 1327 C C . ALA A 1 167 ? -7.086 0.8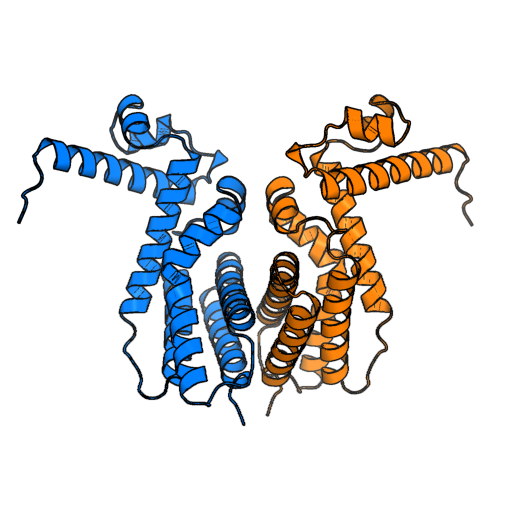7 -6.516 1 87.25 167 ALA A C 1
ATOM 1329 O O . ALA A 1 167 ? -7.555 1.737 -7.258 1 87.25 167 ALA A O 1
ATOM 1330 N N . MET A 1 168 ? -5.898 0.961 -6.004 1 83.5 168 MET A N 1
ATOM 1331 C CA . MET A 1 168 ? -5.027 2.105 -6.254 1 83.5 168 MET A CA 1
ATOM 1332 C C . MET A 1 168 ? -4.613 2.16 -7.723 1 83.5 168 MET A C 1
ATOM 1334 O O . MET A 1 168 ? -4.559 3.238 -8.32 1 83.5 168 MET A O 1
ATOM 1338 N N . SER A 1 169 ? -4.328 0.995 -8.266 1 81.81 169 SER A N 1
ATOM 1339 C CA . SER A 1 169 ? -3.861 0.937 -9.648 1 81.81 169 SER A CA 1
ATOM 1340 C C . SER A 1 169 ? -4.969 1.321 -10.625 1 81.81 169 SER A C 1
ATOM 1342 O O . SER A 1 169 ? -4.699 1.893 -11.688 1 81.81 169 SER A O 1
ATOM 1344 N N . LEU A 1 170 ? -6.188 1.036 -10.281 1 85.69 170 LEU A N 1
ATOM 1345 C CA . LEU A 1 170 ? -7.328 1.338 -11.141 1 85.69 170 LEU A CA 1
ATOM 1346 C C . LEU A 1 170 ? -7.555 2.844 -11.227 1 85.69 170 LEU A C 1
ATOM 1348 O O . LEU A 1 170 ? -7.977 3.348 -12.273 1 85.69 170 LEU A O 1
ATOM 1352 N N . ARG A 1 171 ? -7.254 3.512 -10.195 1 77.19 171 ARG A N 1
ATOM 1353 C CA . ARG A 1 171 ? -7.449 4.957 -10.172 1 77.19 171 ARG A CA 1
ATOM 1354 C C . ARG A 1 171 ? -6.582 5.645 -11.219 1 77.19 171 ARG A C 1
ATOM 1356 O O . ARG A 1 171 ? -7.012 6.613 -11.852 1 77.19 171 ARG A O 1
ATOM 1363 N N . ASP A 1 172 ? -5.43 5.18 -11.508 1 73.44 172 ASP A N 1
ATOM 1364 C CA . ASP A 1 172 ? -4.457 5.832 -12.383 1 73.44 172 ASP A CA 1
ATOM 1365 C C . ASP A 1 172 ? -4.484 5.23 -13.789 1 73.44 172 ASP A C 1
ATOM 1367 O O . ASP A 1 172 ? -3.785 5.703 -14.68 1 73.44 172 ASP A O 1
ATOM 1371 N N . ALA A 1 173 ? -5.32 4.199 -13.977 1 81.88 173 ALA A N 1
ATOM 1372 C CA . ALA A 1 173 ? -5.301 3.479 -15.242 1 81.88 173 ALA A CA 1
ATOM 1373 C C . ALA A 1 173 ? -5.879 4.336 -16.375 1 81.88 173 ALA A C 1
ATOM 1375 O O . ALA A 1 173 ? -6.859 5.055 -16.172 1 81.88 173 ALA A O 1
ATOM 1376 N N . ARG A 1 174 ? -5.176 4.293 -17.516 1 81 174 ARG A N 1
ATOM 1377 C CA . ARG A 1 174 ? -5.648 5.004 -18.703 1 81 174 ARG A CA 1
ATOM 1378 C C . ARG A 1 174 ? -6.965 4.422 -19.203 1 81 174 ARG A C 1
ATOM 1380 O O . ARG A 1 174 ? -7.906 5.164 -19.5 1 81 174 ARG A O 1
ATOM 1387 N N . ASN A 1 175 ? -7.012 3.141 -19.359 1 87.19 175 ASN A N 1
ATOM 1388 C CA . ASN A 1 175 ? -8.227 2.391 -19.688 1 87.19 175 ASN A CA 1
ATOM 1389 C C . ASN A 1 175 ? -8.727 1.601 -18.484 1 87.19 175 ASN A C 1
ATOM 1391 O O . ASN A 1 175 ? -8.305 0.468 -18.25 1 87.19 175 ASN A O 1
ATOM 1395 N N . LYS A 1 176 ? -9.672 2.195 -17.797 1 86.81 176 LYS A N 1
ATOM 1396 C CA . LYS A 1 176 ? -10.094 1.668 -16.5 1 86.81 176 LYS A CA 1
ATOM 1397 C C . LYS A 1 176 ? -10.828 0.34 -16.656 1 86.81 176 LYS A C 1
ATOM 1399 O O . LYS A 1 176 ? -10.633 -0.581 -15.859 1 86.81 176 LYS A O 1
ATOM 1404 N N . ARG A 1 177 ? -11.688 0.255 -17.641 1 89.19 177 ARG A N 1
ATOM 1405 C CA . ARG A 1 177 ? -12.438 -0.978 -17.844 1 89.19 177 ARG A CA 1
ATOM 1406 C C . ARG A 1 177 ? -11.508 -2.143 -18.156 1 89.19 177 ARG A C 1
ATOM 1408 O O . ARG A 1 177 ? -11.656 -3.23 -17.594 1 89.19 177 ARG A O 1
ATOM 1415 N N . GLN A 1 178 ? -10.602 -1.878 -19 1 91.38 178 GLN A N 1
ATOM 1416 C CA . GLN A 1 178 ? -9.633 -2.91 -19.328 1 91.38 178 GLN A CA 1
ATOM 1417 C C . GLN A 1 178 ? -8.781 -3.293 -18.125 1 91.38 178 GLN A C 1
ATOM 1419 O O . GLN A 1 178 ? -8.531 -4.473 -17.891 1 91.38 178 GLN A O 1
ATOM 1424 N N . ALA A 1 179 ? -8.328 -2.301 -17.406 1 91.06 179 ALA A N 1
ATOM 1425 C CA . ALA A 1 179 ? -7.531 -2.549 -16.203 1 91.06 179 ALA A CA 1
ATOM 1426 C C . ALA A 1 179 ? -8.32 -3.363 -15.18 1 91.06 179 ALA A C 1
ATOM 1428 O O . ALA A 1 179 ? -7.781 -4.277 -14.547 1 91.06 179 ALA A O 1
ATOM 1429 N N . ALA A 1 180 ? -9.57 -3.021 -15.047 1 93.25 180 ALA A N 1
ATOM 1430 C CA . ALA A 1 180 ? -10.43 -3.732 -14.102 1 93.25 180 ALA A CA 1
ATOM 1431 C C . ALA A 1 180 ? -10.547 -5.207 -14.477 1 93.25 180 ALA A C 1
ATOM 1433 O O . ALA A 1 180 ? -10.461 -6.082 -13.609 1 93.25 180 ALA A O 1
ATOM 1434 N N . ASN A 1 181 ? -10.766 -5.488 -15.727 1 94.19 181 ASN A N 1
ATOM 1435 C CA . ASN A 1 181 ? -10.875 -6.867 -16.188 1 94.19 181 ASN A CA 1
ATOM 1436 C C . ASN A 1 181 ? -9.586 -7.645 -15.938 1 94.19 181 ASN A C 1
ATOM 1438 O O . ASN A 1 181 ? -9.617 -8.805 -15.523 1 94.19 181 ASN A O 1
ATOM 1442 N N . GLU A 1 182 ? -8.523 -7.008 -16.172 1 93.69 182 GLU A N 1
ATOM 1443 C CA . GLU A 1 182 ? -7.227 -7.645 -15.969 1 93.69 182 GLU A CA 1
ATOM 1444 C C . GLU A 1 182 ? -6.98 -7.941 -14.492 1 93.69 182 GLU A C 1
ATOM 1446 O O . GLU A 1 182 ? -6.527 -9.031 -14.141 1 93.69 182 GLU A O 1
ATOM 1451 N N . VAL A 1 183 ? -7.262 -7 -13.719 1 94.5 183 VAL A N 1
ATOM 1452 C CA . VAL A 1 183 ? -7.043 -7.152 -12.289 1 94.5 183 VAL A CA 1
ATOM 1453 C C . VAL A 1 183 ? -7.93 -8.273 -11.742 1 94.5 183 VAL A C 1
ATOM 1455 O O . VAL A 1 183 ? -7.496 -9.078 -10.922 1 94.5 183 VAL A O 1
ATOM 1458 N N . LYS A 1 184 ? -9.172 -8.305 -12.227 1 95.75 184 LYS A N 1
ATOM 1459 C CA . LYS A 1 184 ? -10.07 -9.375 -11.82 1 95.75 184 LYS A CA 1
ATOM 1460 C C . LYS A 1 184 ? -9.508 -10.742 -12.195 1 95.75 184 LYS A C 1
ATOM 1462 O O . LYS A 1 184 ? -9.562 -11.68 -11.406 1 95.75 184 LYS A O 1
ATOM 1467 N N . ALA A 1 185 ? -8.961 -10.844 -13.383 1 95.81 185 ALA A N 1
ATOM 1468 C CA . ALA A 1 185 ? -8.359 -12.094 -13.836 1 95.81 185 ALA A CA 1
ATOM 1469 C C . ALA A 1 185 ? -7.16 -12.469 -12.969 1 95.81 185 ALA A C 1
ATOM 1471 O O . ALA A 1 185 ? -7.004 -13.625 -12.578 1 95.81 185 ALA A O 1
ATOM 1472 N N . ILE A 1 186 ? -6.324 -11.531 -12.633 1 95.75 186 ILE A N 1
ATOM 1473 C CA . ILE A 1 186 ? -5.125 -11.758 -11.828 1 95.75 186 ILE A CA 1
ATOM 1474 C C . ILE A 1 186 ? -5.523 -12.188 -10.422 1 95.75 186 ILE A C 1
ATOM 1476 O O . ILE A 1 186 ? -4.941 -13.125 -9.867 1 95.75 186 ILE A O 1
ATOM 1480 N N . ILE A 1 187 ? -6.512 -11.508 -9.867 1 95.12 187 ILE A N 1
ATOM 1481 C CA . ILE A 1 187 ? -6.988 -11.828 -8.523 1 95.12 187 ILE A CA 1
ATOM 1482 C C . ILE A 1 187 ? -7.531 -13.258 -8.5 1 95.12 187 ILE A C 1
ATOM 1484 O O . ILE A 1 187 ? -7.254 -14.016 -7.566 1 95.12 187 ILE A O 1
ATOM 1488 N N . ARG A 1 188 ? -8.273 -13.609 -9.516 1 95.06 188 ARG A N 1
ATOM 1489 C CA . ARG A 1 188 ? -8.828 -14.961 -9.594 1 95.06 188 ARG A CA 1
ATOM 1490 C C . ARG A 1 188 ? -7.723 -16 -9.648 1 95.06 188 ARG A C 1
ATOM 1492 O O . ARG A 1 188 ? -7.781 -17.016 -8.945 1 95.06 188 ARG A O 1
ATOM 1499 N N . ASP A 1 189 ? -6.773 -15.734 -10.484 1 95.38 189 ASP A N 1
ATOM 1500 C CA . ASP A 1 189 ? -5.652 -16.656 -10.586 1 95.38 189 ASP A CA 1
ATOM 1501 C C . ASP A 1 189 ? -4.926 -16.797 -9.25 1 95.38 189 ASP A C 1
ATOM 1503 O O . ASP A 1 189 ? -4.582 -17.891 -8.828 1 95.38 189 ASP A O 1
ATOM 1507 N N . PHE A 1 190 ? -4.695 -15.703 -8.562 1 95.25 190 PHE A N 1
ATOM 1508 C CA . PHE A 1 190 ? -4.059 -15.719 -7.25 1 95.25 190 PHE A CA 1
ATOM 1509 C C . PHE A 1 190 ? -4.895 -16.516 -6.258 1 95.25 190 PHE A C 1
ATOM 1511 O O . PHE A 1 190 ? -4.375 -17.406 -5.57 1 95.25 190 PHE A O 1
ATOM 1518 N N . LEU A 1 191 ? -6.184 -16.234 -6.219 1 95.5 191 LEU A N 1
ATOM 1519 C CA . LEU A 1 191 ? -7.07 -16.938 -5.289 1 95.5 191 LEU A CA 1
ATOM 1520 C C . LEU A 1 191 ? -7.008 -18.438 -5.496 1 95.5 191 LEU A C 1
ATOM 1522 O O . LEU A 1 191 ? -6.859 -19.203 -4.535 1 95.5 191 LEU A O 1
ATOM 1526 N N . TYR A 1 192 ? -7 -18.875 -6.68 1 94.5 192 TYR A N 1
ATOM 1527 C CA . TYR A 1 192 ? -7.062 -20.312 -6.965 1 94.5 192 TYR A CA 1
ATOM 1528 C C . TYR A 1 192 ? -5.723 -20.984 -6.691 1 94.5 192 TYR A C 1
ATOM 1530 O O . TYR A 1 192 ? -5.652 -22.203 -6.523 1 94.5 192 TYR A O 1
ATOM 1538 N N . SER A 1 193 ? -4.668 -20.172 -6.707 1 95.62 193 SER A N 1
ATOM 1539 C CA . SER A 1 193 ? -3.354 -20.734 -6.391 1 95.62 193 SER A CA 1
ATOM 1540 C C . SER A 1 193 ? -3.26 -21.125 -4.918 1 95.62 193 SER A C 1
ATOM 1542 O O . SER A 1 193 ? -2.354 -21.859 -4.52 1 95.62 193 SER A O 1
ATOM 1544 N N . LEU A 1 194 ? -4.156 -20.625 -4.078 1 96.62 194 LEU A N 1
ATOM 1545 C CA . LEU A 1 194 ? -4.141 -20.859 -2.641 1 96.62 194 LEU A CA 1
ATOM 1546 C C . LEU A 1 194 ? -4.836 -22.172 -2.301 1 96.62 194 LEU A C 1
ATOM 1548 O O . LEU A 1 194 ? -4.785 -22.625 -1.155 1 96.62 194 LEU A O 1
ATOM 1552 N N . ARG A 1 195 ? -5.496 -22.734 -3.326 1 95.12 195 ARG A N 1
ATOM 1553 C CA . ARG A 1 195 ? -6.234 -23.969 -3.131 1 95.12 195 ARG A CA 1
ATOM 1554 C C . ARG A 1 195 ? -5.285 -25.141 -2.848 1 95.12 195 ARG A C 1
ATOM 1556 O O . ARG A 1 195 ? -4.234 -25.25 -3.479 1 95.12 195 ARG A O 1
ATOM 1563 N N . ARG A 1 196 ? -5.695 -25.875 -1.852 1 91.25 196 ARG A N 1
ATOM 1564 C CA . ARG A 1 196 ? -4.953 -27.094 -1.566 1 91.25 196 ARG A CA 1
ATOM 1565 C C . ARG A 1 196 ? -5.191 -28.156 -2.646 1 91.25 196 ARG A C 1
ATOM 1567 O O . ARG A 1 196 ? -6.332 -28.375 -3.055 1 91.25 196 ARG A O 1
ATOM 1574 N N . GLY A 1 197 ? -4.102 -28.484 -3.438 1 74.38 197 GLY A N 1
ATOM 1575 C CA . GLY A 1 197 ? -4.191 -29.516 -4.457 1 74.38 197 GLY A CA 1
ATOM 1576 C C . GLY A 1 197 ? -4.824 -30.797 -3.957 1 74.38 197 GLY A C 1
ATOM 1577 O O . GLY A 1 197 ? -4.871 -31.047 -2.748 1 74.38 197 GLY A O 1
ATOM 1578 N N . MET B 1 1 ? 40.938 8.477 -15.039 1 53.44 1 MET B N 1
ATOM 1579 C CA . MET B 1 1 ? 40.188 8.367 -13.789 1 53.44 1 MET B CA 1
ATOM 1580 C C . MET B 1 1 ? 40.031 9.734 -13.125 1 53.44 1 MET B C 1
ATOM 1582 O O . MET B 1 1 ? 41 10.375 -12.773 1 53.44 1 MET B O 1
ATOM 1586 N N . ASN B 1 2 ? 39.094 10.5 -13.539 1 60.34 2 ASN B N 1
ATOM 1587 C CA . ASN B 1 2 ? 38.938 11.844 -13.008 1 60.34 2 ASN B CA 1
ATOM 1588 C C . ASN B 1 2 ? 38.938 11.852 -11.477 1 60.34 2 ASN B C 1
ATOM 1590 O O . ASN B 1 2 ? 37.969 11.391 -10.852 1 60.34 2 ASN B O 1
ATOM 1594 N N . VAL B 1 3 ? 40.062 11.961 -10.906 1 75.19 3 VAL B N 1
ATOM 1595 C CA . VAL B 1 3 ? 40.344 11.984 -9.477 1 75.19 3 VAL B CA 1
ATOM 1596 C C . VAL B 1 3 ? 39.562 13.125 -8.82 1 75.19 3 VAL B C 1
ATOM 1598 O O . VAL B 1 3 ? 39.594 14.266 -9.281 1 75.19 3 VAL B O 1
ATOM 1601 N N . LYS B 1 4 ? 38.562 12.766 -7.941 1 76.38 4 LYS B N 1
ATOM 1602 C CA . LYS B 1 4 ? 37.812 13.773 -7.195 1 76.38 4 LYS B CA 1
ATOM 1603 C C . LYS B 1 4 ? 38.75 14.719 -6.453 1 76.38 4 LYS B C 1
ATOM 1605 O O . LYS B 1 4 ? 39.781 14.297 -5.91 1 76.38 4 LYS B O 1
ATOM 1610 N N . SER B 1 5 ? 38.562 15.938 -6.523 1 87.62 5 SER B N 1
ATOM 1611 C CA . SER B 1 5 ? 39.281 16.922 -5.746 1 87.62 5 SER B CA 1
ATOM 1612 C C . SER B 1 5 ? 39.062 16.734 -4.25 1 87.62 5 SER B C 1
ATOM 1614 O O . SER B 1 5 ? 38.125 16.031 -3.844 1 87.62 5 SER B O 1
ATOM 1616 N N . ARG B 1 6 ? 39.969 17.109 -3.453 1 87.88 6 ARG B N 1
ATOM 1617 C CA . ARG B 1 6 ? 39.844 17.031 -2.004 1 87.88 6 ARG B CA 1
ATOM 1618 C C . ARG B 1 6 ? 38.531 17.641 -1.536 1 87.88 6 ARG B C 1
ATOM 1620 O O . ARG B 1 6 ? 37.875 17.125 -0.623 1 87.88 6 ARG B O 1
ATOM 1627 N N . GLN B 1 7 ? 38.156 18.812 -2.221 1 86.38 7 GLN B N 1
ATOM 1628 C CA . GLN B 1 7 ? 36.906 19.484 -1.893 1 86.38 7 GLN B CA 1
ATOM 1629 C C . GLN B 1 7 ? 35.719 18.562 -2.178 1 86.38 7 GLN B C 1
ATOM 1631 O O . GLN B 1 7 ? 34.781 18.5 -1.383 1 86.38 7 GLN B O 1
ATOM 1636 N N . GLN B 1 8 ? 35.781 17.922 -3.295 1 85.81 8 GLN B N 1
ATOM 1637 C CA . GLN B 1 8 ? 34.719 16.984 -3.662 1 85.81 8 GLN B CA 1
ATOM 1638 C C . GLN B 1 8 ? 34.656 15.82 -2.689 1 85.81 8 GLN B C 1
ATOM 1640 O O . GLN B 1 8 ? 33.562 15.383 -2.305 1 85.81 8 GLN B O 1
ATOM 1645 N N . GLU B 1 9 ? 35.719 15.375 -2.307 1 86.69 9 GLU B N 1
ATOM 1646 C CA . GLU B 1 9 ? 35.781 14.258 -1.364 1 86.69 9 GLU B CA 1
ATOM 1647 C C . GLU B 1 9 ? 35.188 14.648 -0.011 1 86.69 9 GLU B C 1
ATOM 1649 O O . GLU B 1 9 ? 34.469 13.867 0.596 1 86.69 9 GLU B O 1
ATOM 1654 N N . ASN B 1 10 ? 35.562 15.812 0.409 1 87.94 10 ASN B N 1
ATOM 1655 C CA . ASN B 1 10 ? 35.062 16.312 1.683 1 87.94 10 ASN B CA 1
ATOM 1656 C C . ASN B 1 10 ? 33.562 16.5 1.639 1 87.94 10 ASN B C 1
ATOM 1658 O O . ASN B 1 10 ? 32.844 16.188 2.602 1 87.94 10 ASN B O 1
ATOM 1662 N N . ALA B 1 11 ? 33.125 17 0.548 1 90.25 11 ALA B N 1
ATOM 1663 C CA . ALA B 1 11 ? 31.703 17.203 0.381 1 90.25 11 ALA B CA 1
ATOM 1664 C C . ALA B 1 11 ? 30.953 15.867 0.405 1 90.25 11 ALA B C 1
ATOM 1666 O O . ALA B 1 11 ? 29.906 15.742 1.039 1 90.25 11 ALA B O 1
ATOM 1667 N N . GLU B 1 12 ? 31.516 14.969 -0.275 1 92.06 12 GLU B N 1
ATOM 1668 C CA . GLU B 1 12 ? 30.906 13.641 -0.306 1 92.06 1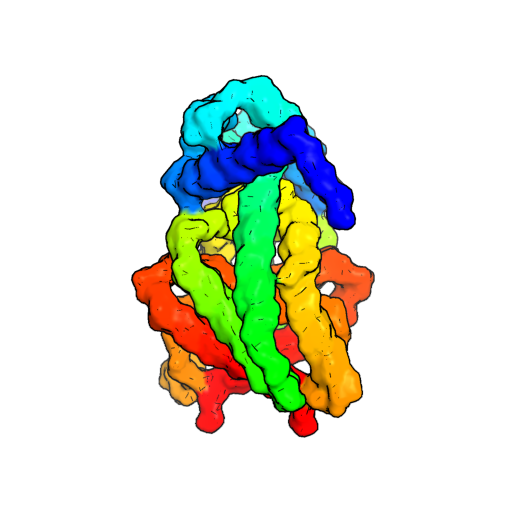2 GLU B CA 1
ATOM 1669 C C . GLU B 1 12 ? 30.906 13 1.08 1 92.06 12 GLU B C 1
ATOM 1671 O O . GLU B 1 12 ? 29.938 12.352 1.471 1 92.06 12 GLU B O 1
ATOM 1676 N N . ALA B 1 13 ? 31.984 13.219 1.734 1 92.69 13 ALA B N 1
ATOM 1677 C CA . ALA B 1 13 ? 32.094 12.672 3.086 1 92.69 13 ALA B CA 1
ATOM 1678 C C . ALA B 1 13 ? 31.047 13.305 4.012 1 92.69 13 ALA B C 1
ATOM 1680 O O . ALA B 1 13 ? 30.438 12.617 4.836 1 92.69 13 ALA B O 1
ATOM 1681 N N . THR B 1 14 ? 30.906 14.586 3.889 1 93.5 14 THR B N 1
ATOM 1682 C CA . THR B 1 14 ? 29.922 15.289 4.691 1 93.5 14 THR B CA 1
ATOM 1683 C C . THR B 1 14 ? 28.5 14.812 4.359 1 93.5 14 THR B C 1
ATOM 1685 O O . THR B 1 14 ? 27.703 14.539 5.262 1 93.5 14 THR B O 1
ATOM 1688 N N . ARG B 1 15 ? 28.25 14.711 3.127 1 95.38 15 ARG B N 1
ATOM 1689 C CA . ARG B 1 15 ? 26.938 14.234 2.686 1 95.38 15 ARG B CA 1
ATOM 1690 C C . ARG B 1 15 ? 26.656 12.844 3.229 1 95.38 15 ARG B C 1
ATOM 1692 O O . ARG B 1 15 ? 25.547 12.578 3.717 1 95.38 15 ARG B O 1
ATOM 1699 N N . GLU B 1 16 ? 27.609 12.008 3.162 1 95.44 16 GLU B N 1
ATOM 1700 C CA . GLU B 1 16 ? 27.453 10.641 3.645 1 95.44 16 GLU B CA 1
ATOM 1701 C C . GLU B 1 16 ? 27.234 10.609 5.156 1 95.44 16 GLU B C 1
ATOM 1703 O O . GLU B 1 16 ? 26.422 9.836 5.652 1 95.44 16 GLU B O 1
ATOM 1708 N N . ALA B 1 17 ? 27.969 11.422 5.832 1 95.56 17 ALA B N 1
ATOM 1709 C CA . ALA B 1 17 ? 27.812 11.5 7.285 1 95.56 17 ALA B CA 1
ATOM 1710 C C . ALA B 1 17 ? 26.406 11.945 7.664 1 95.56 17 ALA B C 1
ATOM 1712 O O . ALA B 1 17 ? 25.797 11.414 8.602 1 95.56 17 ALA B O 1
ATOM 1713 N N . LEU B 1 18 ? 25.922 12.883 6.957 1 96.31 18 LEU B N 1
ATOM 1714 C CA . LEU B 1 18 ? 24.578 13.383 7.191 1 96.31 18 LEU B CA 1
ATOM 1715 C C . LEU B 1 18 ? 23.531 12.305 6.891 1 96.31 18 LEU B C 1
ATOM 1717 O O . LEU B 1 18 ? 22.594 12.102 7.668 1 96.31 18 LEU B O 1
ATOM 1721 N N . LEU B 1 19 ? 23.719 11.609 5.816 1 96.44 19 LEU B N 1
ATOM 1722 C CA . LEU B 1 19 ? 22.781 10.547 5.43 1 96.44 19 LEU B CA 1
ATOM 1723 C C . LEU B 1 19 ? 22.781 9.43 6.469 1 96.44 19 LEU B C 1
ATOM 1725 O O . LEU B 1 19 ? 21.703 8.961 6.867 1 96.44 19 LEU B O 1
ATOM 1729 N N . GLU B 1 20 ? 23.906 9.062 6.895 1 95.38 20 GLU B N 1
ATOM 1730 C CA . GLU B 1 20 ? 24.031 7.992 7.875 1 95.38 20 GLU B CA 1
ATOM 1731 C C . GLU B 1 20 ? 23.391 8.391 9.203 1 95.38 20 GLU B C 1
ATOM 1733 O O . GLU B 1 20 ? 22.656 7.609 9.812 1 95.38 20 GLU B O 1
ATOM 1738 N N . SER B 1 21 ? 23.703 9.57 9.602 1 96.06 21 SER B N 1
ATOM 1739 C CA . SER B 1 21 ? 23.141 10.086 10.844 1 96.06 21 SER B CA 1
ATOM 1740 C C . SER B 1 21 ? 21.625 10.188 10.766 1 96.06 21 SER B C 1
ATOM 1742 O O . SER B 1 21 ? 20.922 9.805 11.703 1 96.06 21 SER B O 1
ATOM 1744 N N . ALA B 1 22 ? 21.203 10.703 9.688 1 97.12 22 ALA B N 1
ATOM 1745 C CA . ALA B 1 22 ? 19.766 10.883 9.492 1 97.12 22 ALA B CA 1
ATOM 1746 C C . ALA B 1 22 ? 19.047 9.539 9.469 1 97.12 22 ALA B C 1
ATOM 1748 O O . ALA B 1 22 ? 18 9.375 10.109 1 97.12 22 ALA B O 1
ATOM 1749 N N . LEU B 1 23 ? 19.594 8.625 8.719 1 95.31 23 LEU B N 1
ATOM 1750 C CA . LEU B 1 23 ? 18.984 7.305 8.602 1 95.31 23 LEU B CA 1
ATOM 1751 C C . LEU B 1 23 ? 18.828 6.656 9.977 1 95.31 23 LEU B C 1
ATOM 1753 O O . LEU B 1 23 ? 17.734 6.207 10.328 1 95.31 23 LEU B O 1
ATOM 1757 N N . SER B 1 24 ? 19.875 6.699 10.719 1 94.31 24 SER B N 1
ATOM 1758 C CA . SER B 1 24 ? 19.844 6.133 12.062 1 94.31 24 SER B CA 1
ATOM 1759 C C . SER B 1 24 ? 18.812 6.848 12.945 1 94.31 24 SER B C 1
ATOM 1761 O O . SER B 1 24 ? 18.047 6.203 13.664 1 94.31 24 SER B O 1
ATOM 1763 N N . ALA B 1 25 ? 18.766 8.109 12.883 1 95.94 25 ALA B N 1
ATOM 1764 C CA . ALA B 1 25 ? 17.875 8.922 13.711 1 95.94 25 ALA B CA 1
ATOM 1765 C C . ALA B 1 25 ? 16.406 8.695 13.32 1 95.94 25 ALA B C 1
ATOM 1767 O O . ALA B 1 25 ? 15.555 8.523 14.195 1 95.94 25 ALA B O 1
ATOM 1768 N N . PHE B 1 26 ? 16.172 8.664 12.023 1 96.31 26 PHE B N 1
ATOM 1769 C CA . PHE B 1 26 ? 14.812 8.445 11.547 1 96.31 26 PHE B CA 1
ATOM 1770 C C . PHE B 1 26 ? 14.305 7.07 11.961 1 96.31 26 PHE B C 1
ATOM 1772 O O . PHE B 1 26 ? 13.133 6.914 12.312 1 96.31 26 PHE B O 1
ATOM 1779 N N . ILE B 1 27 ? 15.164 6.121 11.891 1 93.31 27 ILE B N 1
ATOM 1780 C CA . ILE B 1 27 ? 14.789 4.754 12.25 1 93.31 27 ILE B CA 1
ATOM 1781 C C . ILE B 1 27 ? 14.516 4.668 13.75 1 93.31 27 ILE B C 1
ATOM 1783 O O . ILE B 1 27 ? 13.531 4.059 14.172 1 93.31 27 ILE B O 1
ATOM 1787 N N . GLU B 1 28 ? 15.297 5.324 14.531 1 92.25 28 GLU B N 1
ATOM 1788 C CA . GLU B 1 28 ? 15.234 5.203 15.984 1 92.25 28 GLU B CA 1
ATOM 1789 C C . GLU B 1 28 ? 14.117 6.07 16.562 1 92.25 28 GLU B C 1
ATOM 1791 O O . GLU B 1 28 ? 13.414 5.652 17.484 1 92.25 28 GLU B O 1
ATOM 1796 N N . HIS B 1 29 ? 13.906 7.273 15.977 1 93.69 29 HIS B N 1
ATOM 1797 C CA . HIS B 1 29 ? 13.055 8.242 16.656 1 93.69 29 HIS B CA 1
ATOM 1798 C C . HIS B 1 29 ? 11.859 8.625 15.789 1 93.69 29 HIS B C 1
ATOM 1800 O O . HIS B 1 29 ? 10.961 9.336 16.234 1 93.69 29 HIS B O 1
ATOM 1806 N N . GLY B 1 30 ? 11.891 8.102 14.578 1 93.25 30 GLY B N 1
ATOM 1807 C CA . GLY B 1 30 ? 10.859 8.562 13.656 1 93.25 30 GLY B CA 1
ATOM 1808 C C . GLY B 1 30 ? 11.156 9.93 13.07 1 93.25 30 GLY B C 1
ATOM 1809 O O . GLY B 1 30 ? 11.961 10.688 13.617 1 93.25 30 GLY B O 1
ATOM 1810 N N . TYR B 1 31 ? 10.492 10.227 12 1 93.94 31 TYR B N 1
ATOM 1811 C CA . TYR B 1 31 ? 10.719 11.477 11.281 1 93.94 31 TYR B CA 1
ATOM 1812 C C . TYR B 1 31 ? 10.422 12.68 12.172 1 93.94 31 TYR B C 1
ATOM 1814 O O . TYR B 1 31 ? 11.211 13.625 12.219 1 93.94 31 TYR B O 1
ATOM 1822 N N . GLY B 1 32 ? 9.297 12.703 12.781 1 92.62 32 GLY B N 1
ATOM 1823 C CA . GLY B 1 32 ? 8.875 13.812 13.617 1 92.62 32 GLY B CA 1
ATOM 1824 C C . GLY B 1 32 ? 9.727 13.977 14.867 1 92.62 32 GLY B C 1
ATOM 1825 O O . GLY B 1 32 ? 9.758 15.047 15.469 1 92.62 32 GLY B O 1
ATOM 1826 N N . GLY B 1 33 ? 10.414 12.977 15.242 1 94.56 33 GLY B N 1
ATOM 1827 C CA . GLY B 1 33 ? 11.156 12.969 16.5 1 94.56 33 GLY B CA 1
ATOM 1828 C C . GLY B 1 33 ? 12.586 13.438 16.344 1 94.56 33 GLY B C 1
ATOM 1829 O O . GLY B 1 33 ? 13.359 13.398 17.312 1 94.56 33 GLY B O 1
ATOM 1830 N N . VAL B 1 34 ? 12.938 13.82 15.164 1 95.5 34 VAL B N 1
ATOM 1831 C CA . VAL B 1 34 ? 14.328 14.203 14.922 1 95.5 34 VAL B CA 1
ATOM 1832 C C . VAL B 1 34 ? 14.383 15.578 14.266 1 95.5 34 VAL B C 1
ATOM 1834 O O . VAL B 1 34 ? 13.578 15.883 13.391 1 95.5 34 VAL B O 1
ATOM 1837 N N . SER B 1 35 ? 15.281 16.406 14.719 1 96.5 35 SER B N 1
ATOM 1838 C CA . SER B 1 35 ? 15.469 17.719 14.109 1 96.5 35 SER B CA 1
ATOM 1839 C C . SER B 1 35 ? 16.719 17.75 13.234 1 96.5 35 SER B C 1
ATOM 1841 O O . SER B 1 35 ? 17.594 16.906 13.375 1 96.5 35 SER B O 1
ATOM 1843 N N . ILE B 1 36 ? 16.75 18.688 12.367 1 96.31 36 ILE B N 1
ATOM 1844 C CA . ILE B 1 36 ? 17.906 18.875 11.508 1 96.31 36 ILE B CA 1
ATOM 1845 C C . ILE B 1 36 ? 19.141 19.188 12.367 1 96.31 36 ILE B C 1
ATOM 1847 O O . ILE B 1 36 ? 20.234 18.703 12.094 1 96.31 36 ILE B O 1
ATOM 1851 N N . ASP B 1 37 ? 18.906 19.953 13.398 1 96.31 37 ASP B N 1
ATOM 1852 C CA . ASP B 1 37 ? 20 20.297 14.305 1 96.31 37 ASP B CA 1
ATOM 1853 C C . ASP B 1 37 ? 20.594 19.047 14.938 1 96.31 37 ASP B C 1
ATOM 1855 O O . ASP B 1 37 ? 21.812 18.906 15.016 1 96.31 37 ASP B O 1
ATOM 1859 N N . ALA B 1 38 ? 19.812 18.188 15.375 1 96.75 38 ALA B N 1
ATOM 1860 C CA . ALA B 1 38 ? 20.266 16.953 15.992 1 96.75 38 ALA B CA 1
ATOM 1861 C C . ALA B 1 38 ? 21.047 16.094 15 1 96.75 38 ALA B C 1
ATOM 1863 O O . ALA B 1 38 ? 22.078 15.508 15.344 1 96.75 38 ALA B O 1
ATOM 1864 N N . ILE B 1 39 ? 20.531 15.977 13.781 1 97.25 39 ILE B N 1
ATOM 1865 C CA . ILE B 1 39 ? 21.188 15.195 12.734 1 97.25 39 ILE B CA 1
ATOM 1866 C C . ILE B 1 39 ? 22.562 15.773 12.43 1 97.25 39 ILE B C 1
ATOM 1868 O O . ILE B 1 39 ? 23.547 15.039 12.352 1 97.25 39 ILE B O 1
ATOM 1872 N N . ALA B 1 40 ? 22.578 17.094 12.25 1 97 40 ALA B N 1
ATOM 1873 C CA . ALA B 1 40 ? 23.828 17.781 11.953 1 97 40 ALA B CA 1
ATOM 1874 C C . ALA B 1 40 ? 24.844 17.578 13.07 1 97 40 ALA B C 1
ATOM 1876 O O . ALA B 1 40 ? 26.016 17.281 12.812 1 97 40 ALA B O 1
ATOM 1877 N N . ARG B 1 41 ? 24.422 17.719 14.258 1 96.62 41 ARG B N 1
ATOM 1878 C CA . ARG B 1 41 ? 25.297 17.531 15.422 1 96.62 41 ARG B CA 1
ATOM 1879 C C . ARG B 1 41 ? 25.859 16.109 15.445 1 96.62 41 ARG B C 1
ATOM 1881 O O . ARG B 1 41 ? 27.062 15.93 15.664 1 96.62 41 ARG B O 1
ATOM 1888 N N . GLU B 1 42 ? 25.047 15.172 15.227 1 96 42 GLU B N 1
ATOM 1889 C CA . GLU B 1 42 ? 25.484 13.781 15.219 1 96 42 GLU B CA 1
ATOM 1890 C C . GLU B 1 42 ? 26.469 13.523 14.094 1 96 42 GLU B C 1
ATOM 1892 O O . GLU B 1 42 ? 27.406 12.727 14.25 1 96 42 GLU B O 1
ATOM 1897 N N . ALA B 1 43 ? 26.219 14.133 12.992 1 96.25 43 ALA B N 1
ATOM 1898 C CA . ALA B 1 43 ? 27.094 13.992 11.836 1 96.25 43 ALA B CA 1
ATOM 1899 C C . ALA B 1 43 ? 28.375 14.828 12.016 1 96.25 43 ALA B C 1
ATOM 1901 O O . ALA B 1 43 ? 29.281 14.766 11.18 1 96.25 43 ALA B O 1
ATOM 1902 N N . ARG B 1 44 ? 28.359 15.656 13.062 1 96.69 44 ARG B N 1
ATOM 1903 C CA . ARG B 1 44 ? 29.484 16.516 13.375 1 96.69 44 ARG B CA 1
ATOM 1904 C C . ARG B 1 44 ? 29.719 17.547 12.273 1 96.69 44 ARG B C 1
ATOM 1906 O O . ARG B 1 44 ? 30.859 17.75 11.836 1 96.69 44 ARG B O 1
ATOM 1913 N N . VAL B 1 45 ? 28.703 18.094 11.797 1 95.25 45 VAL B N 1
ATOM 1914 C CA . VAL B 1 45 ? 28.766 19.172 10.812 1 95.25 45 VAL B CA 1
ATOM 1915 C C . VAL B 1 45 ? 27.875 20.328 11.258 1 95.25 45 VAL B C 1
ATOM 1917 O O . VAL B 1 45 ? 27.078 20.188 12.188 1 95.25 45 VAL B O 1
ATOM 1920 N N . THR B 1 46 ? 28.047 21.453 10.609 1 92.38 46 THR B N 1
ATOM 1921 C CA . THR B 1 46 ? 27.219 22.609 10.93 1 92.38 46 THR B CA 1
ATOM 1922 C C . THR B 1 46 ? 25.859 22.516 10.258 1 92.38 46 THR B C 1
ATOM 1924 O O . THR B 1 46 ? 25.703 21.797 9.266 1 92.38 46 THR B O 1
ATOM 1927 N N . LYS B 1 47 ? 24.891 23.188 10.797 1 92.31 47 LYS B N 1
ATOM 1928 C CA . LYS B 1 47 ? 23.578 23.297 10.188 1 92.31 47 LYS B CA 1
ATOM 1929 C C . LYS B 1 47 ? 23.656 23.875 8.781 1 92.31 47 LYS B C 1
ATOM 1931 O O . LYS B 1 47 ? 22.922 23.484 7.883 1 92.31 47 LYS B O 1
ATOM 1936 N N . GLY B 1 48 ? 24.562 24.812 8.633 1 92.69 48 GLY B N 1
ATOM 1937 C CA . GLY B 1 48 ? 24.812 25.391 7.316 1 92.69 48 GLY B CA 1
ATOM 1938 C C . GLY B 1 48 ? 25.266 24.375 6.293 1 92.69 48 GLY B C 1
ATOM 1939 O O . GLY B 1 48 ? 24.797 24.391 5.148 1 92.69 48 GLY B O 1
ATOM 1940 N N . ALA B 1 49 ? 26.172 23.562 6.691 1 92.56 49 ALA B N 1
ATOM 1941 C CA . ALA B 1 49 ? 26.641 22.5 5.824 1 92.56 49 ALA B CA 1
ATOM 1942 C C . ALA B 1 49 ? 25.5 21.578 5.402 1 92.56 49 ALA B C 1
ATOM 1944 O O . ALA B 1 49 ? 25.453 21.109 4.266 1 92.56 49 ALA B O 1
ATOM 1945 N N . PHE B 1 50 ? 24.531 21.281 6.359 1 94.31 50 PHE B N 1
ATOM 1946 C CA . PHE B 1 50 ? 23.344 20.5 6.023 1 94.31 50 PHE B CA 1
ATOM 1947 C C . PHE B 1 50 ? 22.625 21.094 4.82 1 94.31 50 PHE B C 1
ATOM 1949 O O . PHE B 1 50 ? 22.344 20.391 3.844 1 94.31 50 PHE B O 1
ATOM 1956 N N . TYR B 1 51 ? 22.375 22.344 4.863 1 94.31 51 TYR B N 1
ATOM 1957 C CA . TYR B 1 51 ? 21.547 23 3.857 1 94.31 51 TYR B CA 1
ATOM 1958 C C . TYR B 1 51 ? 22.312 23.156 2.547 1 94.31 51 TYR B C 1
ATOM 1960 O O . TYR B 1 51 ? 21.703 23.422 1.501 1 94.31 51 TYR B O 1
ATOM 1968 N N . HIS B 1 52 ? 23.641 23.078 2.621 1 93.88 52 HIS B N 1
ATOM 1969 C CA . HIS B 1 52 ? 24.422 23.016 1.397 1 93.88 52 HIS B CA 1
ATOM 1970 C C . HIS B 1 52 ? 24.156 21.719 0.63 1 93.88 52 HIS B C 1
ATOM 1972 O O . HIS B 1 52 ? 24.188 21.719 -0.603 1 93.88 52 HIS B O 1
ATOM 1978 N N . HIS B 1 53 ? 23.844 20.703 1.396 1 94.94 53 HIS B N 1
ATOM 1979 C CA . HIS B 1 53 ? 23.734 19.375 0.794 1 94.94 53 HIS B CA 1
ATOM 1980 C C . HIS B 1 53 ? 22.266 18.969 0.605 1 94.94 53 HIS B C 1
ATOM 1982 O O . HIS B 1 53 ? 21.953 18.219 -0.315 1 94.94 53 HIS B O 1
ATOM 1988 N N . PHE B 1 54 ? 21.422 19.375 1.531 1 95.88 54 PHE B N 1
ATOM 1989 C CA . PHE B 1 54 ? 20.016 19 1.489 1 95.8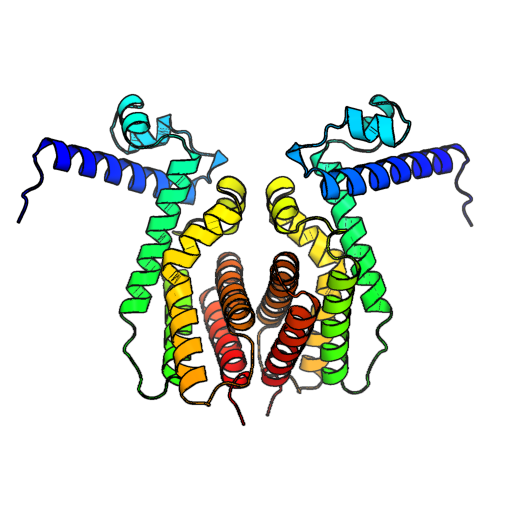8 54 PHE B CA 1
ATOM 1990 C C . PHE B 1 54 ? 19.109 20.219 1.674 1 95.88 54 PHE B C 1
ATOM 1992 O O . PHE B 1 54 ? 19.375 21.062 2.523 1 95.88 54 PHE B O 1
ATOM 1999 N N . GLY B 1 55 ? 18.078 20.25 0.916 1 93.25 55 GLY B N 1
ATOM 2000 C CA . GLY B 1 55 ? 17.188 21.391 0.928 1 93.25 55 GLY B CA 1
ATOM 2001 C C . GLY B 1 55 ? 16.219 21.375 2.096 1 93.25 55 GLY B C 1
ATOM 2002 O O . GLY B 1 55 ? 15.688 22.422 2.482 1 93.25 55 GLY B O 1
ATOM 2003 N N . SER B 1 56 ? 15.891 20.188 2.572 1 95.56 56 SER B N 1
ATOM 2004 C CA . SER B 1 56 ? 14.922 20.047 3.654 1 95.56 56 SER B CA 1
ATOM 2005 C C . SER B 1 56 ? 15.062 18.703 4.352 1 95.56 56 SER B C 1
ATOM 2007 O O . SER B 1 56 ? 15.742 17.797 3.846 1 95.56 56 SER B O 1
ATOM 2009 N N . LYS B 1 57 ? 14.484 18.656 5.473 1 96.06 57 LYS B N 1
ATOM 2010 C CA . LYS B 1 57 ? 14.438 17.375 6.188 1 96.06 57 LYS B CA 1
ATOM 2011 C C . LYS B 1 57 ? 13.727 16.312 5.355 1 96.06 57 LYS B C 1
ATOM 2013 O O . LYS B 1 57 ? 14.117 15.141 5.371 1 96.06 57 LYS B O 1
ATOM 2018 N N . GLN B 1 58 ? 12.695 16.688 4.594 1 95.12 58 GLN B N 1
ATOM 2019 C CA . GLN B 1 58 ? 11.953 15.789 3.719 1 95.12 58 GLN B CA 1
ATOM 2020 C C . GLN B 1 58 ? 12.859 15.234 2.619 1 95.12 58 GLN B C 1
ATOM 2022 O O . GLN B 1 58 ? 12.812 14.039 2.318 1 95.12 58 GLN B O 1
ATOM 2027 N N . GLU B 1 59 ? 13.562 16.078 2.061 1 95.81 59 GLU B N 1
ATOM 2028 C CA . GLU B 1 59 ? 14.5 15.648 1.031 1 95.81 59 GLU B CA 1
ATOM 2029 C C . GLU B 1 59 ? 15.523 14.664 1.594 1 95.81 59 GLU B C 1
ATOM 2031 O O . GLU B 1 59 ? 15.891 13.695 0.928 1 95.81 59 GLU B O 1
ATOM 2036 N N . LEU B 1 60 ? 15.961 15.031 2.75 1 97 60 LEU B N 1
ATOM 2037 C CA . LEU B 1 60 ? 16.906 14.141 3.412 1 97 60 LEU B CA 1
ATOM 2038 C C . LEU B 1 60 ? 16.281 12.766 3.639 1 97 60 LEU B C 1
ATOM 2040 O O . LEU B 1 60 ? 16.938 11.742 3.393 1 97 60 LEU B O 1
ATOM 2044 N N . LEU B 1 61 ? 15.07 12.68 4.059 1 97.19 61 LEU B N 1
ATOM 2045 C CA . LEU B 1 61 ? 14.375 11.414 4.242 1 97.19 61 LEU B CA 1
ATOM 2046 C C . LEU B 1 61 ? 14.273 10.648 2.924 1 97.19 61 LEU B C 1
ATOM 2048 O O . LEU B 1 61 ? 14.492 9.438 2.883 1 97.19 61 LEU B O 1
ATOM 2052 N N . ALA B 1 62 ? 13.953 11.352 1.9 1 96.31 62 ALA B N 1
ATOM 2053 C CA . ALA B 1 62 ? 13.844 10.734 0.581 1 96.31 62 ALA B CA 1
ATOM 2054 C C . ALA B 1 62 ? 15.164 10.094 0.162 1 96.31 62 ALA B C 1
ATOM 2056 O O . ALA B 1 62 ? 15.18 8.984 -0.38 1 96.31 62 ALA B O 1
ATOM 2057 N N . GLU B 1 63 ? 16.188 10.773 0.414 1 96.5 63 GLU B N 1
ATOM 2058 C CA . GLU B 1 63 ? 17.5 10.25 0.03 1 96.5 63 GLU B CA 1
ATOM 2059 C C . GLU B 1 63 ? 17.906 9.07 0.913 1 96.5 63 GLU B C 1
ATOM 2061 O O . GLU B 1 63 ? 18.547 8.133 0.446 1 96.5 63 GLU B O 1
ATOM 2066 N N . CYS B 1 64 ? 17.578 9.172 2.189 1 96.5 64 CYS B N 1
ATOM 2067 C CA . CYS B 1 64 ? 17.781 8.016 3.061 1 96.5 64 CYS B CA 1
ATOM 2068 C C . CYS B 1 64 ? 17.016 6.805 2.543 1 96.5 64 CYS B C 1
ATOM 2070 O O . CYS B 1 64 ? 17.562 5.699 2.504 1 96.5 64 CYS B O 1
ATOM 2072 N N . TYR B 1 65 ? 15.844 7.008 2.162 1 95.75 65 TYR B N 1
ATOM 2073 C CA . TYR B 1 65 ? 15.031 5.922 1.628 1 95.75 65 TYR B CA 1
ATOM 2074 C C . TYR B 1 65 ? 15.625 5.371 0.341 1 95.75 65 TYR B C 1
ATOM 2076 O O . TYR B 1 65 ? 15.664 4.156 0.137 1 95.75 65 TYR B O 1
ATOM 2084 N N . GLU B 1 66 ? 16.047 6.258 -0.514 1 95.75 66 GLU B N 1
ATOM 2085 C CA . GLU B 1 66 ? 16.656 5.805 -1.759 1 95.75 66 GLU B CA 1
ATOM 2086 C C . GLU B 1 66 ? 17.875 4.922 -1.485 1 95.75 66 GLU B C 1
ATOM 2088 O O . GLU B 1 66 ? 18.078 3.92 -2.174 1 95.75 66 GLU B O 1
ATOM 2093 N N . ARG B 1 67 ? 18.641 5.312 -0.514 1 93.69 67 ARG B N 1
ATOM 2094 C CA . ARG B 1 67 ? 19.766 4.484 -0.115 1 93.69 67 ARG B CA 1
ATOM 2095 C C . ARG B 1 67 ? 19.312 3.104 0.329 1 93.69 67 ARG B C 1
ATOM 2097 O O . ARG B 1 67 ? 19.922 2.094 -0.019 1 93.69 67 ARG B O 1
ATOM 2104 N N . GLN B 1 68 ? 18.312 3.09 1.104 1 92.75 68 GLN B N 1
ATOM 2105 C CA . GLN B 1 68 ? 17.75 1.826 1.562 1 92.75 68 GLN B CA 1
ATOM 2106 C C . GLN B 1 68 ? 17.297 0.964 0.384 1 92.75 68 GLN B C 1
ATOM 2108 O O . GLN B 1 68 ? 17.594 -0.232 0.337 1 92.75 68 GLN B O 1
ATOM 2113 N N . VAL B 1 69 ? 16.656 1.526 -0.562 1 92.94 69 VAL B N 1
ATOM 2114 C CA . VAL B 1 69 ? 16.141 0.81 -1.729 1 92.94 69 VAL B CA 1
ATOM 2115 C C . VAL B 1 69 ? 17.312 0.307 -2.572 1 92.94 69 VAL B C 1
ATOM 2117 O O . VAL B 1 69 ? 17.266 -0.795 -3.123 1 92.94 69 VAL B O 1
ATOM 2120 N N . ARG B 1 70 ? 18.328 1.117 -2.666 1 93.19 70 ARG B N 1
ATOM 2121 C CA . ARG B 1 70 ? 19.5 0.722 -3.424 1 93.19 70 ARG B CA 1
ATOM 2122 C C . ARG B 1 70 ? 20.172 -0.503 -2.805 1 93.19 70 ARG B C 1
ATOM 2124 O O . ARG B 1 70 ? 20.672 -1.373 -3.52 1 93.19 70 ARG B O 1
ATOM 2131 N N . THR B 1 71 ? 20.188 -0.501 -1.575 1 92.19 71 THR B N 1
ATOM 2132 C CA . THR B 1 71 ? 20.766 -1.648 -0.891 1 92.19 71 THR B CA 1
ATOM 2133 C C . THR B 1 71 ? 19.984 -2.918 -1.192 1 92.19 71 THR B C 1
ATOM 2135 O O . THR B 1 71 ? 20.562 -3.982 -1.408 1 92.19 71 THR B O 1
ATOM 2138 N N . ILE B 1 72 ? 18.703 -2.832 -1.198 1 92.81 72 ILE B N 1
ATOM 2139 C CA . ILE B 1 72 ? 17.859 -3.963 -1.547 1 92.81 72 ILE B CA 1
ATOM 2140 C C . ILE B 1 72 ? 18.125 -4.383 -2.992 1 92.81 72 ILE B C 1
ATOM 2142 O O . ILE B 1 72 ? 18.25 -5.574 -3.285 1 92.81 72 ILE B O 1
ATOM 2146 N N . ALA B 1 73 ? 18.188 -3.377 -3.854 1 93.81 73 ALA B N 1
ATOM 2147 C CA . ALA B 1 73 ? 18.469 -3.648 -5.262 1 93.81 73 ALA B CA 1
ATOM 2148 C C . ALA B 1 73 ? 19.797 -4.383 -5.422 1 93.81 73 ALA B C 1
ATOM 2150 O O . ALA B 1 73 ? 19.906 -5.301 -6.238 1 93.81 73 ALA B O 1
ATOM 2151 N N . GLU B 1 74 ? 20.766 -3.992 -4.641 1 94.06 74 GLU B N 1
ATOM 2152 C CA . GLU B 1 74 ? 22.062 -4.652 -4.68 1 94.06 74 GLU B CA 1
ATOM 2153 C C . GLU B 1 74 ? 21.953 -6.117 -4.273 1 94.06 74 GLU B C 1
ATOM 2155 O O . GLU B 1 74 ? 22.641 -6.977 -4.836 1 94.06 74 GLU B O 1
ATOM 2160 N N . ASP B 1 75 ? 21.141 -6.387 -3.283 1 94.44 75 ASP B N 1
ATOM 2161 C CA . ASP B 1 75 ? 20.891 -7.77 -2.879 1 94.44 75 ASP B CA 1
ATOM 2162 C C . ASP B 1 75 ? 20.234 -8.562 -4.012 1 94.44 75 ASP B C 1
ATOM 2164 O O . ASP B 1 75 ? 20.562 -9.734 -4.223 1 94.44 75 ASP B O 1
ATOM 2168 N N . LEU B 1 76 ? 19.344 -7.918 -4.727 1 95.25 76 LEU B N 1
ATOM 2169 C CA . LEU B 1 76 ? 18.656 -8.578 -5.824 1 95.25 76 LEU B CA 1
ATOM 2170 C C . LEU B 1 76 ? 19.594 -8.836 -6.996 1 95.25 76 LEU B C 1
ATOM 2172 O O . LEU B 1 76 ? 19.453 -9.836 -7.695 1 95.25 76 LEU B O 1
ATOM 2176 N N . ASP B 1 77 ? 20.531 -7.922 -7.164 1 95.25 77 ASP B N 1
ATOM 2177 C CA . ASP B 1 77 ? 21.516 -8.062 -8.234 1 95.25 77 ASP B CA 1
ATOM 2178 C C . ASP B 1 77 ? 22.391 -9.305 -8.023 1 95.25 77 ASP B C 1
ATOM 2180 O O . ASP B 1 77 ? 22.984 -9.82 -8.969 1 95.25 77 ASP B O 1
ATOM 2184 N N . ARG B 1 78 ? 22.453 -9.75 -6.832 1 95.62 78 ARG B N 1
ATOM 2185 C CA . ARG B 1 78 ? 23.312 -10.875 -6.492 1 95.62 78 ARG B CA 1
ATOM 2186 C C . ARG B 1 78 ? 22.609 -12.203 -6.758 1 95.62 78 ARG B C 1
ATOM 2188 O O . ARG B 1 78 ? 23.234 -13.266 -6.695 1 95.62 78 ARG B O 1
ATOM 2195 N N . VAL B 1 79 ? 21.297 -12.133 -6.953 1 95.94 79 VAL B N 1
ATOM 2196 C CA . VAL B 1 79 ? 20.562 -13.359 -7.27 1 95.94 79 VAL B CA 1
ATOM 2197 C C . VAL B 1 79 ? 21.016 -13.891 -8.633 1 95.94 79 VAL B C 1
ATOM 2199 O O . VAL B 1 79 ? 20.953 -13.172 -9.633 1 95.94 79 VAL B O 1
ATOM 2202 N N . PRO B 1 80 ? 21.422 -15.078 -8.625 1 94.25 80 PRO B N 1
ATOM 2203 C CA . PRO B 1 80 ? 21.891 -15.641 -9.898 1 94.25 80 PRO B CA 1
ATOM 2204 C C . PRO B 1 80 ? 20.781 -15.766 -10.93 1 94.25 80 PRO B C 1
ATOM 2206 O O . PRO B 1 80 ? 19.625 -16.016 -10.562 1 94.25 80 PRO B O 1
ATOM 2209 N N . ALA B 1 81 ? 21.203 -15.531 -12.156 1 91.44 81 ALA B N 1
ATOM 2210 C CA . ALA B 1 81 ? 20.25 -15.805 -13.234 1 91.44 81 ALA B CA 1
ATOM 2211 C C . ALA B 1 81 ? 19.906 -17.297 -13.297 1 91.44 81 ALA B C 1
ATOM 2213 O O . ALA B 1 81 ? 20.734 -18.141 -12.945 1 91.44 81 ALA B O 1
ATOM 2214 N N . HIS B 1 82 ? 18.641 -17.578 -13.594 1 93.06 82 HIS B N 1
ATOM 2215 C CA . HIS B 1 82 ? 18.172 -18.938 -13.805 1 93.06 82 HIS B CA 1
ATOM 2216 C C . HIS B 1 82 ? 17.672 -19.125 -15.227 1 93.06 82 HIS B C 1
ATOM 2218 O O . HIS B 1 82 ? 17.078 -18.219 -15.812 1 93.06 82 HIS B O 1
ATOM 2224 N N . VAL B 1 83 ? 17.938 -20.344 -15.688 1 92.56 83 VAL B N 1
ATOM 2225 C CA . VAL B 1 83 ? 17.391 -20.688 -17 1 92.56 83 VAL B CA 1
ATOM 2226 C C . VAL B 1 83 ? 15.867 -20.688 -16.938 1 92.56 83 VAL B C 1
ATOM 2228 O O . VAL B 1 83 ? 15.203 -20.109 -17.797 1 92.56 83 VAL B O 1
ATOM 2231 N N . ASP B 1 84 ? 15.359 -21.359 -15.883 1 95.19 84 ASP B N 1
ATOM 2232 C CA . ASP B 1 84 ? 13.922 -21.281 -15.625 1 95.19 84 ASP B CA 1
ATOM 2233 C C . ASP B 1 84 ? 13.547 -19.938 -15.016 1 95.19 84 ASP B C 1
ATOM 2235 O O . ASP B 1 84 ? 13.82 -19.672 -13.844 1 95.19 84 ASP B O 1
ATOM 2239 N N . LYS B 1 85 ? 12.875 -19.109 -15.773 1 95.25 85 LYS B N 1
ATOM 2240 C CA . LYS B 1 85 ? 12.57 -17.734 -15.375 1 95.25 85 LYS B CA 1
ATOM 2241 C C . LYS B 1 85 ? 11.562 -17.719 -14.227 1 95.25 85 LYS B C 1
ATOM 2243 O O . LYS B 1 85 ? 11.523 -16.75 -13.453 1 95.25 85 LYS B O 1
ATOM 2248 N N . TRP B 1 86 ? 10.75 -18.766 -14.109 1 95.94 86 TRP B N 1
ATOM 2249 C CA . TRP B 1 86 ? 9.867 -18.844 -12.953 1 95.94 86 TRP B CA 1
ATOM 2250 C C . TRP B 1 86 ? 10.672 -19.078 -11.672 1 95.94 86 TRP B C 1
ATOM 2252 O O . TRP B 1 86 ? 10.375 -18.484 -10.633 1 95.94 86 TRP B O 1
ATOM 2262 N N . ALA B 1 87 ? 11.688 -19.953 -11.781 1 95.94 87 ALA B N 1
ATOM 2263 C CA . ALA B 1 87 ? 12.586 -20.156 -10.648 1 95.94 87 ALA B CA 1
ATOM 2264 C C . ALA B 1 87 ? 13.336 -18.875 -10.297 1 95.94 87 ALA B C 1
ATOM 2266 O O . ALA B 1 87 ? 13.562 -18.594 -9.125 1 95.94 87 ALA B O 1
ATOM 2267 N N . GLU B 1 88 ? 13.719 -18.172 -11.289 1 96.38 88 GLU B N 1
ATOM 2268 C CA . GLU B 1 88 ? 14.391 -16.891 -11.055 1 96.38 88 GLU B CA 1
ATOM 2269 C C . GLU B 1 88 ? 13.461 -15.906 -10.352 1 96.38 88 GLU B C 1
ATOM 2271 O O . GLU B 1 88 ? 13.883 -15.203 -9.43 1 96.38 88 GLU B O 1
ATOM 2276 N N . ALA B 1 89 ? 12.219 -15.828 -10.812 1 96.19 89 ALA B N 1
ATOM 2277 C CA . ALA B 1 89 ? 11.234 -14.938 -10.203 1 96.19 89 ALA B CA 1
ATOM 2278 C C . ALA B 1 89 ? 11.031 -15.281 -8.727 1 96.19 89 ALA B C 1
ATOM 2280 O O . ALA B 1 89 ? 11.008 -14.391 -7.875 1 96.19 89 ALA B O 1
ATOM 2281 N N . ALA B 1 90 ? 10.938 -16.562 -8.492 1 96.12 90 ALA B N 1
ATOM 2282 C CA . ALA B 1 90 ? 10.773 -17.016 -7.113 1 96.12 90 ALA B CA 1
ATOM 2283 C C . ALA B 1 90 ? 11.992 -16.656 -6.27 1 96.12 90 ALA B C 1
ATOM 2285 O O . ALA B 1 90 ? 11.867 -16.203 -5.137 1 96.12 90 ALA B O 1
ATOM 2286 N N . ALA B 1 91 ? 13.156 -16.859 -6.836 1 96.88 91 ALA B N 1
ATOM 2287 C CA . ALA B 1 91 ? 14.398 -16.562 -6.129 1 96.88 91 ALA B CA 1
ATOM 2288 C C . ALA B 1 91 ? 14.531 -15.07 -5.836 1 96.88 91 ALA B C 1
ATOM 2290 O O . ALA B 1 91 ? 14.984 -14.68 -4.758 1 96.88 91 ALA B O 1
ATOM 2291 N N . LEU B 1 92 ? 14.18 -14.273 -6.77 1 96.44 92 LEU B N 1
ATOM 2292 C CA . LEU B 1 92 ? 14.227 -12.828 -6.582 1 96.44 92 LEU B CA 1
ATOM 2293 C C . LEU B 1 92 ? 13.242 -12.383 -5.508 1 96.44 92 LEU B C 1
ATOM 2295 O O . LEU B 1 92 ? 13.57 -11.539 -4.668 1 96.44 92 LEU B O 1
ATOM 2299 N N . ALA B 1 93 ? 12.039 -12.914 -5.555 1 95.81 93 ALA B N 1
ATOM 2300 C CA . ALA B 1 93 ? 11.055 -12.586 -4.527 1 95.81 93 ALA B CA 1
ATOM 2301 C C . ALA B 1 93 ? 11.562 -12.969 -3.141 1 95.81 93 ALA B C 1
ATOM 2303 O O . ALA B 1 93 ? 11.43 -12.203 -2.189 1 95.81 93 ALA B O 1
ATOM 2304 N N . GLU B 1 94 ? 12.156 -14.141 -3.053 1 96 94 GLU B N 1
ATOM 2305 C CA . GLU B 1 94 ? 12.695 -14.602 -1.778 1 96 94 GLU B CA 1
ATOM 2306 C C . GLU B 1 94 ? 13.836 -13.703 -1.312 1 96 94 GLU B C 1
ATOM 2308 O O . GLU B 1 94 ? 13.922 -13.359 -0.131 1 96 94 GLU B O 1
ATOM 2313 N N . ALA B 1 95 ? 14.672 -13.359 -2.236 1 95.5 95 ALA B N 1
ATOM 2314 C CA . ALA B 1 95 ? 15.789 -12.469 -1.907 1 95.5 95 ALA B CA 1
ATOM 2315 C C . ALA B 1 95 ? 15.281 -11.117 -1.41 1 95.5 95 ALA B C 1
ATOM 2317 O O . ALA B 1 95 ? 15.867 -10.531 -0.498 1 95.5 95 ALA B O 1
ATOM 2318 N N . PHE B 1 96 ? 14.258 -10.625 -2.049 1 95.06 96 PHE B N 1
ATOM 2319 C CA . PHE B 1 96 ? 13.648 -9.375 -1.62 1 95.06 96 PHE B CA 1
ATOM 2320 C C . PHE B 1 96 ? 13.164 -9.477 -0.179 1 95.06 96 PHE B C 1
ATOM 2322 O O . PHE B 1 96 ? 13.492 -8.625 0.652 1 95.06 96 PHE B O 1
ATOM 2329 N N . ILE B 1 97 ? 12.422 -10.516 0.122 1 94.62 97 ILE B N 1
ATOM 2330 C CA . ILE B 1 97 ? 11.883 -10.727 1.463 1 94.62 97 ILE B CA 1
ATOM 2331 C C . ILE B 1 97 ? 13.039 -10.859 2.459 1 94.62 97 ILE B C 1
ATOM 2333 O O . ILE B 1 97 ? 13 -10.266 3.539 1 94.62 97 ILE B O 1
ATOM 2337 N N . ASP B 1 98 ? 14.047 -11.609 2.072 1 94.38 98 ASP B N 1
ATOM 2338 C CA . ASP B 1 98 ? 15.195 -11.812 2.951 1 94.38 98 ASP B CA 1
ATOM 2339 C C . ASP B 1 98 ? 15.93 -10.492 3.211 1 94.38 98 ASP B C 1
ATOM 2341 O O . ASP B 1 98 ? 16.406 -10.258 4.32 1 94.38 98 ASP B O 1
ATOM 2345 N N . SER B 1 99 ? 16.016 -9.703 2.193 1 92.81 99 SER B N 1
ATOM 2346 C CA . SER B 1 99 ? 16.672 -8.414 2.34 1 92.81 99 SER B CA 1
ATOM 2347 C C . SER B 1 99 ? 15.914 -7.508 3.303 1 92.81 99 SER B C 1
ATOM 2349 O O . SER B 1 99 ? 16.516 -6.836 4.145 1 92.81 99 SER B O 1
ATOM 2351 N N . VAL B 1 100 ? 14.641 -7.504 3.143 1 90 100 VAL B N 1
ATOM 2352 C CA . VAL B 1 100 ? 13.789 -6.719 4.027 1 90 100 VAL B CA 1
ATOM 2353 C C . VAL B 1 100 ? 13.922 -7.23 5.461 1 90 100 VAL B C 1
ATOM 2355 O O . VAL B 1 100 ? 14.031 -6.441 6.402 1 90 100 VAL B O 1
ATOM 2358 N N . MET B 1 101 ? 13.977 -8.531 5.641 1 88.5 101 MET B N 1
ATOM 2359 C CA . MET B 1 101 ? 14.086 -9.164 6.953 1 88.5 101 MET B CA 1
ATOM 2360 C C . MET B 1 101 ? 15.438 -8.875 7.59 1 88.5 101 MET B C 1
ATOM 2362 O O . MET B 1 101 ? 15.523 -8.641 8.797 1 88.5 101 MET B O 1
ATOM 2366 N N . ALA B 1 102 ? 16.453 -8.945 6.801 1 86.12 102 ALA B N 1
ATOM 2367 C CA . ALA B 1 102 ? 17.812 -8.797 7.305 1 86.12 102 ALA B CA 1
ATOM 2368 C C . ALA B 1 102 ? 18.016 -7.426 7.953 1 86.12 102 ALA B C 1
ATOM 2370 O O . ALA B 1 102 ? 18.781 -7.285 8.906 1 86.12 102 ALA B O 1
ATOM 2371 N N . ARG B 1 103 ? 17.266 -6.508 7.547 1 81.44 103 ARG B N 1
ATOM 2372 C CA . ARG B 1 103 ? 17.453 -5.156 8.062 1 81.44 103 ARG B CA 1
ATOM 2373 C C . ARG B 1 103 ? 16.391 -4.832 9.117 1 81.44 103 ARG B C 1
ATOM 2375 O O . ARG B 1 103 ? 16.594 -3.945 9.953 1 81.44 103 ARG B O 1
ATOM 2382 N N . GLY B 1 104 ? 15.312 -5.633 9.078 1 69.38 104 GLY B N 1
ATOM 2383 C CA . GLY B 1 104 ? 14.297 -5.586 10.109 1 69.38 104 GLY B CA 1
ATOM 2384 C C . GLY B 1 104 ? 13.969 -4.176 10.562 1 69.38 104 GLY B C 1
ATOM 2385 O O . GLY B 1 104 ? 13.57 -3.334 9.758 1 69.38 104 GLY B O 1
ATOM 2386 N N . LYS B 1 105 ? 14.297 -4.004 11.844 1 66.69 105 LYS B N 1
ATOM 2387 C CA . LYS B 1 105 ? 14.008 -2.738 12.508 1 66.69 105 LYS B CA 1
ATOM 2388 C C . LYS B 1 105 ? 15 -1.657 12.094 1 66.69 105 LYS B C 1
ATOM 2390 O O . LYS B 1 105 ? 14.859 -0.493 12.469 1 66.69 105 LYS B O 1
ATOM 2395 N N . ARG B 1 106 ? 15.875 -2.021 11.234 1 79.94 106 ARG B N 1
ATOM 2396 C CA . ARG B 1 106 ? 16.875 -1.054 10.805 1 79.94 106 ARG B CA 1
ATOM 2397 C C . ARG B 1 106 ? 16.5 -0.437 9.461 1 79.94 106 ARG B C 1
ATOM 2399 O O . ARG B 1 106 ? 17.375 0.029 8.727 1 79.94 106 ARG B O 1
ATOM 2406 N N . GLN B 1 107 ? 15.281 -0.524 9.156 1 88.38 107 GLN B N 1
ATOM 2407 C CA . GLN B 1 107 ? 14.805 0.098 7.926 1 88.38 107 GLN B CA 1
ATOM 2408 C C . GLN B 1 107 ? 13.773 1.188 8.227 1 88.3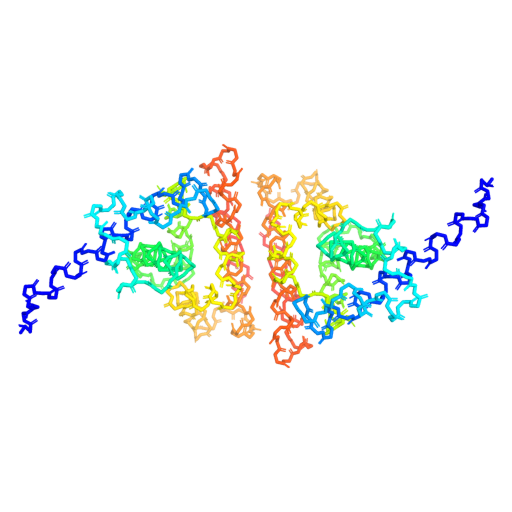8 107 GLN B C 1
ATOM 2410 O O . GLN B 1 107 ? 13.109 1.15 9.258 1 88.38 107 GLN B O 1
ATOM 2415 N N . LEU B 1 108 ? 13.828 2.078 7.301 1 91.88 108 LEU B N 1
ATOM 2416 C CA . LEU B 1 108 ? 12.789 3.1 7.379 1 91.88 108 LEU B CA 1
ATOM 2417 C C . LEU B 1 108 ? 11.414 2.488 7.176 1 91.88 108 LEU B C 1
ATOM 2419 O O . LEU B 1 108 ? 11.242 1.589 6.348 1 91.88 108 LEU B O 1
ATOM 2423 N N . SER B 1 109 ? 10.484 2.982 7.922 1 86.69 109 SER B N 1
ATOM 2424 C CA . SER B 1 109 ? 9.094 2.576 7.738 1 86.69 109 SER B CA 1
ATOM 2425 C C . SER B 1 109 ? 8.547 3.074 6.406 1 86.69 109 SER B C 1
ATOM 2427 O O . SER B 1 109 ? 8.523 4.277 6.148 1 86.69 109 SER B O 1
ATOM 2429 N N . LEU B 1 110 ? 8.086 2.129 5.621 1 86.5 110 LEU B N 1
ATOM 2430 C CA . LEU B 1 110 ? 7.508 2.498 4.332 1 86.5 110 LEU B CA 1
ATOM 2431 C C . LEU B 1 110 ? 6.309 3.422 4.52 1 86.5 110 LEU B C 1
ATOM 2433 O O . LEU B 1 110 ? 6.129 4.371 3.756 1 86.5 110 LEU B O 1
ATOM 2437 N N . GLN B 1 111 ? 5.562 3.129 5.52 1 82.81 111 GLN B N 1
ATOM 2438 C CA . GLN B 1 111 ? 4.375 3.922 5.824 1 82.81 111 GLN B CA 1
ATOM 2439 C C . GLN B 1 111 ? 4.742 5.375 6.105 1 82.81 111 GLN B C 1
ATOM 2441 O O . GLN B 1 111 ? 4.094 6.293 5.602 1 82.81 111 GLN B O 1
ATOM 2446 N N . GLU B 1 112 ? 5.766 5.539 6.828 1 86 112 GLU B N 1
ATOM 2447 C CA . GLU B 1 112 ? 6.207 6.887 7.164 1 86 112 GLU B CA 1
ATOM 2448 C C . GLU B 1 112 ? 6.785 7.602 5.945 1 86 112 GLU B C 1
ATOM 2450 O O . GLU B 1 112 ? 6.5 8.773 5.715 1 86 112 GLU B O 1
ATOM 2455 N N . VAL B 1 113 ? 7.555 6.824 5.176 1 91.06 113 VAL B N 1
ATOM 2456 C CA . VAL B 1 113 ? 8.172 7.422 3.996 1 91.06 113 VAL B CA 1
ATOM 2457 C C . VAL B 1 113 ? 7.09 7.887 3.025 1 91.06 113 VAL B C 1
ATOM 2459 O O . VAL B 1 113 ? 7.137 9.016 2.531 1 91.06 113 VAL B O 1
ATOM 2462 N N . ILE B 1 114 ? 6.133 7.074 2.848 1 85.19 114 ILE B N 1
ATOM 2463 C CA . ILE B 1 114 ? 5.059 7.398 1.915 1 85.19 114 ILE B CA 1
ATOM 2464 C C . ILE B 1 114 ? 4.297 8.625 2.41 1 85.19 114 ILE B C 1
ATOM 2466 O O . ILE B 1 114 ? 3.959 9.516 1.622 1 85.19 114 ILE B O 1
ATOM 2470 N N . THR B 1 115 ? 4.121 8.695 3.684 1 83 115 THR B N 1
ATOM 2471 C CA . THR B 1 115 ? 3.369 9.797 4.281 1 83 115 THR B CA 1
ATOM 2472 C C . THR B 1 115 ? 4.152 11.102 4.184 1 83 115 THR B C 1
ATOM 2474 O O . THR B 1 115 ? 3.6 12.141 3.814 1 83 115 THR B O 1
ATOM 2477 N N . VAL B 1 116 ? 5.379 11.117 4.426 1 88.31 116 VAL B N 1
ATOM 2478 C CA . VAL B 1 116 ? 6.191 12.32 4.543 1 88.31 116 VAL B CA 1
ATOM 2479 C C . VAL B 1 116 ? 6.633 12.781 3.154 1 88.31 116 VAL B C 1
ATOM 2481 O O . VAL B 1 116 ? 6.496 13.961 2.811 1 88.31 116 VAL B O 1
ATOM 2484 N N . VAL B 1 117 ? 7.117 11.852 2.365 1 90.81 117 VAL B N 1
ATOM 2485 C CA . VAL B 1 117 ? 7.707 12.18 1.074 1 90.81 117 VAL B CA 1
ATOM 2486 C C . VAL B 1 117 ? 6.605 12.359 0.032 1 90.81 117 VAL B C 1
ATOM 2488 O O . VAL B 1 117 ? 6.754 13.148 -0.906 1 90.81 117 VAL B O 1
ATOM 2491 N N . GLY B 1 118 ? 5.566 11.625 0.241 1 83.44 118 GLY B N 1
ATOM 2492 C CA . GLY B 1 118 ? 4.48 11.641 -0.727 1 83.44 118 GLY B CA 1
ATOM 2493 C C . GLY B 1 118 ? 4.484 10.43 -1.641 1 83.44 118 GLY B C 1
ATOM 2494 O O . GLY B 1 118 ? 5.547 9.898 -1.972 1 83.44 118 GLY B O 1
ATOM 2495 N N . TRP B 1 119 ? 3.322 10.039 -2.141 1 80 119 TRP B N 1
ATOM 2496 C CA . TRP B 1 119 ? 3.107 8.812 -2.898 1 80 119 TRP B CA 1
ATOM 2497 C C . TRP B 1 119 ? 3.869 8.844 -4.219 1 80 119 TRP B C 1
ATOM 2499 O O . TRP B 1 119 ? 4.59 7.902 -4.551 1 80 119 TRP B O 1
ATOM 2509 N N . GLU B 1 120 ? 3.711 9.898 -4.926 1 82.69 120 GLU B N 1
ATOM 2510 C CA . GLU B 1 120 ? 4.301 9.992 -6.258 1 82.69 120 GLU B CA 1
ATOM 2511 C C . GLU B 1 120 ? 5.824 9.938 -6.195 1 82.69 120 GLU B C 1
ATOM 2513 O O . GLU B 1 120 ? 6.461 9.25 -6.992 1 82.69 120 GLU B O 1
ATOM 2518 N N . ARG B 1 121 ? 6.301 10.703 -5.25 1 88.25 121 ARG B N 1
ATOM 2519 C CA . ARG B 1 121 ? 7.754 10.719 -5.117 1 88.25 121 ARG B CA 1
ATOM 2520 C C . ARG B 1 121 ? 8.273 9.375 -4.625 1 88.25 121 ARG B C 1
ATOM 2522 O O . ARG B 1 121 ? 9.297 8.883 -5.109 1 88.25 121 ARG B O 1
ATOM 2529 N N . TRP B 1 122 ? 7.629 8.812 -3.686 1 88.25 122 TRP B N 1
ATOM 2530 C CA . TRP B 1 122 ? 7.988 7.473 -3.23 1 88.25 122 TRP B CA 1
ATOM 2531 C C . TRP B 1 122 ? 7.996 6.484 -4.395 1 88.25 122 TRP B C 1
ATOM 2533 O O . TRP B 1 122 ? 8.953 5.734 -4.57 1 88.25 122 TRP B O 1
ATOM 2543 N N . LYS B 1 123 ? 6.953 6.441 -5.164 1 83.56 123 LYS B N 1
ATOM 2544 C CA . LYS B 1 123 ? 6.82 5.531 -6.297 1 83.56 123 LYS B CA 1
ATOM 2545 C C . LYS B 1 123 ? 7.953 5.73 -7.301 1 83.56 123 LYS B C 1
ATOM 2547 O O . LYS B 1 123 ? 8.477 4.762 -7.852 1 83.56 123 LYS B O 1
ATOM 2552 N N . ARG B 1 124 ? 8.32 6.922 -7.512 1 88.06 124 ARG B N 1
ATOM 2553 C CA . ARG B 1 124 ? 9.398 7.234 -8.438 1 88.06 124 ARG B CA 1
ATOM 2554 C C . ARG B 1 124 ? 10.727 6.656 -7.949 1 88.06 124 ARG B C 1
ATOM 2556 O O . ARG B 1 124 ? 11.484 6.09 -8.734 1 88.06 124 ARG B O 1
ATOM 2563 N N . ILE B 1 125 ? 10.977 6.836 -6.695 1 89.94 125 ILE B N 1
ATOM 2564 C CA . ILE B 1 125 ? 12.211 6.309 -6.117 1 89.94 125 ILE B CA 1
ATOM 2565 C C . ILE B 1 125 ? 12.227 4.785 -6.242 1 89.94 125 ILE B C 1
ATOM 2567 O O . ILE B 1 125 ? 13.211 4.211 -6.711 1 89.94 125 ILE B O 1
ATOM 2571 N N . ASP B 1 126 ? 11.148 4.242 -5.887 1 84.69 126 ASP B N 1
ATOM 2572 C CA . ASP B 1 126 ? 11.078 2.785 -5.863 1 84.69 126 ASP B CA 1
ATOM 2573 C C . ASP B 1 126 ? 11.125 2.213 -7.277 1 84.69 126 ASP B C 1
ATOM 2575 O O . ASP B 1 126 ? 11.75 1.182 -7.516 1 84.69 126 ASP B O 1
ATOM 2579 N N . SER B 1 127 ? 10.438 2.809 -8.195 1 82.69 127 SER B N 1
ATOM 2580 C CA . SER B 1 127 ? 10.375 2.352 -9.578 1 82.69 127 SER B CA 1
ATOM 2581 C C . SER B 1 127 ? 11.75 2.355 -10.227 1 82.69 127 SER B C 1
ATOM 2583 O O . SER B 1 127 ? 12.055 1.503 -11.07 1 82.69 127 SER B O 1
ATOM 2585 N N . ARG B 1 128 ? 12.555 3.246 -9.789 1 86.56 128 ARG B N 1
ATOM 2586 C CA . ARG B 1 128 ? 13.883 3.385 -10.383 1 86.56 128 ARG B CA 1
ATOM 2587 C C . ARG B 1 128 ? 14.789 2.24 -9.953 1 86.56 128 ARG B C 1
ATOM 2589 O O . ARG B 1 128 ? 15.758 1.918 -10.648 1 86.56 128 ARG B O 1
ATOM 2596 N N . HIS B 1 129 ? 14.469 1.606 -8.883 1 87.12 129 HIS B N 1
ATOM 2597 C CA . HIS B 1 129 ? 15.453 0.681 -8.336 1 87.12 129 HIS B CA 1
ATOM 2598 C C . HIS B 1 129 ? 14.891 -0.731 -8.234 1 87.12 129 HIS B C 1
ATOM 2600 O O . HIS B 1 129 ? 15.602 -1.708 -8.492 1 87.12 129 HIS B O 1
ATOM 2606 N N . THR B 1 130 ? 13.68 -0.917 -7.871 1 84.56 130 THR B N 1
ATOM 2607 C CA . THR B 1 130 ? 13.195 -2.256 -7.555 1 84.56 130 THR B CA 1
ATOM 2608 C C . THR B 1 130 ? 12.203 -2.738 -8.617 1 84.56 130 THR B C 1
ATOM 2610 O O . THR B 1 130 ? 12.195 -3.918 -8.977 1 84.56 130 THR B O 1
ATOM 2613 N N . LEU B 1 131 ? 11.453 -1.845 -9.25 1 86.88 131 LEU B N 1
ATOM 2614 C CA . LEU B 1 131 ? 10.43 -2.203 -10.211 1 86.88 131 LEU B CA 1
ATOM 2615 C C . LEU B 1 131 ? 11.047 -2.812 -11.469 1 86.88 131 LEU B C 1
ATOM 2617 O O . LEU B 1 131 ? 10.406 -3.607 -12.156 1 86.88 131 LEU B O 1
ATOM 2621 N N . ARG B 1 132 ? 12.234 -2.463 -11.727 1 88.81 132 ARG B N 1
ATOM 2622 C CA . ARG B 1 132 ? 12.898 -2.939 -12.938 1 88.81 132 ARG B CA 1
ATOM 2623 C C . ARG B 1 132 ? 13.039 -4.457 -12.922 1 88.81 132 ARG B C 1
ATOM 2625 O O . ARG B 1 132 ? 13.008 -5.102 -13.969 1 88.81 132 ARG B O 1
ATOM 2632 N N . TYR B 1 133 ? 13.211 -5.051 -11.766 1 93.19 133 TYR B N 1
ATOM 2633 C CA . TYR B 1 133 ? 13.344 -6.5 -11.664 1 93.19 133 TYR B CA 1
ATOM 2634 C C . TYR B 1 133 ? 12.039 -7.195 -12.031 1 93.19 133 TYR B C 1
ATOM 2636 O O . TYR B 1 133 ? 12.039 -8.18 -12.773 1 93.19 133 TYR B O 1
ATOM 2644 N N . VAL B 1 134 ? 10.945 -6.641 -11.531 1 94.19 134 VAL B N 1
ATOM 2645 C CA . VAL B 1 134 ? 9.625 -7.203 -11.82 1 94.19 134 VAL B CA 1
ATOM 2646 C C . VAL B 1 134 ? 9.32 -7.039 -13.312 1 94.19 134 VAL B C 1
ATOM 2648 O O . VAL B 1 134 ? 8.898 -7.992 -13.969 1 94.19 134 VAL B O 1
ATOM 2651 N N . GLY B 1 135 ? 9.555 -5.836 -13.797 1 94.19 135 GLY B N 1
ATOM 2652 C CA . GLY B 1 135 ? 9.312 -5.566 -15.211 1 94.19 135 GLY B CA 1
ATOM 2653 C C . GLY B 1 135 ? 10.102 -6.473 -16.141 1 94.19 135 GLY B C 1
ATOM 2654 O O . GLY B 1 135 ? 9.555 -7.016 -17.094 1 94.19 135 GLY B O 1
ATOM 2655 N N . ARG B 1 136 ? 11.352 -6.637 -15.828 1 94.44 136 ARG B N 1
ATOM 2656 C CA . ARG B 1 136 ? 12.227 -7.473 -16.641 1 94.44 136 ARG B CA 1
ATOM 2657 C C . ARG B 1 136 ? 11.719 -8.914 -16.688 1 94.44 136 ARG B C 1
ATOM 2659 O O . ARG B 1 136 ? 11.648 -9.516 -17.75 1 94.44 136 ARG B O 1
ATOM 2666 N N . LEU B 1 137 ? 11.352 -9.469 -15.555 1 94.56 137 LEU B N 1
ATOM 2667 C CA . LEU B 1 137 ? 10.898 -10.852 -15.492 1 94.56 137 LEU B CA 1
ATOM 2668 C C . LEU B 1 137 ? 9.57 -11.031 -16.219 1 94.56 137 LEU B C 1
ATOM 2670 O O . LEU B 1 137 ? 9.367 -12.023 -16.922 1 94.56 137 LEU B O 1
ATOM 2674 N N . VAL B 1 138 ? 8.68 -10.047 -16.047 1 96.12 138 VAL B N 1
ATOM 2675 C CA . VAL B 1 138 ? 7.398 -10.086 -16.75 1 96.12 138 VAL B CA 1
ATOM 2676 C C . VAL B 1 138 ? 7.629 -10.07 -18.25 1 96.12 138 VAL B C 1
ATOM 2678 O O . VAL B 1 138 ? 7.012 -10.852 -18.984 1 96.12 138 VAL B O 1
ATOM 2681 N N . ASP B 1 139 ? 8.562 -9.219 -18.688 1 96.56 139 ASP B N 1
ATOM 2682 C CA . ASP B 1 139 ? 8.891 -9.117 -20.109 1 96.56 139 ASP B CA 1
ATOM 2683 C C . ASP B 1 139 ? 9.445 -10.445 -20.625 1 96.56 139 ASP B C 1
ATOM 2685 O O . ASP B 1 139 ? 9.039 -10.914 -21.688 1 96.56 139 ASP B O 1
ATOM 2689 N N . GLU B 1 140 ? 10.312 -11.055 -19.922 1 95.81 140 GLU B N 1
ATOM 2690 C CA . GLU B 1 140 ? 10.961 -12.289 -20.344 1 95.81 140 GLU B CA 1
ATOM 2691 C C . GLU B 1 140 ? 9.977 -13.453 -20.359 1 95.81 140 GLU B C 1
ATOM 2693 O O . GLU B 1 140 ? 9.977 -14.258 -21.297 1 95.81 140 GLU B O 1
ATOM 2698 N N . LEU B 1 141 ? 9.117 -13.523 -19.359 1 96.19 141 LEU B N 1
ATOM 2699 C CA . LEU B 1 141 ? 8.141 -14.602 -19.281 1 96.19 141 LEU B CA 1
ATOM 2700 C C . LEU B 1 141 ? 7.062 -14.438 -20.344 1 96.19 141 LEU B C 1
ATOM 2702 O O . LEU B 1 141 ? 6.566 -15.422 -20.891 1 96.19 141 LEU B O 1
ATOM 2706 N N . ALA B 1 142 ? 6.711 -13.18 -20.594 1 95.81 142 ALA B N 1
ATOM 2707 C CA . ALA B 1 142 ? 5.77 -12.906 -21.672 1 95.81 142 ALA B CA 1
ATOM 2708 C C . ALA B 1 142 ? 6.359 -13.297 -23.031 1 95.81 142 ALA B C 1
ATOM 2710 O O . ALA B 1 142 ? 5.68 -13.914 -23.859 1 95.81 142 ALA B O 1
ATOM 2711 N N . ALA B 1 143 ? 7.617 -12.977 -23.25 1 95.25 143 ALA B N 1
ATOM 2712 C CA . ALA B 1 143 ? 8.297 -13.234 -24.516 1 95.25 143 ALA B CA 1
ATOM 2713 C C . ALA B 1 143 ? 8.414 -14.734 -24.781 1 95.25 143 ALA B C 1
ATOM 2715 O O . ALA B 1 143 ? 8.359 -15.18 -25.922 1 95.25 143 ALA B O 1
ATOM 2716 N N . SER B 1 144 ? 8.57 -15.523 -23.75 1 94.69 144 SER B N 1
ATOM 2717 C CA . SER B 1 144 ? 8.711 -16.969 -23.891 1 94.69 144 SER B CA 1
ATOM 2718 C C . SER B 1 144 ? 7.355 -17.656 -24.031 1 94.69 144 SER B C 1
ATOM 2720 O O . SER B 1 144 ? 7.285 -18.859 -24.266 1 94.69 144 SER B O 1
ATOM 2722 N N . GLY B 1 145 ? 6.285 -16.891 -23.812 1 94.56 145 GLY B N 1
ATOM 2723 C CA . GLY B 1 145 ? 4.941 -17.438 -23.938 1 94.56 145 GLY B CA 1
ATOM 2724 C C . GLY B 1 145 ? 4.492 -18.234 -22.734 1 94.56 145 GLY B C 1
ATOM 2725 O O . GLY B 1 145 ? 3.488 -18.938 -22.781 1 94.56 145 GLY B O 1
ATOM 2726 N N . GLU B 1 146 ? 5.184 -18.125 -21.641 1 95.5 146 GLU B N 1
ATOM 2727 C CA . GLU B 1 146 ? 4.895 -18.922 -20.453 1 95.5 146 GLU B CA 1
ATOM 2728 C C . GLU B 1 146 ? 3.926 -18.188 -19.531 1 95.5 146 GLU B C 1
ATOM 2730 O O . GLU B 1 146 ? 3.367 -18.797 -18.609 1 95.5 146 GLU B O 1
ATOM 2735 N N . LEU B 1 147 ? 3.773 -16.922 -19.75 1 96.44 147 LEU B N 1
ATOM 2736 C CA . LEU B 1 147 ? 2.922 -16.078 -18.922 1 96.44 147 LEU B CA 1
ATOM 2737 C C . LEU B 1 147 ? 1.524 -15.961 -19.531 1 96.44 147 LEU B C 1
ATOM 2739 O O . LEU B 1 147 ? 1.376 -15.812 -20.734 1 96.44 147 LEU B O 1
ATOM 2743 N N . LYS B 1 148 ? 0.488 -16.141 -18.734 1 96.5 148 LYS B N 1
ATOM 2744 C CA . LYS B 1 148 ? -0.862 -15.828 -19.203 1 96.5 148 LYS B CA 1
ATOM 2745 C C . LYS B 1 148 ? -0.929 -14.43 -19.797 1 96.5 148 LYS B C 1
ATOM 2747 O O . LYS B 1 148 ? -0.074 -13.586 -19.5 1 96.5 148 LYS B O 1
ATOM 2752 N N . ASP B 1 149 ? -1.94 -14.172 -20.531 1 92.75 149 ASP B N 1
ATOM 2753 C CA . ASP B 1 149 ? -2.01 -12.945 -21.312 1 92.75 149 ASP B CA 1
ATOM 2754 C C . ASP B 1 149 ? -2.572 -11.797 -20.469 1 92.75 149 ASP B C 1
ATOM 2756 O O . ASP B 1 149 ? -3.775 -11.523 -20.516 1 92.75 149 ASP B O 1
ATOM 2760 N N . TYR B 1 150 ? -1.708 -11.094 -19.719 1 93.12 150 TYR B N 1
ATOM 2761 C CA . TYR B 1 150 ? -2.033 -9.898 -18.953 1 93.12 150 TYR B CA 1
ATOM 2762 C C . TYR B 1 150 ? -1.4 -8.664 -19.562 1 93.12 150 TYR B C 1
ATOM 2764 O O . TYR B 1 150 ? -0.359 -8.75 -20.219 1 93.12 150 TYR B O 1
ATOM 2772 N N . ARG B 1 151 ? -2.002 -7.656 -19.438 1 91.94 151 ARG B N 1
ATOM 2773 C CA . ARG B 1 151 ? -1.314 -6.406 -19.75 1 91.94 151 ARG B CA 1
ATOM 2774 C C . ARG B 1 151 ? -0.112 -6.199 -18.844 1 91.94 151 ARG B C 1
ATOM 2776 O O . ARG B 1 151 ? -0.223 -6.328 -17.625 1 91.94 151 ARG B O 1
ATOM 2783 N N . ARG B 1 152 ? 0.941 -5.789 -19.422 1 92.06 152 ARG B N 1
ATOM 2784 C CA . ARG B 1 152 ? 2.213 -5.656 -18.734 1 92.06 152 ARG B CA 1
ATOM 2785 C C . ARG B 1 152 ? 2.096 -4.688 -17.562 1 92.06 152 ARG B C 1
ATOM 2787 O O . ARG B 1 152 ? 2.479 -5.012 -16.438 1 92.06 152 ARG B O 1
ATOM 2794 N N . GLU B 1 153 ? 1.546 -3.506 -17.812 1 88.88 153 GLU B N 1
ATOM 2795 C CA . GLU B 1 153 ? 1.48 -2.461 -16.797 1 88.88 153 GLU B CA 1
ATOM 2796 C C . GLU B 1 153 ? 0.671 -2.92 -15.586 1 88.88 153 GLU B C 1
ATOM 2798 O O . GLU B 1 153 ? 1.072 -2.695 -14.445 1 88.88 153 GLU B O 1
ATOM 2803 N N . THR B 1 154 ? -0.39 -3.625 -15.828 1 91.31 154 THR B N 1
ATOM 2804 C CA . THR B 1 154 ? -1.257 -4.09 -14.75 1 91.31 154 THR B CA 1
ATOM 2805 C C . THR B 1 154 ? -0.57 -5.18 -13.93 1 91.31 154 THR B C 1
ATOM 2807 O O . THR B 1 154 ? -0.573 -5.133 -12.703 1 91.31 154 THR B O 1
ATOM 2810 N N . LEU B 1 155 ? 0.026 -6.074 -14.594 1 93.31 155 LEU B N 1
ATOM 2811 C CA . LEU B 1 155 ? 0.662 -7.195 -13.906 1 93.31 155 LEU B CA 1
ATOM 2812 C C . LEU B 1 155 ? 1.865 -6.723 -13.094 1 93.31 155 LEU B C 1
ATOM 2814 O O . LEU B 1 155 ? 2.021 -7.098 -11.93 1 93.31 155 LEU B O 1
ATOM 2818 N N . VAL B 1 156 ? 2.693 -5.887 -13.695 1 92.25 156 VAL B N 1
ATOM 2819 C CA . VAL B 1 156 ? 3.871 -5.363 -13.008 1 92.25 156 VAL B CA 1
ATOM 2820 C C . VAL B 1 156 ? 3.441 -4.59 -11.766 1 92.25 156 VAL B C 1
ATOM 2822 O O . VAL B 1 156 ? 4.016 -4.762 -10.688 1 92.25 156 VAL B O 1
ATOM 2825 N N . GLY B 1 157 ? 2.42 -3.77 -11.914 1 88.25 157 GLY B N 1
ATOM 2826 C CA . GLY B 1 157 ? 1.902 -3.01 -10.781 1 88.25 157 GLY B CA 1
ATOM 2827 C C . GLY B 1 157 ? 1.384 -3.887 -9.664 1 88.25 157 GLY B C 1
ATOM 2828 O O . GLY B 1 157 ? 1.663 -3.631 -8.484 1 88.25 157 GLY B O 1
ATOM 2829 N N . GLN B 1 158 ? 0.661 -4.891 -10.016 1 90.31 158 GLN B N 1
ATOM 2830 C CA . GLN B 1 158 ? 0.08 -5.777 -9.016 1 90.31 158 GLN B CA 1
ATOM 2831 C C . GLN B 1 158 ? 1.161 -6.574 -8.289 1 90.31 158 GLN B C 1
ATOM 2833 O O . GLN B 1 158 ? 1.117 -6.723 -7.066 1 90.31 158 GLN B O 1
ATOM 2838 N N . LEU B 1 159 ? 2.117 -7.098 -9.07 1 92.38 159 LEU B N 1
ATOM 2839 C CA . LEU B 1 159 ? 3.217 -7.844 -8.461 1 92.38 159 LEU B CA 1
ATOM 2840 C C . LEU B 1 159 ? 4.008 -6.965 -7.504 1 92.38 159 LEU B C 1
ATOM 2842 O O . LEU B 1 159 ? 4.328 -7.383 -6.391 1 92.38 159 LEU B O 1
ATOM 2846 N N . TYR B 1 160 ? 4.238 -5.855 -7.992 1 87.5 160 TYR B N 1
ATOM 2847 C CA . TYR B 1 160 ? 4.977 -4.898 -7.172 1 87.5 160 TYR B CA 1
ATOM 2848 C C . TYR B 1 160 ? 4.203 -4.559 -5.906 1 87.5 160 TYR B C 1
ATOM 2850 O O . TYR B 1 160 ? 4.77 -4.539 -4.809 1 87.5 160 TYR B O 1
ATOM 2858 N N . GLY B 1 161 ? 2.945 -4.246 -6.059 1 85.5 161 GLY B N 1
ATOM 2859 C CA . GLY B 1 161 ? 2.111 -3.967 -4.902 1 85.5 161 GLY B CA 1
ATOM 2860 C C . GLY B 1 161 ? 2.068 -5.113 -3.908 1 85.5 161 GLY B C 1
ATOM 2861 O O . GLY B 1 161 ? 2.088 -4.891 -2.695 1 85.5 161 GLY B O 1
ATOM 2862 N N . PHE B 1 162 ? 2.023 -6.246 -4.445 1 89.38 162 PHE B N 1
ATOM 2863 C CA . PHE B 1 162 ? 1.997 -7.449 -3.623 1 89.38 162 PHE B CA 1
ATOM 2864 C C . PHE B 1 162 ? 3.27 -7.57 -2.795 1 89.38 162 PHE B C 1
ATOM 2866 O O . PHE B 1 162 ? 3.213 -7.863 -1.599 1 89.38 162 PHE B O 1
ATOM 2873 N N . LEU B 1 163 ? 4.398 -7.273 -3.357 1 90.81 163 LEU B N 1
ATOM 2874 C CA . LEU B 1 163 ? 5.688 -7.355 -2.674 1 90.81 163 LEU B CA 1
ATOM 2875 C C . LEU B 1 163 ? 5.824 -6.242 -1.642 1 90.81 163 LEU B C 1
ATOM 2877 O O . LEU B 1 163 ? 6.352 -6.465 -0.55 1 90.81 163 LEU B O 1
ATOM 2881 N N . THR B 1 164 ? 5.391 -5.082 -2.004 1 86.5 164 THR B N 1
ATOM 2882 C CA . THR B 1 164 ? 5.422 -3.961 -1.072 1 86.5 164 THR B CA 1
ATOM 2883 C C . THR B 1 164 ? 4.574 -4.258 0.16 1 86.5 164 THR B C 1
ATOM 2885 O O . THR B 1 164 ? 4.984 -3.979 1.287 1 86.5 164 THR B O 1
ATOM 2888 N N . GLN B 1 165 ? 3.426 -4.812 -0.096 1 84.44 165 GLN B N 1
ATOM 2889 C CA . GLN B 1 165 ? 2.572 -5.219 1.015 1 84.44 165 GLN B CA 1
ATOM 2890 C C . GLN B 1 165 ? 3.273 -6.242 1.902 1 84.44 165 GLN B C 1
ATOM 2892 O O . GLN B 1 165 ? 3.148 -6.199 3.127 1 84.44 165 GLN B O 1
ATOM 2897 N N . ALA B 1 166 ? 3.93 -7.195 1.317 1 88.94 166 ALA B N 1
ATOM 2898 C CA . ALA B 1 166 ? 4.672 -8.203 2.072 1 88.94 166 ALA B CA 1
ATOM 2899 C C . ALA B 1 166 ? 5.719 -7.551 2.971 1 88.94 166 ALA B C 1
ATOM 2901 O O . ALA B 1 166 ? 5.844 -7.902 4.145 1 88.94 166 ALA B O 1
ATOM 2902 N N . ALA B 1 167 ? 6.398 -6.609 2.422 1 87.12 167 ALA B N 1
ATOM 2903 C CA . ALA B 1 167 ? 7.426 -5.902 3.184 1 87.12 167 ALA B CA 1
ATOM 2904 C C . ALA B 1 167 ? 6.816 -5.172 4.375 1 87.12 167 ALA B C 1
ATOM 2906 O O . ALA B 1 167 ? 7.375 -5.191 5.477 1 87.12 167 ALA B O 1
ATOM 2907 N N . MET B 1 168 ? 5.703 -4.535 4.176 1 83.44 168 MET B N 1
ATOM 2908 C CA . MET B 1 168 ? 5.031 -3.783 5.23 1 83.44 168 MET B CA 1
ATOM 2909 C C . MET B 1 168 ? 4.523 -4.715 6.324 1 83.44 168 MET B C 1
ATOM 2911 O O . MET B 1 168 ? 4.621 -4.398 7.512 1 83.44 168 MET B O 1
ATOM 2915 N N . SER B 1 169 ? 4.004 -5.848 5.902 1 81.81 169 SER B N 1
ATOM 2916 C CA . SER B 1 169 ? 3.43 -6.781 6.863 1 81.81 169 SER B CA 1
ATOM 2917 C C . SER B 1 169 ? 4.512 -7.414 7.734 1 81.81 169 SER B C 1
ATOM 2919 O O . SER B 1 169 ? 4.266 -7.734 8.898 1 81.81 169 SER B O 1
ATOM 2921 N N . LEU B 1 170 ? 5.672 -7.586 7.191 1 85.62 170 LEU B N 1
ATOM 2922 C CA . LEU B 1 170 ? 6.777 -8.195 7.918 1 85.62 170 LEU B CA 1
ATOM 2923 C C . LEU B 1 170 ? 7.262 -7.289 9.039 1 85.62 170 LEU B C 1
ATOM 2925 O O . LEU B 1 170 ? 7.691 -7.766 10.094 1 85.62 170 LEU B O 1
ATOM 2929 N N . ARG B 1 171 ? 7.16 -6.035 8.82 1 77 171 ARG B N 1
ATOM 2930 C CA . ARG B 1 171 ? 7.609 -5.07 9.82 1 77 171 ARG B CA 1
ATOM 2931 C C . ARG B 1 171 ? 6.805 -5.203 11.109 1 77 171 ARG B C 1
ATOM 2933 O O . ARG B 1 171 ? 7.355 -5.074 12.211 1 77 171 ARG B O 1
ATOM 2940 N N . ASP B 1 172 ? 5.578 -5.535 11.062 1 73.5 172 ASP B N 1
ATOM 2941 C CA . ASP B 1 172 ? 4.68 -5.543 12.211 1 73.5 172 ASP B CA 1
ATOM 2942 C C . ASP B 1 172 ? 4.488 -6.957 12.75 1 73.5 172 ASP B C 1
ATOM 2944 O O . ASP B 1 172 ? 3.816 -7.156 13.766 1 73.5 172 ASP B O 1
ATOM 2948 N N . ALA B 1 173 ? 5.105 -7.934 12.078 1 81.88 173 ALA B N 1
ATOM 2949 C CA . ALA B 1 173 ? 4.863 -9.328 12.445 1 81.88 173 ALA B CA 1
ATOM 2950 C C . ALA B 1 173 ? 5.492 -9.648 13.797 1 81.88 173 ALA B C 1
ATOM 2952 O O . ALA B 1 173 ? 6.594 -9.195 14.102 1 81.88 173 ALA B O 1
ATOM 2953 N N . ARG B 1 174 ? 4.711 -10.383 14.617 1 80.81 174 ARG B N 1
ATOM 2954 C CA . ARG B 1 174 ? 5.203 -10.836 15.914 1 80.81 174 ARG B CA 1
ATOM 2955 C C . ARG B 1 174 ? 6.363 -11.812 15.75 1 80.81 174 ARG B C 1
ATOM 2957 O O . ARG B 1 174 ? 7.391 -11.68 16.422 1 80.81 174 ARG B O 1
ATOM 2964 N N . ASN B 1 175 ? 6.184 -12.797 14.945 1 87.25 175 ASN B N 1
ATOM 2965 C CA . ASN B 1 175 ? 7.219 -13.742 14.547 1 87.25 175 ASN B CA 1
ATOM 2966 C C . ASN B 1 175 ? 7.664 -13.508 13.109 1 87.25 175 ASN B C 1
ATOM 2968 O O . ASN B 1 175 ? 7.066 -14.039 12.172 1 87.25 175 ASN B O 1
ATOM 2972 N N . LYS B 1 176 ? 8.742 -12.773 12.984 1 86.75 176 LYS B N 1
ATOM 2973 C CA . LYS B 1 176 ? 9.156 -12.281 11.672 1 86.75 176 LYS B CA 1
ATOM 2974 C C . LYS B 1 176 ? 9.633 -13.422 10.781 1 86.75 176 LYS B C 1
ATOM 2976 O O . LYS B 1 176 ? 9.336 -13.445 9.586 1 86.75 176 LYS B O 1
ATOM 2981 N N . ARG B 1 177 ? 10.398 -14.32 11.336 1 89.19 177 ARG B N 1
ATOM 2982 C CA . ARG B 1 177 ? 10.906 -15.445 10.555 1 89.19 177 ARG B CA 1
ATOM 2983 C C . ARG B 1 177 ? 9.758 -16.281 10 1 89.19 177 ARG B C 1
ATOM 2985 O O . ARG B 1 177 ? 9.758 -16.656 8.82 1 89.19 177 ARG B O 1
ATOM 2992 N N . GLN B 1 178 ? 8.852 -16.562 10.844 1 91.44 178 GLN B N 1
ATOM 2993 C CA . GLN B 1 178 ? 7.695 -17.328 10.422 1 91.44 178 GLN B CA 1
ATOM 2994 C C . GLN B 1 178 ? 6.883 -16.578 9.367 1 91.44 178 GLN B C 1
ATOM 2996 O O . GLN B 1 178 ? 6.445 -17.172 8.375 1 91.44 178 GLN B O 1
ATOM 3001 N N . ALA B 1 179 ? 6.66 -15.32 9.609 1 91.06 179 ALA B N 1
ATOM 3002 C CA . ALA B 1 179 ? 5.922 -14.492 8.656 1 91.06 179 ALA B CA 1
ATOM 3003 C C . ALA B 1 179 ? 6.629 -14.453 7.301 1 91.06 179 ALA B C 1
ATOM 3005 O O . ALA B 1 179 ? 5.984 -14.531 6.254 1 91.06 179 ALA B O 1
ATOM 3006 N N . ALA B 1 180 ? 7.926 -14.344 7.359 1 93.25 180 ALA B N 1
ATOM 3007 C CA . ALA B 1 180 ? 8.711 -14.297 6.129 1 93.25 180 ALA B CA 1
ATOM 3008 C C . ALA B 1 180 ? 8.547 -15.586 5.328 1 93.25 180 ALA B C 1
ATOM 3010 O O . ALA B 1 180 ? 8.367 -15.547 4.105 1 93.25 180 ALA B O 1
ATOM 3011 N N . ASN B 1 181 ? 8.617 -16.703 5.977 1 94.31 181 ASN B N 1
ATOM 3012 C CA . ASN B 1 181 ? 8.445 -17.984 5.301 1 94.31 181 ASN B CA 1
ATOM 3013 C C . ASN B 1 181 ? 7.059 -18.125 4.68 1 94.31 181 ASN B C 1
ATOM 3015 O O . ASN B 1 181 ? 6.922 -18.625 3.564 1 94.31 181 ASN B O 1
ATOM 3019 N N . GLU B 1 182 ? 6.117 -17.672 5.379 1 93.69 182 GLU B N 1
ATOM 3020 C CA . GLU B 1 182 ? 4.746 -17.734 4.883 1 93.69 182 GLU B CA 1
ATOM 3021 C C . GLU B 1 182 ? 4.559 -16.828 3.66 1 93.69 182 GLU B C 1
ATOM 3023 O O . GLU B 1 182 ? 3.947 -17.25 2.672 1 93.69 182 GLU B O 1
ATOM 3028 N N . VAL B 1 183 ? 5.051 -15.688 3.77 1 94.5 183 VAL B N 1
ATOM 3029 C CA . VAL B 1 183 ? 4.914 -14.734 2.676 1 94.5 183 VAL B CA 1
ATOM 3030 C C . VAL B 1 183 ? 5.629 -15.266 1.436 1 94.5 183 VAL B C 1
ATOM 3032 O O . VAL B 1 183 ? 5.121 -15.141 0.318 1 94.5 183 VAL B O 1
ATOM 3035 N N . LYS B 1 184 ? 6.812 -15.852 1.647 1 95.69 184 LYS B N 1
ATOM 3036 C CA . LYS B 1 184 ? 7.539 -16.453 0.531 1 95.69 184 LYS B CA 1
ATOM 3037 C C . LYS B 1 184 ? 6.711 -17.547 -0.137 1 95.69 184 LYS B C 1
ATOM 3039 O O . LYS B 1 184 ? 6.656 -17.625 -1.365 1 95.69 184 LYS B O 1
ATOM 3044 N N . ALA B 1 185 ? 6.078 -18.359 0.665 1 95.75 185 ALA B N 1
ATOM 3045 C CA . ALA B 1 185 ? 5.234 -19.422 0.132 1 95.75 185 ALA B CA 1
ATOM 3046 C C . ALA B 1 185 ? 4.051 -18.859 -0.645 1 95.75 185 ALA B C 1
ATOM 3048 O O . ALA B 1 185 ? 3.725 -19.328 -1.732 1 95.75 185 ALA B O 1
ATOM 3049 N N . ILE B 1 186 ? 3.416 -17.828 -0.146 1 95.69 186 ILE B N 1
ATOM 3050 C CA . ILE B 1 186 ? 2.258 -17.203 -0.775 1 95.69 186 ILE B CA 1
ATOM 3051 C C . ILE B 1 186 ? 2.672 -16.562 -2.1 1 95.69 186 ILE B C 1
ATOM 3053 O O . ILE B 1 186 ? 1.98 -16.719 -3.109 1 95.69 186 ILE B O 1
ATOM 3057 N N . ILE B 1 187 ? 3.801 -15.883 -2.08 1 95.12 187 ILE B N 1
ATOM 3058 C CA . ILE B 1 187 ? 4.305 -15.227 -3.281 1 95.12 187 ILE B CA 1
ATOM 3059 C C . ILE B 1 187 ? 4.598 -16.266 -4.355 1 95.12 187 ILE B C 1
ATOM 3061 O O . ILE B 1 187 ? 4.266 -16.078 -5.527 1 95.12 187 ILE B O 1
ATOM 3065 N N . ARG B 1 188 ? 5.207 -17.359 -3.951 1 95.06 188 ARG B N 1
ATOM 3066 C CA . ARG B 1 188 ? 5.516 -18.422 -4.895 1 95.06 188 ARG B CA 1
ATOM 3067 C C . ARG B 1 188 ? 4.242 -18.984 -5.52 1 95.06 188 ARG B C 1
ATOM 3069 O O . ARG B 1 188 ? 4.176 -19.188 -6.734 1 95.06 188 ARG B O 1
ATOM 3076 N N . ASP B 1 189 ? 3.295 -19.25 -4.676 1 95.31 189 ASP B N 1
ATOM 3077 C CA . ASP B 1 189 ? 2.025 -19.75 -5.18 1 95.31 189 ASP B CA 1
ATOM 3078 C C . ASP B 1 189 ? 1.384 -18.766 -6.152 1 95.31 189 ASP B C 1
ATOM 3080 O O . ASP B 1 189 ? 0.89 -19.156 -7.211 1 95.31 189 ASP B O 1
ATOM 3084 N N . PHE B 1 190 ? 1.39 -17.5 -5.844 1 95.25 190 PHE B N 1
ATOM 3085 C CA . PHE B 1 190 ? 0.856 -16.469 -6.727 1 95.25 190 PHE B CA 1
ATOM 3086 C C . PHE B 1 190 ? 1.612 -16.453 -8.047 1 95.25 190 PHE B C 1
ATOM 3088 O O . PHE B 1 190 ? 1.002 -16.469 -9.117 1 95.25 190 PHE B O 1
ATOM 3095 N N . LEU B 1 191 ? 2.934 -16.453 -7.969 1 95.5 191 LEU B N 1
ATOM 3096 C CA . LEU B 1 191 ? 3.758 -16.406 -9.172 1 95.5 191 LEU B CA 1
ATOM 3097 C C . LEU B 1 191 ? 3.422 -17.562 -10.102 1 95.5 191 LEU B C 1
ATOM 3099 O O . LEU B 1 191 ? 3.215 -17.359 -11.297 1 95.5 191 LEU B O 1
ATOM 3103 N N . TYR B 1 192 ? 3.252 -18.703 -9.594 1 94.56 192 TYR B N 1
ATOM 3104 C CA . TYR B 1 192 ? 3.051 -19.891 -10.422 1 94.56 192 TYR B CA 1
ATOM 3105 C C . TYR B 1 192 ? 1.638 -19.922 -10.992 1 94.56 192 TYR B C 1
ATOM 3107 O O . TYR B 1 192 ? 1.372 -20.625 -11.969 1 94.56 192 TYR B O 1
ATOM 3115 N N . SER B 1 193 ? 0.734 -19.219 -10.328 1 95.56 193 SER B N 1
ATOM 3116 C CA . SER B 1 193 ? -0.626 -19.141 -10.852 1 95.56 193 SER B CA 1
ATOM 3117 C C . SER B 1 193 ? -0.677 -18.344 -12.148 1 95.56 193 SER B C 1
ATOM 3119 O O . SER B 1 193 ? -1.666 -18.391 -12.883 1 95.56 193 SER B O 1
ATOM 3121 N N . LEU B 1 194 ? 0.341 -17.562 -12.438 1 96.56 194 LEU B N 1
ATOM 3122 C CA . LEU B 1 194 ? 0.391 -16.688 -13.609 1 96.56 194 LEU B CA 1
ATOM 3123 C C . LEU B 1 194 ? 0.868 -17.453 -14.836 1 96.56 194 LEU B C 1
ATOM 3125 O O . LEU B 1 194 ? 0.822 -16.938 -15.953 1 96.56 194 LEU B O 1
ATOM 3129 N N . ARG B 1 195 ? 1.339 -18.688 -14.57 1 95.12 195 ARG B N 1
ATOM 3130 C CA . ARG B 1 195 ? 1.86 -19.516 -15.648 1 95.12 195 ARG B CA 1
ATOM 3131 C C . ARG B 1 195 ? 0.747 -19.938 -16.609 1 95.12 195 ARG B C 1
ATOM 3133 O O . ARG B 1 195 ? -0.354 -20.281 -16.172 1 95.12 195 ARG B O 1
ATOM 3140 N N . ARG B 1 196 ? 1.091 -19.812 -17.875 1 91.25 196 ARG B N 1
ATOM 3141 C CA . ARG B 1 196 ? 0.168 -20.312 -18.891 1 91.25 196 ARG B CA 1
ATOM 3142 C C . ARG B 1 196 ? 0.134 -21.828 -18.906 1 91.25 196 ARG B C 1
ATOM 3144 O O . ARG B 1 196 ? 1.182 -22.484 -18.891 1 91.25 196 ARG B O 1
ATOM 3151 N N . GLY B 1 197 ? -1.064 -22.422 -18.5 1 74.06 197 GLY B N 1
ATOM 3152 C CA . GLY B 1 197 ? -1.243 -23.859 -18.531 1 74.06 197 GLY B CA 1
ATOM 3153 C C . GLY B 1 197 ? -0.851 -24.484 -19.859 1 74.06 197 GLY B C 1
ATOM 3154 O O . GLY B 1 197 ? -0.782 -23.797 -20.875 1 74.06 197 GLY B O 1
#

Secondary structure (DSSP, 8-state):
-----HHHHHHHHHHHHHHHHHHHHHHHH-STT--HHHHHHHTT--HHHHHHH-S-HHHHHHHHHHHHHHHHHHHHHTSPP-SSHHHHHHHHHHHHHHHHHHHGGGS--HHHHHHHH-HHHHHHHHHHHTHHHHHHHHHHHHHTT-B-S--HHHHHHHHHHHHHHHHHHHHH-SSHHHHHHHHHHHHHHHHHHTB--/-----HHHHHHHHHHHHHHHHHHHHHHHH-STT--HHHHHHHHT--HHHHHHH-S-HHHHHHHHHHHHHHHHHHHHHTSPP-SSHHHHHHHHHHHHHHHHHHHGGGS--HHHHHHHH-HHHHHHHHHHHTHHHHHHHHHHHHHTT-B-S--HHHHHHHHHHHHHHHHHHHHH-SSHHHHHHHHHHHHHHHHHHTB--

Organism: Pseudomonas aeruginosa (strain ATCC 15692 / DSM 22644 / CIP 104116 / JCM 14847 / LMG 12228 / 1C / PRS 101 / PAO1) (NCBI:txid208964)

Nearest PDB structures (foldseek):
  6hs0-assembly1_A  TM=8.994E-01  e=6.523E-09  Mycobacterium tuberculosis H37Rv
  5wm9-assembly1_A  TM=8.271E-01  e=1.152E-09  Mycobacterium tuberculosis H37Rv
  5n1c-assembly1_B  TM=8.763E-01  e=3.363E-08  Mycobacterium tuberculosis H37Rv
  5gpa-assembly1_A  TM=8.126E-01  e=1.232E-05  Halalkalibacterium halodurans C-125
  2np5-assembly1_A  TM=6.923E-01  e=9.682E-05  Rhodococcus jostii RHA1